Protein AF-A0A1Y2QKK4-F1 (afdb_monomer)

Foldseek 3Di:
DFDAKDWPFDQEFEDEFQDQAQRDFTDIAGPVRADKFKAFDDFQQSQQWDAGRRRRIGGPGTAALVQGPGDVNPQKGWTKMWMAGPVGHIDIGIHIYHHDYDLDFLWAKAFQEFDAAQFQDKAADPLPPRWMWTDHFLAFIWIANRVNSDIDPDTQTGPNVFWDRPAPFGFHEKEQQPCCNQFQKIWTWGQGPLRKTWIWIFGDDRVDSSHTDPVRIATAAIADLNPASDQQQTYWYAQPVPSWIKDAGAQSCQQPPPPADPVSQCVQLVPLVHPHQAIFTWASVAAPPVVDSRHGTHDDPLDDPHRRQEHQAHRQHDKDAAPVQSQWIKTWGAFRAFKTKIKTAGHDSDDPPPDDPGHFYDCPPCDRQPHGNYPDCVVDDPGNMDMAMATDDDDLRHARTWNFAYQQPADRPVSHRWGWIAHQQALWIWTDHPPNDDSIDGCSSSHAYPDDDRGGFSYWYAHPRRWIWTDHSNGIIMTMGGD

Secondary structure (DSSP, 8-state):
-PPPPEE-S-SEEEEETT--S--EE--EE-TT-PPPEEEEEE-TTGGGEEE-TT-EEEESS---SSS--SSSSSSEEEEEEEEE-TTS-EEEEEEEEEEE-----SEEEEEEEE--SSEEEEEE-TTTT--EEEEETTTEEEEE-TTT-PBPSS-SEE-GGGB--STT-SEEEEEE-TTHHHH-EEEEEEEBTTS-EEEEEEE--TT--S--EEEEEEEEEEE--TT-SS----EEEE-TTT-PEEEEE--TTTTTSS--SHHHHHHHHH-TT--SSEEEEEBTT--S-TT-TTB-SB--TTSSSSSEEEE--S-EEEEEE-SSSTTEEEEEE--SSSEEEEEEEE---S--TT-----EE--TTTEETTEE-SS--TT----SSEEEEEESSSSTT--S-EEEEEE--SS-GGGTTEEEEEETTT--EEEEETTS----EE-TTTT-BSSS---SEEEEEE-TT--EEEEETTTEEEEEEE-

Nearest PDB structures (foldseek):
  2wg3-assembly2_D  TM=7.543E-01  e=4.921E-25  Homo sapiens
  3ho4-assembly1_A  TM=7.904E-01  e=3.511E-23  Homo sapiens
  2wfx-assembly1_B  TM=7.796E-01  e=1.483E-22  Homo sapiens
  3q2w-assembly1_A  TM=4.268E-01  e=1.206E-06  Mus musculus
  1q55-assembly1_A  TM=4.367E-01  e=8.143E-05  Mus musculus

Sequence (483 aa):
MNTKPYFTSAKVATVPENSTAIFYTATGIDPEGDPVSFRVTGGDDAAFFQITPSGQLSFRNPVDFEVPADKDKDNKYIVELTINDPAGLGEGLILAVTVTDVATGSYHVRRVASGFTQPVYATGMTDGSGRMLVVQKAGRIRVVDPDSGVIAETPFLDVSGQVSTDGQRGLLGLALAPDFATSGVAYVFLSNTAGDIEIRRYATPAADRSQLDPAT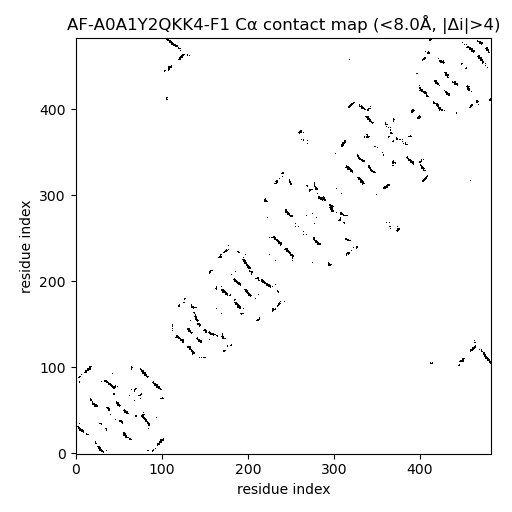VKLVLRIPHAVSNINYGGWLGFSPNDGLLYIATGDADDCGTGVTTLAVATRCNAQASALLGKVLRIDPARDDFPDDVDRNYGLPATNRDSISILRGFRNPYRASFDRAFPRNFWVGDIGQGAQEEVDLVQIKNTYVGNNYHQDEQFDWPLLEGDVVHVSDISYLRGAGYSRFTWNHGNGDYNANAIVGGYVYRGPAESLQGIYIAGDYSSGRIFGIRNDGVSAGLRLTASFRPDAGSIDHISSFGEDQRGNLYIVDYDGELFVVMPG

Solvent-accessible surface area (backbone atoms only — not comparable to full-atom values): 25139 Å² total; per-residue (Å²): 132,92,64,60,26,45,76,74,49,77,58,62,48,64,40,58,39,63,45,60,58,75,67,46,66,56,43,61,52,32,85,89,68,57,70,68,36,33,40,75,77,36,49,87,35,34,88,46,51,45,53,39,51,82,17,47,28,26,40,72,58,60,50,48,63,94,61,42,80,45,87,84,56,78,42,62,36,35,33,22,36,33,40,30,38,90,89,67,41,53,39,80,45,70,33,40,37,35,52,38,78,52,91,74,55,62,36,42,23,41,56,34,38,70,81,48,64,43,29,36,33,41,37,37,46,72,66,79,76,69,30,33,37,37,31,15,27,67,20,37,26,36,36,30,36,64,88,81,32,52,63,51,90,68,49,30,34,79,44,46,94,53,36,31,59,60,78,71,34,10,30,41,27,65,27,68,42,98,56,25,63,80,63,34,32,34,37,35,31,30,17,30,74,74,41,26,38,33,35,35,36,32,28,21,53,96,93,42,82,75,36,47,39,75,88,53,59,38,71,32,37,57,44,92,35,63,90,36,50,45,36,61,29,25,27,44,40,62,37,84,66,78,70,35,40,34,38,27,22,8,33,39,51,78,60,63,85,78,56,70,44,61,70,56,36,45,55,64,51,66,42,54,88,49,76,46,11,22,33,31,47,36,30,75,90,42,59,75,34,89,91,41,87,50,37,38,30,21,77,49,84,85,42,88,91,41,47,44,46,33,35,16,40,49,16,29,36,25,55,34,60,28,85,93,44,44,39,39,36,37,38,5,29,34,46,92,80,60,17,17,26,38,38,42,35,67,64,75,93,68,84,66,76,95,64,82,88,59,80,49,57,47,53,30,51,41,23,41,58,90,42,79,53,22,97,59,64,90,78,69,61,88,70,84,52,49,79,46,70,26,46,49,59,88,52,97,78,34,31,75,29,28,30,22,34,44,51,34,64,33,80,28,68,88,46,58,62,27,32,38,32,29,14,31,75,69,28,43,30,37,29,37,58,90,74,86,74,65,90,56,43,83,37,42,80,66,54,53,48,79,50,82,81,66,53,30,28,44,28,44,27,43,38,94,72,30,38,45,29,43,30,18,29,89,9,39,34,33,35,54,38,56,91

Radius of gyration: 29.16 Å; Cα contacts (8 Å, |Δi|>4): 1325; chains: 1; bounding box: 68×51×103 Å

Structure (mmCIF, N/CA/C/O backbone):
data_AF-A0A1Y2QKK4-F1
#
_entry.id   AF-A0A1Y2QKK4-F1
#
loop_
_atom_site.group_PDB
_atom_site.id
_atom_site.type_symbol
_atom_site.label_atom_id
_atom_site.label_alt_id
_atom_site.label_comp_id
_atom_site.label_asym_id
_atom_site.label_entity_id
_atom_site.label_seq_id
_atom_site.pdbx_PDB_ins_code
_atom_site.Cartn_x
_atom_site.Cartn_y
_atom_site.Cartn_z
_atom_site.occupancy
_atom_site.B_iso_or_equiv
_atom_site.auth_seq_id
_atom_site.auth_comp_id
_atom_site.auth_asym_id
_atom_site.auth_atom_id
_atom_site.pdbx_PDB_model_num
ATOM 1 N N . MET A 1 1 ? -32.804 5.128 70.121 1.00 81.44 1 MET A N 1
ATOM 2 C CA . MET A 1 1 ? -31.791 6.151 69.790 1.00 81.44 1 MET A CA 1
ATOM 3 C C . MET A 1 1 ? -31.640 6.099 68.289 1.00 81.44 1 MET A C 1
ATOM 5 O O . MET A 1 1 ? -31.779 5.005 67.774 1.00 81.44 1 MET A O 1
ATOM 9 N N . ASN A 1 2 ? -31.434 7.229 67.624 1.00 86.25 2 ASN A N 1
ATOM 10 C CA . ASN A 1 2 ? -31.180 7.221 66.188 1.00 86.25 2 ASN A CA 1
ATOM 11 C C . ASN A 1 2 ? -29.737 6.763 65.936 1.00 86.25 2 ASN A C 1
ATOM 13 O O . ASN A 1 2 ? -28.827 7.334 66.552 1.00 86.25 2 ASN A O 1
ATOM 17 N N . THR A 1 3 ? -29.528 5.734 65.119 1.00 93.44 3 THR A N 1
ATOM 18 C CA . THR A 1 3 ? -28.194 5.210 64.811 1.00 93.44 3 THR A CA 1
ATOM 19 C C . THR A 1 3 ? -27.762 5.740 63.452 1.00 93.44 3 THR A C 1
ATOM 21 O O . THR A 1 3 ? -28.577 5.928 62.567 1.00 93.44 3 THR A O 1
ATOM 24 N N . LYS A 1 4 ? -26.469 6.029 63.263 1.00 93.38 4 LYS A N 1
ATOM 25 C CA . LYS A 1 4 ? -26.003 6.507 61.954 1.00 93.38 4 LYS A CA 1
ATOM 26 C C . LYS A 1 4 ? -26.219 5.425 60.871 1.00 93.38 4 LYS A C 1
ATOM 28 O O . LYS A 1 4 ? -25.927 4.252 61.146 1.00 93.38 4 LYS A O 1
ATOM 33 N N . PRO A 1 5 ? -26.609 5.801 59.643 1.00 96.69 5 PRO A N 1
ATOM 34 C CA . PRO A 1 5 ? -26.615 4.877 58.518 1.00 96.69 5 PRO A CA 1
ATOM 35 C C . PRO A 1 5 ? -25.185 4.496 58.116 1.00 96.69 5 PRO A C 1
ATOM 37 O O . PRO A 1 5 ? -24.230 5.227 58.399 1.00 96.69 5 PRO A O 1
ATOM 40 N N . TYR A 1 6 ? -25.040 3.359 57.431 1.00 95.94 6 TYR A N 1
ATOM 41 C CA . TYR A 1 6 ? -23.750 2.851 56.952 1.00 95.94 6 TYR A CA 1
ATOM 42 C C . TYR A 1 6 ? -23.823 2.354 55.505 1.00 95.94 6 TYR A C 1
ATOM 44 O O . TYR A 1 6 ? -24.859 1.886 55.028 1.00 95.94 6 TYR A O 1
ATOM 52 N N . PHE A 1 7 ? -22.703 2.443 54.786 1.00 97.75 7 PHE A N 1
ATOM 53 C CA . PHE A 1 7 ? -22.601 1.958 53.408 1.00 97.75 7 PHE A CA 1
ATOM 54 C C . PHE A 1 7 ? -22.538 0.427 53.336 1.00 97.75 7 PHE A C 1
ATOM 56 O O . PHE A 1 7 ? -21.862 -0.227 54.127 1.00 97.75 7 PHE A O 1
ATOM 63 N N . THR A 1 8 ? -23.177 -0.140 52.315 1.00 97.12 8 THR A N 1
ATOM 64 C CA . THR A 1 8 ? -23.085 -1.565 51.938 1.00 97.12 8 THR A CA 1
ATOM 65 C C . THR A 1 8 ? -22.426 -1.779 50.573 1.00 97.12 8 THR A C 1
ATOM 67 O O . THR A 1 8 ? -22.195 -2.915 50.165 1.00 97.12 8 THR A O 1
ATOM 70 N N . SER A 1 9 ? -22.126 -0.690 49.866 1.00 96.44 9 SER A N 1
ATOM 71 C CA . SER A 1 9 ? -21.516 -0.682 48.534 1.00 96.44 9 SER A CA 1
ATOM 72 C C . SER A 1 9 ? -19.980 -0.747 48.588 1.00 96.44 9 SER A C 1
ATOM 74 O O . SER A 1 9 ? -19.363 -0.553 49.638 1.00 96.44 9 SER A O 1
ATOM 76 N N . ALA A 1 10 ? -19.354 -1.099 47.461 1.00 96.06 10 ALA A N 1
ATOM 77 C CA . ALA A 1 10 ? -17.914 -1.342 47.375 1.00 96.06 10 ALA A CA 1
ATOM 78 C C . ALA A 1 10 ? -17.070 -0.059 47.515 1.00 96.06 10 ALA A C 1
ATOM 80 O O . ALA A 1 10 ? -17.503 1.034 47.184 1.00 96.06 10 ALA A O 1
ATOM 81 N N . LYS A 1 11 ? -15.812 -0.197 47.949 1.00 97.44 11 LYS A N 1
ATOM 82 C CA . LYS A 1 11 ? -14.854 0.927 48.069 1.00 97.44 11 LYS A CA 1
ATOM 83 C C . LYS A 1 11 ? -14.040 1.196 46.802 1.00 97.44 11 LYS A C 1
ATOM 85 O O . LYS A 1 11 ? -13.184 2.077 46.793 1.00 97.44 11 LYS A O 1
ATOM 90 N N . VAL A 1 12 ? -14.273 0.413 45.754 1.00 96.50 12 VAL A N 1
ATOM 91 C CA . VAL A 1 12 ? -13.589 0.526 44.466 1.00 96.50 12 VAL A CA 1
ATOM 92 C C . VAL A 1 12 ? -14.601 0.416 43.336 1.00 96.50 12 VAL A C 1
ATOM 94 O O . VAL A 1 12 ? -15.570 -0.338 43.442 1.00 96.50 12 VAL A O 1
ATOM 97 N N . ALA A 1 13 ? -14.354 1.147 42.258 1.00 96.25 13 ALA A N 1
ATOM 98 C CA . ALA A 1 13 ? -15.086 1.041 41.007 1.00 96.25 13 ALA A CA 1
ATOM 99 C C . ALA A 1 13 ? -14.110 1.132 39.830 1.00 96.25 13 ALA A C 1
ATOM 101 O O . ALA A 1 13 ? -13.010 1.668 39.958 1.00 96.25 13 ALA A O 1
ATOM 102 N N . THR A 1 14 ? -14.529 0.609 38.683 1.00 93.94 14 THR A N 1
ATOM 103 C CA . THR A 1 14 ? -13.824 0.786 37.411 1.00 93.94 14 THR A CA 1
ATOM 104 C C . THR A 1 14 ? -14.791 1.387 36.414 1.00 93.94 14 THR A C 1
ATOM 106 O O . THR A 1 14 ? -15.991 1.102 36.464 1.00 93.94 14 THR A O 1
ATOM 109 N N . VAL A 1 15 ? -14.285 2.245 35.541 1.00 93.25 15 VAL A N 1
ATOM 110 C CA . VAL A 1 15 ? -15.087 2.870 34.497 1.00 93.25 15 VAL A CA 1
ATOM 111 C C . VAL A 1 15 ? -14.224 3.081 33.255 1.00 93.25 15 VAL A C 1
ATOM 113 O O . VAL A 1 15 ? -13.083 3.520 33.389 1.00 93.25 15 VAL A O 1
ATOM 116 N N . PRO A 1 16 ? -14.745 2.783 32.058 1.00 83.19 16 PRO A N 1
ATOM 117 C CA . PRO A 1 16 ? -14.075 3.145 30.818 1.00 83.19 16 PRO A CA 1
ATOM 118 C C . PRO A 1 16 ? -13.942 4.671 30.693 1.00 83.19 16 PRO A C 1
ATOM 120 O O . PRO A 1 16 ? -14.863 5.401 31.076 1.00 83.19 16 PRO A O 1
ATOM 123 N N . GLU A 1 17 ? -12.820 5.163 30.168 1.00 75.31 17 GLU A N 1
ATOM 124 C CA . GLU A 1 17 ? -12.653 6.588 29.860 1.00 75.31 17 GLU A CA 1
ATOM 125 C C . GLU A 1 17 ? -13.748 7.121 28.919 1.00 75.31 17 GLU A C 1
ATOM 127 O O . GLU A 1 17 ? -14.536 6.373 28.333 1.00 75.31 17 GLU A O 1
ATOM 132 N N . ASN A 1 18 ? -13.835 8.442 28.788 1.00 75.31 18 ASN A N 1
ATOM 133 C CA . ASN A 1 18 ? -14.836 9.145 27.984 1.00 75.31 18 ASN A CA 1
ATOM 134 C C . ASN A 1 18 ? -16.315 8.892 28.372 1.00 75.31 18 ASN A C 1
ATOM 136 O O . ASN A 1 18 ? -17.238 9.412 27.738 1.00 75.31 18 ASN A O 1
ATOM 140 N N . SER A 1 19 ? -16.573 8.149 29.452 1.00 73.56 19 SER A N 1
ATOM 141 C CA . SER A 1 19 ? -17.921 7.848 29.933 1.00 73.56 19 SER A CA 1
ATOM 142 C C . SER A 1 19 ? -18.522 8.985 30.767 1.00 73.56 19 SER A C 1
ATOM 144 O O . SER A 1 19 ? -17.914 9.492 31.709 1.00 73.56 19 SER A O 1
ATOM 146 N N . THR A 1 20 ? -19.776 9.338 30.471 1.00 75.31 20 THR A N 1
ATOM 147 C CA . THR A 1 20 ? -20.638 10.179 31.334 1.00 75.31 20 THR A CA 1
ATOM 148 C C . THR A 1 20 ? -21.789 9.389 31.962 1.00 75.31 20 THR A C 1
ATOM 150 O O . THR A 1 20 ? -22.627 9.952 32.668 1.00 75.31 20 THR A O 1
ATOM 153 N N . ALA A 1 21 ? -21.842 8.076 31.719 1.00 79.50 21 ALA A N 1
ATOM 154 C CA . ALA A 1 21 ? -22.881 7.204 32.246 1.00 79.50 21 ALA A CA 1
ATOM 155 C C . ALA A 1 21 ? -22.739 6.998 33.765 1.00 79.50 21 ALA A C 1
ATOM 157 O O . ALA A 1 21 ? -21.670 7.192 34.349 1.00 79.50 21 ALA A O 1
ATOM 158 N N . ILE A 1 22 ? -23.825 6.557 34.408 1.00 91.69 22 ILE A N 1
ATOM 159 C CA . ILE A 1 22 ? -23.760 6.059 35.785 1.00 91.69 22 ILE A CA 1
ATOM 160 C C . ILE A 1 22 ? -22.927 4.774 35.783 1.00 91.69 22 ILE A C 1
ATOM 162 O O . ILE A 1 22 ? -23.345 3.774 35.202 1.00 91.69 22 ILE A O 1
ATOM 166 N N . PHE A 1 23 ? -21.771 4.791 36.442 1.00 92.31 23 PHE A N 1
ATOM 167 C CA . PHE A 1 23 ? -20.872 3.631 36.533 1.00 92.31 23 PHE A CA 1
ATOM 168 C C . PHE A 1 23 ? -20.814 3.031 37.944 1.00 92.31 23 PHE A C 1
ATOM 170 O O . PHE A 1 23 ? -20.235 1.968 38.150 1.00 92.31 23 PHE A O 1
ATOM 177 N N . TYR A 1 24 ? -21.417 3.699 38.930 1.00 97.25 24 TYR A N 1
ATOM 178 C CA . TYR A 1 24 ? -21.447 3.244 40.314 1.00 97.25 24 TYR A CA 1
ATOM 179 C C . TYR A 1 24 ? -22.771 3.628 40.983 1.00 97.25 24 TYR A C 1
ATOM 181 O O . TYR A 1 24 ? -23.318 4.704 40.741 1.00 97.25 24 TYR A O 1
ATOM 189 N N . THR A 1 25 ? -23.293 2.742 41.833 1.00 97.88 25 THR A N 1
ATOM 190 C CA . THR A 1 25 ? -24.481 3.008 42.657 1.00 97.88 25 THR A CA 1
ATOM 191 C C . THR A 1 25 ? -24.122 2.821 44.124 1.00 97.88 25 THR A C 1
ATOM 193 O O . THR A 1 25 ? -23.861 1.705 44.572 1.00 97.88 25 THR A O 1
ATOM 196 N N . ALA A 1 26 ? -24.109 3.921 44.872 1.00 97.56 26 ALA A N 1
ATOM 197 C CA . ALA A 1 26 ? -23.953 3.903 46.313 1.00 97.56 26 ALA A CA 1
ATOM 198 C C . ALA A 1 26 ? -25.194 3.283 46.965 1.00 97.56 26 ALA A C 1
ATOM 200 O O . ALA A 1 26 ? -26.325 3.687 46.701 1.00 97.56 26 ALA A O 1
ATOM 201 N N . THR A 1 27 ? -24.966 2.310 47.839 1.00 97.62 27 THR A N 1
ATOM 202 C CA . THR A 1 27 ? -25.999 1.675 48.660 1.00 97.62 27 THR A CA 1
ATOM 203 C C . THR A 1 27 ? -25.592 1.699 50.124 1.00 97.62 27 THR A C 1
ATOM 205 O O . THR A 1 27 ? -24.399 1.664 50.452 1.00 97.62 27 THR A O 1
ATOM 208 N N . GLY A 1 28 ? -26.589 1.730 51.003 1.00 96.25 28 GLY A N 1
ATOM 209 C CA . GLY A 1 28 ? -26.411 1.678 52.445 1.00 96.25 28 GLY A CA 1
ATOM 210 C C . GLY A 1 28 ? -27.722 1.412 53.171 1.00 96.25 28 GLY A C 1
ATOM 211 O O . GLY A 1 28 ? -28.784 1.380 52.549 1.00 96.25 28 GLY A O 1
ATOM 212 N N . ILE A 1 29 ? -27.613 1.159 54.471 1.00 95.94 29 ILE A N 1
ATOM 213 C CA . ILE A 1 29 ? -28.723 0.797 55.350 1.00 95.94 29 ILE A CA 1
ATOM 214 C C . ILE A 1 29 ? -28.684 1.711 56.568 1.00 95.94 29 ILE A C 1
ATOM 216 O O . ILE A 1 29 ? -27.624 1.935 57.155 1.00 95.94 29 ILE A O 1
ATOM 220 N N . ASP A 1 30 ? -29.856 2.199 56.948 1.00 96.50 30 ASP A N 1
ATOM 221 C CA . ASP A 1 30 ? -30.095 2.772 58.261 1.00 96.50 30 ASP A CA 1
ATOM 222 C C . ASP A 1 30 ? -30.598 1.668 59.218 1.00 96.50 30 ASP A C 1
ATOM 224 O O . ASP A 1 30 ? -31.510 0.924 58.836 1.00 96.50 30 ASP A O 1
ATOM 228 N N . PRO A 1 31 ? -30.005 1.476 60.412 1.00 95.62 31 PRO A N 1
ATOM 229 C CA . PRO A 1 31 ? -30.399 0.401 61.329 1.00 95.62 31 PRO A CA 1
ATOM 230 C C . PRO A 1 31 ? -31.861 0.454 61.779 1.00 95.62 31 PRO A C 1
ATOM 232 O O . PRO A 1 31 ? -32.442 -0.590 62.087 1.00 95.62 31 PRO A O 1
ATOM 235 N N . GLU A 1 32 ? -32.457 1.643 61.809 1.00 95.31 32 GLU A N 1
ATOM 236 C CA . GLU A 1 32 ? -33.853 1.864 62.165 1.00 95.31 32 GLU A CA 1
ATOM 237 C C . GLU A 1 32 ? -34.801 1.730 60.956 1.00 95.31 32 GLU A C 1
ATOM 239 O O . GLU A 1 32 ? -36.021 1.665 61.128 1.00 95.31 32 GLU A O 1
ATOM 244 N N . GLY A 1 33 ? -34.253 1.583 59.746 1.00 92.19 33 GLY A N 1
ATOM 245 C CA . GLY A 1 33 ? -35.000 1.425 58.498 1.00 92.19 33 GLY A CA 1
ATOM 246 C C . GLY A 1 33 ? -35.411 2.747 57.851 1.00 92.19 33 GLY A C 1
ATOM 247 O O . GLY A 1 33 ? -36.249 2.740 56.944 1.00 92.19 33 GLY A O 1
ATOM 248 N N . ASP A 1 34 ? -34.834 3.864 58.298 1.00 95.25 34 ASP A N 1
ATOM 249 C CA . ASP A 1 34 ? -35.105 5.182 57.736 1.00 95.25 34 ASP A CA 1
ATOM 250 C C . ASP A 1 34 ? -34.535 5.333 56.309 1.00 95.25 34 ASP A C 1
ATOM 252 O O . ASP A 1 34 ? -33.548 4.690 55.929 1.00 95.25 34 ASP A O 1
ATOM 256 N N . PRO A 1 35 ? -35.157 6.175 55.459 1.00 94.62 35 PRO A N 1
ATOM 257 C CA . PRO A 1 35 ? -34.663 6.416 54.112 1.00 94.62 35 PRO A CA 1
ATOM 258 C C . PRO A 1 35 ? -33.329 7.168 54.143 1.00 94.62 35 PRO A C 1
ATOM 260 O O . PRO A 1 35 ? -33.197 8.204 54.791 1.00 94.62 35 PRO A O 1
ATOM 263 N N . VAL A 1 36 ? -32.363 6.687 53.361 1.00 97.25 36 VAL A N 1
ATOM 264 C CA . VAL A 1 36 ? -31.022 7.276 53.262 1.00 97.25 36 VAL A CA 1
ATOM 265 C C . VAL A 1 36 ? -30.855 8.122 52.001 1.00 97.25 36 VAL A C 1
ATOM 267 O O . VAL A 1 36 ? -31.520 7.900 50.987 1.00 97.25 36 VAL A O 1
ATOM 270 N N . SER A 1 37 ? -29.935 9.084 52.049 1.00 97.25 37 SER A N 1
ATOM 271 C CA . SER A 1 37 ? -29.543 9.904 50.899 1.00 97.25 37 SER A CA 1
ATOM 272 C C . SER A 1 37 ? -28.027 10.015 50.758 1.00 97.25 37 SER A C 1
ATOM 274 O O . SER A 1 37 ? -27.304 9.915 51.748 1.00 97.25 37 SER A O 1
ATOM 276 N N . PHE A 1 38 ? -27.549 10.238 49.530 1.00 98.19 38 PHE A N 1
ATOM 277 C CA . PHE A 1 38 ? -26.118 10.268 49.207 1.00 98.19 38 PHE A CA 1
ATOM 278 C C . PHE A 1 38 ? -25.657 11.614 48.646 1.00 98.19 38 PHE A C 1
ATOM 280 O O . PHE A 1 38 ? -26.391 12.283 47.911 1.00 98.19 38 PHE A O 1
ATOM 287 N N . ARG A 1 39 ? -24.421 12.011 48.975 1.00 97.69 39 ARG A N 1
ATOM 288 C CA . ARG A 1 39 ? -23.778 13.250 48.499 1.00 97.69 39 ARG A CA 1
ATOM 289 C C . ARG A 1 39 ? -22.280 13.049 48.272 1.00 97.69 39 ARG A C 1
ATOM 291 O O . ARG A 1 39 ? -21.654 12.287 48.997 1.00 97.69 39 ARG A O 1
ATOM 298 N N . VAL A 1 40 ? -21.708 13.772 47.306 1.00 97.69 40 VAL A N 1
ATOM 299 C CA . VAL A 1 40 ? -20.250 13.965 47.199 1.00 97.69 40 VAL A CA 1
ATOM 300 C C . VAL A 1 40 ? -19.870 15.083 48.162 1.00 97.69 40 VAL A C 1
ATOM 302 O O . VAL A 1 40 ? -20.449 16.169 48.089 1.00 97.69 40 VAL A O 1
ATOM 305 N N . THR A 1 41 ? -18.936 14.817 49.068 1.00 96.44 41 THR A N 1
ATOM 306 C CA . THR A 1 41 ? -18.556 15.749 50.145 1.00 96.44 41 THR A CA 1
ATOM 307 C C . THR A 1 41 ? -17.071 16.090 50.159 1.00 96.44 41 THR A C 1
ATOM 309 O O . THR A 1 41 ? -16.705 17.113 50.737 1.00 96.44 41 THR A O 1
ATOM 312 N N . GLY A 1 42 ? -16.231 15.313 49.472 1.00 95.69 42 GLY A N 1
ATOM 313 C CA . GLY A 1 42 ? -14.789 15.535 49.426 1.00 95.69 42 GLY A CA 1
ATOM 314 C C . GLY A 1 42 ? -14.059 14.557 48.507 1.00 95.69 42 GLY A C 1
ATOM 315 O O . GLY A 1 42 ? -14.648 14.000 47.578 1.00 95.69 42 GLY A O 1
ATOM 316 N N . GLY A 1 43 ? -12.774 14.351 48.788 1.00 96.38 43 GLY A N 1
ATOM 317 C CA . GLY A 1 43 ? -11.833 13.616 47.940 1.00 96.38 43 GLY A CA 1
ATOM 318 C C . GLY A 1 43 ? -10.985 14.544 47.070 1.00 96.38 43 GLY A C 1
ATOM 319 O O . GLY A 1 43 ? -11.392 15.665 46.758 1.00 96.38 43 GLY A O 1
ATOM 320 N N . ASP A 1 44 ? -9.794 14.078 46.698 1.00 95.19 44 ASP A N 1
ATOM 321 C CA . ASP A 1 44 ? -8.842 14.860 45.902 1.00 95.19 44 ASP A CA 1
ATOM 322 C C . ASP A 1 44 ? -9.401 15.225 44.518 1.00 95.19 44 ASP A C 1
ATOM 324 O O . ASP A 1 44 ? -9.100 16.301 44.000 1.00 95.19 44 ASP A O 1
ATOM 328 N N . ASP A 1 45 ? -10.305 14.398 43.988 1.00 97.50 45 ASP A N 1
ATOM 329 C CA . ASP A 1 45 ? -10.888 14.544 42.656 1.00 97.50 45 ASP A CA 1
ATOM 330 C C . ASP A 1 45 ? -12.401 14.838 42.702 1.00 97.50 45 ASP A C 1
ATOM 332 O O . ASP A 1 45 ? -13.121 14.665 41.717 1.00 97.50 45 ASP A O 1
ATOM 336 N N . ALA A 1 46 ? -12.914 15.327 43.840 1.00 97.31 46 ALA A N 1
ATOM 337 C CA . ALA A 1 46 ? -14.344 15.575 44.073 1.00 97.31 46 ALA A CA 1
ATOM 338 C C . ALA A 1 46 ? -15.021 16.418 42.978 1.00 97.31 46 ALA A C 1
ATOM 340 O O . ALA A 1 46 ? -16.191 16.210 42.644 1.00 97.31 46 ALA A O 1
ATOM 341 N N . ALA A 1 47 ? -14.282 17.378 42.413 1.00 95.56 47 ALA A N 1
ATOM 342 C CA . ALA A 1 47 ? -14.786 18.301 41.402 1.00 95.56 47 ALA A CA 1
ATOM 343 C C . ALA A 1 47 ? -15.208 17.592 40.104 1.00 95.56 47 ALA A C 1
ATOM 345 O O . ALA A 1 47 ? -16.033 18.127 39.365 1.00 95.56 47 ALA A O 1
ATOM 346 N N . PHE A 1 48 ? -14.693 16.387 39.845 1.00 93.50 48 PHE A N 1
ATOM 347 C CA . PHE A 1 48 ? -15.012 15.605 38.654 1.00 93.50 48 PHE A CA 1
ATOM 348 C C . PHE A 1 48 ? -16.326 14.826 38.773 1.00 93.50 48 PHE A C 1
ATOM 350 O O . PHE A 1 48 ? -16.856 14.409 37.748 1.00 93.50 48 PHE A O 1
ATOM 357 N N . PHE A 1 49 ? -16.900 14.660 39.970 1.00 97.31 49 PHE A N 1
ATOM 358 C CA . PHE A 1 49 ? -18.037 13.759 40.194 1.00 97.31 49 PHE A CA 1
ATOM 359 C C . PHE A 1 49 ? -19.352 14.471 40.518 1.00 97.31 49 PHE A C 1
ATOM 361 O O . PHE A 1 49 ? -19.396 15.552 41.117 1.00 97.31 49 PHE A O 1
ATOM 368 N N . GLN A 1 50 ? -20.453 13.809 40.169 1.00 95.94 50 GLN A N 1
ATOM 369 C CA . GLN A 1 50 ? -21.806 14.138 40.606 1.00 95.94 50 GLN A CA 1
ATOM 370 C C . GLN A 1 50 ? -22.541 12.875 41.061 1.00 95.94 50 GLN A C 1
ATOM 372 O O . GLN A 1 50 ? -22.341 11.802 40.497 1.00 95.94 50 GLN A O 1
ATOM 377 N N . ILE A 1 51 ? -23.403 13.010 42.071 1.00 98.06 51 ILE A N 1
ATOM 378 C CA . ILE A 1 51 ? -24.221 11.911 42.591 1.00 98.06 51 ILE A CA 1
ATOM 379 C C . ILE A 1 51 ? -25.661 12.370 42.815 1.00 98.06 51 ILE A C 1
ATOM 381 O O . ILE A 1 51 ? -25.898 13.501 43.251 1.00 98.06 51 ILE A O 1
ATOM 385 N N . THR A 1 52 ? -26.627 11.502 42.525 1.00 97.81 52 THR A N 1
ATOM 386 C CA . THR A 1 52 ? -28.030 11.728 42.894 1.00 97.81 52 THR A CA 1
ATOM 387 C C . THR A 1 52 ? -28.265 11.396 44.376 1.00 97.81 52 THR A C 1
ATOM 389 O O . THR A 1 52 ? -27.551 10.563 44.937 1.00 97.81 52 THR A O 1
ATOM 392 N N . PRO A 1 53 ? -29.311 11.944 45.026 1.00 96.62 53 PRO A N 1
ATOM 393 C CA . PRO A 1 53 ? -29.672 11.539 46.387 1.00 96.62 53 PRO A CA 1
ATOM 394 C C . PRO A 1 53 ? -29.974 10.040 46.530 1.00 96.62 53 PRO A C 1
ATOM 396 O O . PRO A 1 53 ?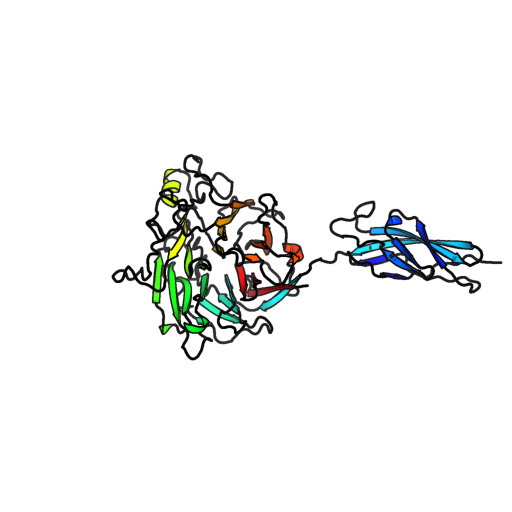 -29.852 9.517 47.629 1.00 96.62 53 PRO A O 1
ATOM 399 N N . SER A 1 54 ? -30.334 9.354 45.438 1.00 96.06 54 SER A N 1
ATOM 400 C CA . SER A 1 54 ? -30.552 7.903 45.382 1.00 96.06 54 SER A CA 1
ATOM 401 C C . SER A 1 54 ? -29.273 7.078 45.182 1.00 96.06 54 SER A C 1
ATOM 403 O O . SER A 1 54 ? -29.353 5.856 45.127 1.00 96.06 54 SER A O 1
ATOM 405 N N . GLY A 1 55 ? -28.105 7.721 45.073 1.00 97.00 55 GLY A N 1
ATOM 406 C CA . GLY A 1 55 ? -26.802 7.054 45.061 1.00 97.00 55 GLY A CA 1
ATOM 407 C C . GLY A 1 55 ? -26.196 6.806 43.680 1.00 97.00 55 GLY A C 1
ATOM 408 O O . GLY A 1 55 ? -25.146 6.178 43.597 1.00 97.00 55 GLY A O 1
ATOM 409 N N . GLN A 1 56 ? -26.797 7.289 42.591 1.00 98.06 56 GLN A N 1
ATOM 410 C CA . GLN A 1 56 ? -26.251 7.100 41.241 1.00 98.06 56 GLN A CA 1
ATOM 411 C C . GLN A 1 56 ? -25.101 8.082 40.995 1.00 98.06 56 GLN A C 1
ATOM 413 O O . GLN A 1 56 ? -25.336 9.290 40.955 1.00 98.06 56 GLN A O 1
ATOM 418 N N . LEU A 1 57 ? -23.877 7.569 40.853 1.00 97.88 57 LEU A N 1
ATOM 419 C CA . LEU A 1 57 ? -22.644 8.343 40.685 1.00 97.88 57 LEU A CA 1
ATOM 420 C C . LEU A 1 57 ? -22.176 8.322 39.220 1.00 97.88 57 LEU A C 1
ATOM 422 O O . LEU A 1 57 ? -22.136 7.261 38.591 1.00 97.88 57 LEU A O 1
ATOM 426 N N . SER A 1 58 ? -21.777 9.486 38.705 1.00 95.25 58 SER A N 1
ATOM 427 C CA . SER A 1 58 ? -21.119 9.646 37.402 1.00 95.25 58 SER A CA 1
ATOM 428 C C . SER A 1 58 ? -20.042 10.732 37.445 1.00 95.25 58 SER A C 1
ATOM 430 O O . SER A 1 58 ? -19.967 11.524 38.391 1.00 95.25 58 SER A O 1
ATOM 432 N N . PHE A 1 59 ? -19.250 10.826 36.377 1.00 93.88 59 PHE A N 1
ATOM 433 C CA . PHE A 1 59 ? -18.443 12.010 36.116 1.00 93.88 59 PHE A CA 1
ATOM 434 C C . PHE A 1 59 ? -19.332 13.167 35.637 1.00 93.88 59 PHE A C 1
ATOM 436 O O . PHE A 1 59 ? -20.408 12.954 35.070 1.00 93.88 59 PHE A O 1
ATOM 443 N N . ARG A 1 60 ? -18.892 14.403 35.890 1.00 87.50 60 ARG A N 1
ATOM 444 C CA . ARG A 1 60 ? -19.508 15.639 35.380 1.00 87.50 60 ARG A CA 1
ATOM 445 C C . ARG A 1 60 ? -19.141 15.893 33.924 1.00 87.50 60 ARG A C 1
ATOM 447 O O . ARG A 1 60 ? -19.991 16.337 33.165 1.00 87.50 60 ARG A O 1
ATOM 454 N N . ASN A 1 61 ? -17.889 15.612 33.569 1.00 80.19 61 ASN A N 1
ATOM 455 C CA . ASN A 1 61 ? -17.353 15.682 32.215 1.00 80.19 61 ASN A CA 1
ATOM 456 C C . ASN A 1 61 ? -16.596 14.379 31.918 1.00 80.19 61 ASN A C 1
ATOM 458 O O . ASN A 1 61 ? -16.049 13.800 32.857 1.00 80.19 61 ASN A O 1
ATOM 462 N N . PRO A 1 62 ? -16.537 13.942 30.650 1.00 77.06 62 PRO A N 1
ATOM 463 C CA . PRO A 1 62 ? -15.672 12.838 30.243 1.00 77.06 62 PRO A CA 1
ATOM 464 C C . PRO A 1 62 ? -14.216 13.067 30.692 1.00 77.06 62 PRO A C 1
ATOM 466 O O . PRO A 1 62 ? -13.740 14.204 30.675 1.00 77.06 62 PRO A O 1
ATOM 469 N N . VAL A 1 63 ? -13.532 11.995 31.092 1.00 79.25 63 VAL A N 1
ATOM 470 C CA . VAL A 1 63 ? -12.104 11.981 31.458 1.00 79.25 63 VAL A CA 1
ATOM 471 C C . VAL A 1 63 ? -11.334 11.114 30.462 1.00 79.25 63 VAL A C 1
ATOM 473 O O . VAL A 1 63 ? -11.897 10.135 29.978 1.00 79.25 63 VAL A O 1
ATOM 476 N N . ASP A 1 64 ? -10.100 11.501 30.153 1.00 74.38 64 ASP A N 1
ATOM 477 C CA . ASP A 1 64 ? -9.218 10.923 29.125 1.00 74.38 64 ASP A CA 1
ATOM 478 C C . ASP A 1 64 ? -8.099 10.125 29.821 1.00 74.38 64 ASP A C 1
ATOM 480 O O . ASP A 1 64 ? -7.496 10.634 30.774 1.00 74.38 64 ASP A O 1
ATOM 484 N N . PHE A 1 65 ? -7.879 8.871 29.408 1.00 82.06 65 PHE A N 1
ATOM 485 C CA . PHE A 1 65 ? -6.891 7.982 30.030 1.00 82.06 65 PHE A CA 1
ATOM 486 C C . PHE A 1 65 ? -5.452 8.339 29.636 1.00 82.06 65 PHE A C 1
ATOM 488 O O . PHE A 1 65 ? -4.537 8.218 30.460 1.00 82.06 65 PHE A O 1
ATOM 495 N N . GLU A 1 66 ? -5.225 8.773 28.393 1.00 77.31 66 GLU A N 1
ATOM 496 C CA . GLU A 1 66 ? -3.913 9.205 27.904 1.00 77.31 66 GLU A CA 1
ATOM 497 C C . GLU A 1 66 ? -3.500 10.577 28.447 1.00 77.31 66 GLU A C 1
ATOM 499 O O . GLU A 1 66 ? -2.302 10.886 28.514 1.00 77.31 66 GLU A O 1
ATOM 504 N N . VAL A 1 67 ? -4.470 11.391 28.871 1.00 73.94 67 VAL A N 1
ATOM 505 C CA . VAL A 1 67 ? -4.265 12.695 29.514 1.00 73.94 67 VAL A CA 1
ATOM 506 C C . VAL A 1 67 ? -4.982 12.745 30.874 1.00 73.94 67 VAL A C 1
ATOM 508 O O . VAL A 1 67 ? -5.962 13.486 31.034 1.00 73.94 67 VAL A O 1
ATOM 511 N N . PRO A 1 68 ? -4.474 12.024 31.896 1.00 80.38 68 PRO A N 1
ATOM 512 C CA . PRO A 1 68 ? -5.146 11.907 33.184 1.00 80.38 68 PRO A CA 1
ATOM 513 C C . PRO A 1 68 ? -5.379 13.284 33.816 1.00 80.38 68 PRO A C 1
ATOM 515 O O . PRO A 1 68 ? -4.481 14.134 33.883 1.00 80.38 68 PRO A O 1
ATOM 518 N N . ALA A 1 69 ? -6.605 13.555 34.257 1.00 82.81 69 ALA A N 1
ATOM 519 C CA . ALA A 1 69 ? -6.988 14.842 34.849 1.00 82.81 69 ALA A CA 1
ATOM 520 C C . ALA A 1 69 ? -6.966 14.829 36.385 1.00 82.81 69 ALA A C 1
ATOM 522 O O . ALA A 1 69 ? -6.948 15.903 36.990 1.00 82.81 69 ALA A O 1
ATOM 523 N N . ASP A 1 70 ? -6.911 13.639 36.978 1.00 92.75 70 ASP A N 1
ATOM 524 C CA . ASP A 1 70 ? -6.707 13.385 38.402 1.00 92.75 70 ASP A CA 1
ATOM 525 C C . ASP A 1 70 ? -5.458 14.087 38.947 1.00 92.75 70 ASP A C 1
ATOM 527 O O . ASP A 1 70 ? -4.576 14.567 38.213 1.00 92.75 70 ASP A O 1
ATOM 531 N N . LYS A 1 71 ? -5.428 14.222 40.271 1.00 90.56 71 LYS A N 1
ATOM 532 C CA . LYS A 1 71 ? -4.438 15.037 40.973 1.00 90.56 71 LYS A CA 1
ATOM 533 C C . LYS A 1 71 ? -3.000 14.545 40.803 1.00 90.56 71 LYS A C 1
ATOM 535 O O . LYS A 1 71 ? -2.105 15.379 40.652 1.00 90.56 71 LYS A O 1
ATOM 540 N N . ASP A 1 72 ? -2.771 13.238 40.847 1.00 90.38 72 ASP A N 1
ATOM 541 C CA . ASP A 1 72 ? -1.449 12.602 40.791 1.00 90.38 72 ASP A CA 1
ATOM 542 C C . ASP A 1 72 ? -1.138 11.903 39.459 1.00 90.38 72 ASP A C 1
ATOM 544 O O . ASP A 1 72 ? 0.000 11.470 39.269 1.00 90.38 72 ASP A O 1
ATOM 548 N N . LYS A 1 73 ? -2.070 11.946 38.497 1.00 89.75 73 LYS A N 1
ATOM 549 C CA . LYS A 1 73 ? -1.881 11.514 37.103 1.00 89.75 73 LYS A CA 1
ATOM 550 C C . LYS A 1 73 ? -1.683 10.006 36.943 1.00 89.75 73 LYS A C 1
ATOM 552 O O . LYS A 1 73 ? -0.932 9.584 36.063 1.00 89.75 73 LYS A O 1
ATOM 557 N N . ASP A 1 74 ? -2.328 9.202 37.785 1.00 89.56 74 ASP A N 1
ATOM 558 C CA . ASP A 1 74 ? -2.197 7.741 37.803 1.00 89.56 74 ASP A CA 1
ATOM 559 C C . ASP A 1 74 ? -3.451 6.997 37.293 1.00 89.56 74 ASP A C 1
ATOM 561 O O . ASP A 1 74 ? -3.484 5.762 37.309 1.00 89.56 74 ASP A O 1
ATOM 565 N N . ASN A 1 75 ? -4.454 7.735 36.793 1.00 92.12 75 ASN A N 1
ATOM 566 C CA . ASN A 1 75 ? -5.755 7.233 36.328 1.00 92.12 75 ASN A CA 1
ATOM 567 C C . ASN A 1 75 ? -6.638 6.641 37.443 1.00 92.12 75 ASN A C 1
ATOM 569 O O . ASN A 1 75 ? -7.581 5.880 37.175 1.00 92.12 75 ASN A O 1
ATOM 573 N N . LYS A 1 76 ? -6.391 7.008 38.706 1.00 96.81 76 LYS A N 1
ATOM 574 C CA . LYS A 1 76 ? -7.174 6.568 39.861 1.00 96.81 76 LYS A CA 1
ATOM 575 C C . LYS A 1 76 ? -7.735 7.757 40.638 1.00 96.81 76 LYS A C 1
ATOM 577 O O . LYS A 1 76 ? -7.151 8.285 41.574 1.00 96.81 76 LYS A O 1
ATOM 582 N N . TYR A 1 77 ? -8.985 8.069 40.338 1.00 97.69 77 TYR A N 1
ATOM 583 C CA . TYR A 1 77 ? -9.694 9.202 40.914 1.00 97.69 77 TYR A CA 1
ATOM 584 C C . TYR A 1 77 ? -10.239 8.867 42.308 1.00 97.69 77 TYR A C 1
ATOM 586 O O . TYR A 1 77 ? -10.907 7.844 42.502 1.00 97.69 77 TYR A O 1
ATOM 594 N N . ILE A 1 78 ? -10.006 9.748 43.280 1.00 98.00 78 ILE A N 1
ATOM 595 C CA . ILE A 1 78 ? -10.422 9.583 44.675 1.00 98.00 78 ILE A CA 1
ATOM 596 C C . ILE A 1 78 ? -11.565 10.542 45.018 1.00 98.00 78 ILE A C 1
ATOM 598 O O . ILE A 1 78 ? -11.408 11.766 45.011 1.00 98.00 78 ILE A O 1
ATOM 602 N N . VAL A 1 79 ? -12.715 9.979 45.403 1.00 98.12 79 VAL A N 1
ATOM 603 C CA . VAL A 1 79 ? -13.912 10.731 45.814 1.00 98.12 79 VAL A CA 1
ATOM 604 C C . VAL A 1 79 ? -14.430 10.266 47.175 1.00 98.12 79 VAL A C 1
ATOM 606 O O . VAL A 1 79 ? -14.482 9.072 47.465 1.00 98.12 79 VAL A O 1
ATOM 609 N N . GLU A 1 80 ? -14.831 11.214 48.020 1.00 98.31 80 GLU A N 1
ATOM 610 C CA . GLU A 1 80 ? -15.491 10.954 49.300 1.00 98.31 80 GLU A CA 1
ATOM 611 C C . GLU A 1 80 ? -17.007 11.147 49.166 1.00 98.31 80 GLU A C 1
ATOM 613 O O . GLU A 1 80 ? -17.496 12.213 48.770 1.00 98.31 80 GLU A O 1
ATOM 618 N N . LEU A 1 81 ? -17.751 10.092 49.501 1.00 98.25 81 LEU A N 1
ATOM 619 C CA . LEU A 1 81 ? -19.209 10.068 49.526 1.00 98.25 81 LEU A CA 1
ATOM 620 C C . LEU A 1 81 ? -19.708 10.079 50.971 1.00 98.25 81 LEU A C 1
ATOM 622 O O . LEU A 1 81 ? -19.146 9.399 51.823 1.00 98.25 81 LEU A O 1
ATOM 626 N N . THR A 1 82 ? -20.812 10.769 51.242 1.00 97.88 82 THR A N 1
ATOM 627 C CA . THR A 1 82 ? -21.518 10.704 52.530 1.00 97.88 82 THR A CA 1
ATOM 628 C C . THR A 1 82 ? -22.909 10.110 52.354 1.00 97.88 82 THR A C 1
ATOM 630 O O . THR A 1 82 ? -23.626 10.481 51.423 1.00 97.88 82 THR A O 1
ATOM 633 N N . ILE A 1 83 ? -23.275 9.195 53.256 1.00 97.62 83 ILE A N 1
ATOM 634 C CA . ILE A 1 83 ? -24.639 8.690 53.444 1.00 97.62 83 ILE A CA 1
ATOM 635 C C . ILE A 1 83 ? -25.274 9.411 54.633 1.00 97.62 83 ILE A C 1
ATOM 637 O O . ILE A 1 83 ? -24.630 9.540 55.672 1.00 97.62 83 ILE A O 1
ATOM 641 N N . ASN A 1 84 ? -26.511 9.885 54.490 1.00 96.00 84 ASN A N 1
ATOM 642 C CA . ASN A 1 84 ? -27.245 10.589 55.542 1.00 96.00 84 ASN A CA 1
ATOM 643 C C . ASN A 1 84 ? -28.658 10.038 55.737 1.00 96.00 84 ASN A C 1
ATOM 645 O O . ASN A 1 84 ? -29.325 9.715 54.752 1.00 96.00 84 ASN A O 1
ATOM 649 N N . ASP A 1 85 ? -29.120 10.028 56.984 1.00 94.19 85 ASP A N 1
ATOM 650 C CA . ASP A 1 85 ? -30.521 9.814 57.361 1.00 94.19 85 ASP A CA 1
ATOM 651 C C . ASP A 1 85 ? -31.300 11.157 57.398 1.00 94.19 85 ASP A C 1
ATOM 653 O O . ASP A 1 85 ? -30.707 12.235 57.226 1.00 94.19 85 ASP A O 1
ATOM 657 N N . PRO A 1 86 ? -32.627 11.151 57.632 1.00 91.75 86 PRO A N 1
ATOM 658 C CA . PRO A 1 86 ? -33.422 12.378 57.723 1.00 91.75 86 PRO A CA 1
ATOM 659 C C . PRO A 1 86 ? -33.112 13.251 58.951 1.00 91.75 86 PRO A C 1
ATOM 661 O O . PRO A 1 86 ? -33.459 14.433 58.958 1.00 91.75 86 PRO A O 1
ATOM 664 N N . ALA A 1 87 ? -32.478 12.694 59.987 1.00 90.25 87 ALA A N 1
ATOM 665 C CA . ALA A 1 87 ? -32.066 13.415 61.190 1.00 90.25 87 ALA A CA 1
ATOM 666 C C . ALA A 1 87 ? -30.690 14.094 61.039 1.00 90.25 87 ALA A C 1
ATOM 668 O O . ALA A 1 87 ? -30.272 14.848 61.923 1.00 90.25 87 ALA A O 1
ATOM 669 N N . GLY A 1 88 ? -29.998 13.856 59.922 1.00 85.44 88 GLY A N 1
ATOM 670 C CA . GLY A 1 88 ? -28.694 14.418 59.600 1.00 85.44 88 GLY A CA 1
ATOM 671 C C . GLY A 1 88 ? -27.504 13.624 60.145 1.00 85.44 88 GLY A C 1
ATOM 672 O O . GLY A 1 88 ? -26.376 14.106 60.023 1.00 85.44 88 GLY A O 1
ATOM 673 N N . LEU A 1 89 ? -27.703 12.429 60.720 1.00 90.31 89 LEU A N 1
ATOM 674 C CA . LEU A 1 89 ? -26.581 11.537 61.025 1.00 90.31 89 LEU A CA 1
ATOM 675 C C . LEU A 1 89 ? -26.058 10.922 59.729 1.00 90.31 89 LEU A C 1
ATOM 677 O O . LEU A 1 89 ? -26.802 10.717 58.771 1.00 90.31 89 LEU A O 1
ATOM 681 N N . GLY A 1 90 ? -24.758 10.641 59.677 1.00 92.00 90 GLY A N 1
ATOM 682 C CA . GLY A 1 90 ? -24.155 10.086 58.477 1.00 92.00 90 GLY A CA 1
ATOM 683 C C . GLY A 1 90 ? -22.765 9.507 58.664 1.00 92.00 90 GLY A C 1
ATOM 684 O O . GLY A 1 90 ? -22.128 9.662 59.708 1.00 92.00 90 GLY A O 1
ATOM 685 N N . GLU A 1 91 ? -22.306 8.834 57.618 1.00 94.62 91 GLU A N 1
ATOM 686 C CA . GLU A 1 91 ? -20.993 8.202 57.522 1.00 94.62 91 GLU A CA 1
ATOM 687 C C . GLU A 1 91 ? -20.346 8.521 56.167 1.00 94.62 91 GLU A C 1
ATOM 689 O O . GLU A 1 91 ? -21.046 8.758 55.183 1.00 94.62 91 GLU A O 1
ATOM 694 N N . GLY A 1 92 ? -19.010 8.561 56.127 1.00 96.25 92 GLY A N 1
ATOM 695 C CA . GLY A 1 92 ? -18.218 8.792 54.919 1.00 96.25 92 GLY A CA 1
ATOM 696 C C . GLY A 1 92 ? -17.647 7.501 54.323 1.00 96.25 92 GLY A C 1
ATOM 697 O O . GLY A 1 92 ? -17.314 6.560 55.046 1.00 96.25 92 GLY A O 1
ATOM 698 N N . LEU A 1 93 ? -17.492 7.475 53.001 1.00 97.62 93 LEU A N 1
ATOM 699 C CA . LEU A 1 93 ? -16.852 6.414 52.229 1.00 97.62 93 LEU A CA 1
ATOM 700 C C . LEU A 1 93 ? -15.862 7.036 51.246 1.00 97.62 93 LEU A C 1
ATOM 702 O O . LEU A 1 93 ? -16.264 7.799 50.372 1.00 97.62 93 LEU A O 1
ATOM 706 N N . ILE A 1 94 ? -14.586 6.661 51.344 1.00 98.19 94 ILE A N 1
ATOM 707 C CA . ILE A 1 94 ? -13.602 6.956 50.297 1.00 98.19 94 ILE A CA 1
ATOM 708 C C . ILE A 1 94 ? -13.732 5.878 49.220 1.00 98.19 94 ILE A C 1
ATOM 710 O O . ILE A 1 94 ? -13.518 4.693 49.496 1.00 98.19 94 ILE A O 1
ATOM 714 N N . LEU A 1 95 ? -14.089 6.300 48.011 1.00 98.25 95 LEU A N 1
ATOM 715 C CA . LEU A 1 95 ? -14.196 5.473 46.818 1.00 98.25 95 LEU A CA 1
ATOM 716 C C . LEU A 1 95 ? -13.018 5.781 45.890 1.00 98.25 95 LEU A C 1
ATOM 718 O O . LEU A 1 95 ? -12.789 6.937 45.537 1.00 98.25 95 LEU A O 1
ATOM 722 N N . ALA A 1 96 ? -12.299 4.738 45.477 1.00 97.88 96 ALA A N 1
ATOM 723 C CA . ALA A 1 96 ? -11.313 4.832 44.406 1.00 97.88 96 ALA A CA 1
ATOM 724 C C . ALA A 1 96 ? -11.929 4.367 43.081 1.00 97.88 96 ALA A C 1
ATOM 726 O O . ALA A 1 96 ? -12.406 3.233 42.982 1.00 97.88 96 ALA A O 1
ATOM 727 N N . VAL A 1 97 ? -11.905 5.229 42.071 1.00 97.50 97 VAL A N 1
ATOM 728 C CA . VAL A 1 97 ? -12.414 4.950 40.727 1.00 97.50 97 VAL A CA 1
ATOM 729 C C . VAL A 1 97 ? -11.229 4.845 39.775 1.00 97.50 97 VAL A C 1
ATOM 731 O O . VAL A 1 97 ? -10.580 5.844 39.481 1.00 97.50 97 VAL A O 1
ATOM 734 N N . THR A 1 98 ? -10.939 3.639 39.297 1.00 97.19 98 THR A N 1
ATOM 735 C CA . THR A 1 98 ? -9.918 3.436 38.264 1.00 97.19 98 THR A CA 1
ATOM 736 C C . THR A 1 98 ? -10.541 3.665 36.895 1.00 97.19 98 THR A C 1
ATOM 738 O O . THR A 1 98 ? -11.473 2.951 36.509 1.00 97.19 98 THR A O 1
ATOM 741 N N . VAL A 1 99 ? -10.023 4.654 36.171 1.00 92.56 99 VAL A N 1
ATOM 742 C CA . VAL A 1 99 ? -10.350 4.854 34.761 1.00 92.56 99 VAL A CA 1
ATOM 743 C C . VAL A 1 99 ? -9.547 3.841 33.964 1.00 92.56 99 VAL A C 1
ATOM 745 O O . VAL A 1 99 ? -8.327 3.757 34.091 1.00 92.56 99 VAL A O 1
ATOM 748 N N . THR A 1 100 ? -10.240 3.018 33.193 1.00 88.75 100 THR A N 1
ATOM 749 C CA . THR A 1 100 ? -9.599 2.073 32.285 1.00 88.75 100 THR A CA 1
ATOM 750 C C . THR A 1 100 ? -9.507 2.699 30.909 1.00 88.75 100 THR A C 1
ATOM 752 O O . THR A 1 100 ? -10.515 3.212 30.418 1.00 88.75 100 THR A O 1
ATOM 755 N N . ASP A 1 101 ? -8.327 2.581 30.308 1.00 80.19 101 ASP A N 1
ATOM 756 C CA . ASP A 1 101 ? -8.083 2.835 28.892 1.00 80.19 101 ASP A CA 1
ATOM 757 C C . ASP A 1 101 ? -9.196 2.186 28.067 1.00 80.19 101 ASP A C 1
ATOM 759 O O . ASP A 1 101 ? -9.447 0.974 28.147 1.00 80.19 101 ASP A O 1
ATOM 763 N N . VAL A 1 102 ? -9.905 3.021 27.326 1.00 64.75 102 VAL A N 1
ATOM 764 C CA . VAL A 1 102 ? -10.666 2.577 26.177 1.00 64.75 102 VAL A CA 1
ATOM 765 C C . VAL A 1 102 ? -9.802 2.992 25.027 1.00 64.75 102 VAL A C 1
ATOM 767 O O . VAL A 1 102 ? -9.777 4.177 24.737 1.00 64.75 102 VAL A O 1
ATOM 770 N N . ALA A 1 103 ? -9.191 2.033 24.333 1.00 55.59 103 ALA A N 1
ATOM 771 C CA . ALA A 1 103 ? -8.505 2.318 23.084 1.00 55.59 103 ALA A CA 1
ATOM 772 C C . ALA A 1 103 ? -9.465 3.112 22.180 1.00 55.59 103 ALA A C 1
ATOM 774 O O . ALA A 1 103 ? -10.387 2.550 21.583 1.00 55.59 103 ALA A O 1
ATOM 775 N N . THR A 1 104 ? -9.345 4.438 22.179 1.00 48.16 104 THR A N 1
ATOM 776 C CA . THR A 1 104 ? -10.391 5.295 21.644 1.00 48.16 104 THR A CA 1
ATOM 777 C C . THR A 1 104 ? -10.168 5.452 20.155 1.00 48.16 104 THR A C 1
ATOM 779 O O . THR A 1 104 ? -9.077 5.762 19.680 1.00 48.16 104 THR A O 1
ATOM 782 N N . GLY A 1 105 ? -11.238 5.282 19.385 1.00 50.94 105 GLY A N 1
ATOM 783 C CA . GLY A 1 105 ? -11.252 5.723 18.006 1.00 50.94 105 GLY A CA 1
ATOM 784 C C . GLY A 1 105 ? -12.591 5.480 17.340 1.00 50.94 105 GLY A C 1
ATOM 785 O O . GLY A 1 105 ? -13.109 4.378 17.345 1.00 50.94 105 GLY A O 1
ATOM 786 N N . SER A 1 106 ? -13.114 6.505 16.674 1.00 65.25 106 SER A N 1
ATOM 787 C CA . SER A 1 106 ? -14.096 6.470 15.565 1.00 65.25 106 SER A CA 1
ATOM 788 C C . SER A 1 106 ? -13.795 5.479 14.407 1.00 65.25 106 SER A C 1
ATOM 790 O O . SER A 1 106 ? -14.286 5.664 13.292 1.00 65.25 106 SER A O 1
ATOM 792 N N . TYR A 1 107 ? -12.936 4.485 14.631 1.00 87.06 107 TYR A N 1
ATOM 793 C CA . TYR A 1 107 ? -12.583 3.397 13.734 1.00 87.06 107 TYR A CA 1
ATOM 794 C C . TYR A 1 107 ? -12.048 2.196 14.519 1.00 87.06 107 TYR A C 1
ATOM 796 O O . TYR A 1 107 ? -11.554 2.340 15.633 1.00 87.06 107 TYR A O 1
ATOM 804 N N . HIS A 1 108 ? -12.104 1.018 13.909 1.00 88.38 108 HIS A N 1
ATOM 805 C CA . HIS A 1 108 ? -11.457 -0.200 14.388 1.00 88.38 108 HIS A CA 1
ATOM 806 C C . HIS A 1 108 ? -10.759 -0.906 13.224 1.00 88.38 108 HIS A C 1
ATOM 808 O O . HIS A 1 108 ? -11.127 -0.722 12.062 1.00 88.38 108 HIS A O 1
ATOM 814 N N . VAL A 1 109 ? -9.748 -1.724 13.517 1.00 95.75 109 VAL A N 1
ATOM 815 C CA . VAL A 1 109 ? -9.086 -2.552 12.503 1.00 95.75 109 VAL A CA 1
ATOM 816 C C . VAL A 1 109 ? -9.648 -3.961 12.584 1.00 95.75 109 VAL A C 1
ATOM 818 O O . VAL A 1 109 ? -9.571 -4.615 13.620 1.00 95.75 109 VAL A O 1
ATOM 821 N N . ARG A 1 110 ? -10.224 -4.427 11.478 1.00 95.62 110 ARG A N 1
ATOM 822 C CA . ARG A 1 110 ? -10.781 -5.773 11.359 1.00 95.62 110 ARG A CA 1
ATOM 823 C C . ARG A 1 110 ? -9.889 -6.639 10.493 1.00 95.62 110 ARG A C 1
ATOM 825 O O . ARG A 1 110 ? -9.501 -6.227 9.397 1.00 95.62 110 ARG A O 1
ATOM 832 N N . ARG A 1 111 ? -9.622 -7.870 10.921 1.00 98.00 111 ARG A N 1
ATOM 833 C CA . ARG A 1 111 ? -9.014 -8.865 10.038 1.00 98.00 111 ARG A CA 1
ATOM 834 C C . ARG A 1 111 ? -10.006 -9.304 8.965 1.00 98.00 111 ARG A C 1
ATOM 836 O O . ARG A 1 111 ? -11.109 -9.755 9.261 1.00 98.00 111 ARG A O 1
ATOM 843 N N . VAL A 1 112 ? -9.591 -9.192 7.709 1.00 98.25 112 VAL A N 1
ATOM 844 C CA . VAL A 1 112 ? -10.371 -9.608 6.538 1.00 98.25 112 VAL A CA 1
ATOM 845 C C . VAL A 1 112 ? -10.197 -11.098 6.291 1.00 98.25 112 VAL A C 1
ATOM 847 O O . VAL A 1 112 ? -11.175 -11.832 6.208 1.00 98.25 112 VAL A O 1
ATOM 850 N N . ALA A 1 113 ? -8.950 -11.545 6.160 1.00 97.81 113 ALA A N 1
ATOM 851 C CA . ALA A 1 113 ? -8.619 -12.929 5.850 1.00 97.81 113 ALA A CA 1
ATOM 852 C C . ALA A 1 113 ? -7.188 -13.257 6.287 1.00 97.81 113 ALA A C 1
ATOM 854 O O . ALA A 1 113 ? -6.360 -12.363 6.466 1.00 97.81 113 ALA A O 1
ATOM 855 N N . SER A 1 114 ? -6.900 -14.550 6.416 1.00 98.25 114 SER A N 1
ATOM 856 C CA . SER A 1 114 ? -5.562 -15.087 6.657 1.00 98.25 114 SER A CA 1
ATOM 857 C C . SER A 1 114 ? -5.276 -16.275 5.733 1.00 98.25 114 SER A C 1
ATOM 859 O O . SER A 1 114 ? -6.180 -16.814 5.089 1.00 98.25 114 SER A O 1
ATOM 861 N N . GLY A 1 115 ? -4.009 -16.686 5.649 1.00 97.62 115 GLY A N 1
ATOM 862 C CA . GLY A 1 115 ? -3.570 -17.810 4.814 1.00 97.62 115 GLY A CA 1
ATOM 863 C C . GLY A 1 115 ? -3.030 -17.406 3.439 1.00 97.62 115 GLY A C 1
ATOM 864 O O . GLY A 1 115 ? -2.853 -18.267 2.571 1.00 97.62 115 GLY A O 1
ATOM 865 N N . PHE A 1 116 ? -2.744 -16.119 3.225 1.00 98.69 116 PHE A N 1
ATOM 866 C CA . PHE A 1 116 ? -1.918 -15.694 2.097 1.00 98.69 116 PHE A CA 1
ATOM 867 C C . PHE A 1 116 ? -0.464 -16.131 2.313 1.00 98.69 116 PHE A C 1
ATOM 869 O O . PHE A 1 116 ? -0.004 -16.315 3.433 1.00 98.69 116 PHE A O 1
ATOM 876 N N . THR A 1 117 ? 0.283 -16.313 1.230 1.00 98.38 117 THR A N 1
ATOM 877 C CA . THR A 1 117 ? 1.710 -16.653 1.287 1.00 98.38 117 THR A CA 1
ATOM 878 C C . THR A 1 117 ? 2.526 -15.452 0.844 1.00 98.38 117 THR A C 1
ATOM 880 O O . THR A 1 117 ? 2.531 -15.151 -0.350 1.00 98.38 117 THR A O 1
ATOM 883 N N . GLN A 1 118 ? 3.216 -14.794 1.782 1.00 98.56 118 GLN A N 1
ATOM 884 C CA . GLN A 1 118 ? 4.059 -13.621 1.511 1.00 98.56 118 GLN A CA 1
ATOM 885 C C . GLN A 1 118 ? 3.332 -12.585 0.634 1.00 98.56 118 GLN A C 1
ATOM 887 O O . GLN A 1 118 ? 3.781 -12.302 -0.490 1.00 98.56 118 GLN A O 1
ATOM 892 N N . PRO A 1 119 ? 2.148 -12.101 1.061 1.00 98.81 119 PRO A N 1
ATOM 893 C CA . PRO A 1 119 ? 1.472 -11.044 0.338 1.00 98.81 119 PRO A CA 1
ATOM 894 C C . PRO A 1 119 ? 2.351 -9.791 0.373 1.00 98.81 119 PRO A C 1
ATOM 896 O O . PRO A 1 119 ? 3.030 -9.521 1.356 1.00 98.81 119 PRO A O 1
ATOM 899 N N . VAL A 1 120 ? 2.382 -9.063 -0.738 1.00 98.62 120 VAL A N 1
ATOM 900 C CA . VAL A 1 120 ? 3.219 -7.867 -0.902 1.00 98.62 120 VAL A CA 1
ATOM 901 C C . VAL A 1 120 ? 2.421 -6.662 -1.361 1.00 98.62 120 VAL A C 1
ATOM 903 O O . VAL A 1 120 ? 2.921 -5.552 -1.279 1.00 98.62 120 VAL A O 1
ATOM 906 N N . TYR A 1 121 ? 1.202 -6.834 -1.870 1.00 98.81 121 TYR A N 1
ATOM 907 C CA . TYR A 1 121 ? 0.351 -5.724 -2.296 1.00 98.81 121 TYR A CA 1
ATOM 908 C C . TYR A 1 121 ? -1.119 -6.141 -2.281 1.00 98.81 121 TYR A C 1
ATOM 910 O O . TYR A 1 121 ? -1.426 -7.313 -2.504 1.00 98.81 121 TYR A O 1
ATOM 918 N N . ALA A 1 122 ? -2.026 -5.190 -2.060 1.00 98.62 122 ALA A N 1
ATOM 919 C CA . ALA A 1 122 ? -3.456 -5.411 -2.211 1.00 98.62 122 ALA A CA 1
ATOM 920 C C . ALA A 1 122 ? -4.145 -4.192 -2.834 1.00 98.62 122 ALA A C 1
ATOM 922 O O . ALA A 1 122 ? -3.728 -3.056 -2.617 1.00 98.62 122 ALA A O 1
ATOM 923 N N . THR A 1 123 ? -5.206 -4.420 -3.605 1.00 98.38 123 THR A N 1
ATOM 924 C CA . THR A 1 123 ? -6.009 -3.344 -4.203 1.00 98.38 123 THR A CA 1
ATOM 925 C C . THR A 1 123 ? -7.434 -3.805 -4.490 1.00 98.38 123 THR A C 1
ATOM 927 O O . THR A 1 123 ? -7.665 -4.986 -4.759 1.00 98.38 123 THR A O 1
ATOM 930 N N . GLY A 1 124 ? -8.394 -2.883 -4.435 1.00 97.81 124 GLY A N 1
ATOM 931 C CA . GLY A 1 124 ? -9.775 -3.153 -4.822 1.00 97.81 124 GLY A CA 1
ATOM 932 C C . GLY A 1 124 ? -9.917 -3.412 -6.314 1.00 97.81 124 GLY A C 1
ATOM 933 O O . GLY A 1 124 ? -9.383 -2.689 -7.155 1.00 97.81 124 GLY A O 1
ATOM 934 N N . MET A 1 125 ? -10.694 -4.431 -6.653 1.00 95.88 125 MET A N 1
ATOM 935 C CA . MET A 1 125 ? -11.036 -4.745 -8.026 1.00 95.88 125 MET A CA 1
ATOM 936 C C . MET A 1 125 ? -11.977 -3.679 -8.589 1.00 95.88 125 MET A C 1
ATOM 938 O O . MET A 1 125 ? -13.022 -3.376 -8.013 1.00 95.88 125 MET A O 1
ATOM 942 N N . THR A 1 126 ? -11.615 -3.101 -9.735 1.00 94.50 126 THR A N 1
ATOM 943 C CA . THR A 1 126 ? -12.347 -1.974 -10.327 1.00 94.50 126 THR A CA 1
ATOM 944 C C . THR A 1 126 ? -13.448 -2.393 -11.305 1.00 94.50 126 THR A C 1
ATOM 946 O O . THR A 1 126 ? -13.825 -1.633 -12.192 1.00 94.50 126 THR A O 1
ATOM 949 N N . ASP A 1 127 ? -13.993 -3.600 -11.131 1.00 92.12 127 ASP A N 1
ATOM 950 C CA . ASP A 1 127 ? -15.119 -4.155 -11.898 1.00 92.12 127 ASP A CA 1
ATOM 951 C C . ASP A 1 127 ? -16.487 -3.939 -11.217 1.00 92.12 127 ASP A C 1
ATOM 953 O O . ASP A 1 127 ? -17.507 -4.402 -11.722 1.00 92.12 127 ASP A O 1
ATOM 957 N N . GLY A 1 128 ? -16.514 -3.250 -10.069 1.00 89.75 128 GLY A N 1
ATOM 958 C CA . GLY A 1 128 ? -17.720 -3.013 -9.271 1.00 89.75 128 GLY A CA 1
ATOM 959 C C . GLY A 1 128 ? -18.127 -4.186 -8.374 1.00 89.75 128 GLY A C 1
ATOM 960 O O . GLY A 1 128 ? -19.144 -4.093 -7.693 1.00 89.75 128 GLY A O 1
ATOM 961 N N . SER A 1 129 ? -17.348 -5.274 -8.335 1.00 91.62 129 SER A N 1
ATOM 962 C CA . SER A 1 129 ? -17.649 -6.444 -7.497 1.00 91.62 129 SER A CA 1
ATOM 963 C C . SER A 1 129 ? -17.378 -6.233 -6.007 1.00 91.62 129 SER A C 1
ATOM 965 O O . SER A 1 129 ? -17.837 -7.029 -5.195 1.00 91.62 129 SER A O 1
ATOM 967 N N . GLY A 1 130 ? -16.599 -5.210 -5.640 1.00 92.31 130 GLY A N 1
ATOM 968 C CA . GLY A 1 130 ? -16.155 -4.983 -4.259 1.00 92.31 130 GLY A CA 1
ATOM 969 C C . GLY A 1 130 ? -15.076 -5.958 -3.771 1.00 92.31 130 GLY A C 1
ATOM 970 O O . GLY A 1 130 ? -14.635 -5.848 -2.633 1.00 92.31 130 GLY A O 1
ATOM 971 N N . ARG A 1 131 ? -14.618 -6.890 -4.616 1.00 96.00 131 ARG A N 1
ATOM 972 C CA . ARG A 1 131 ? -13.554 -7.845 -4.275 1.00 96.00 131 ARG A CA 1
ATOM 973 C C . ARG A 1 131 ? -12.197 -7.153 -4.183 1.00 96.00 131 ARG A C 1
ATOM 975 O O . ARG A 1 131 ? -11.949 -6.159 -4.861 1.00 96.00 131 ARG A O 1
ATOM 982 N N . MET A 1 132 ? -11.292 -7.734 -3.408 1.00 98.44 132 MET A N 1
ATOM 983 C CA . MET A 1 132 ? -9.894 -7.322 -3.316 1.00 98.44 132 MET A CA 1
ATOM 984 C C . MET A 1 132 ? -8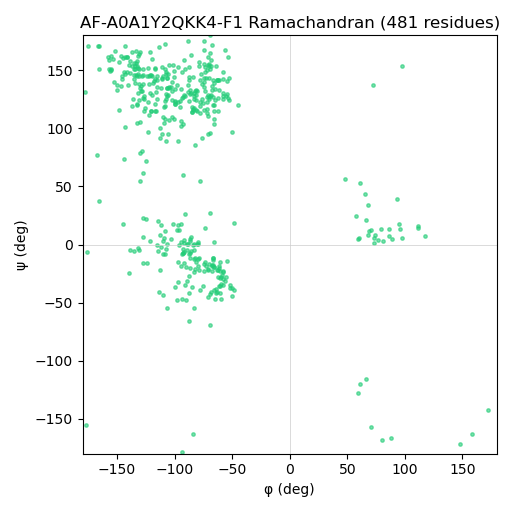.992 -8.314 -4.055 1.00 98.44 132 MET A C 1
ATOM 986 O O . MET A 1 132 ? -9.239 -9.522 -4.074 1.00 98.44 132 MET A O 1
ATOM 990 N N . LEU A 1 133 ? -7.918 -7.796 -4.642 1.00 98.88 133 LEU A N 1
ATOM 991 C CA . LEU A 1 133 ? -6.831 -8.564 -5.238 1.00 98.88 133 LEU A CA 1
ATOM 992 C C . LEU A 1 133 ? -5.615 -8.481 -4.319 1.00 98.88 133 LEU A C 1
ATOM 994 O O . LEU A 1 133 ? -5.208 -7.381 -3.960 1.00 98.88 133 LEU A O 1
ATOM 998 N N . VAL A 1 134 ? -5.031 -9.625 -3.962 1.00 98.94 134 VAL A N 1
ATOM 999 C CA . VAL A 1 134 ? -3.849 -9.729 -3.093 1.00 98.94 134 VAL A CA 1
ATOM 1000 C C . VAL A 1 134 ? -2.703 -10.355 -3.877 1.00 98.94 134 VAL A C 1
ATOM 1002 O O . VAL A 1 134 ? -2.774 -11.511 -4.296 1.00 98.94 134 VAL A O 1
ATOM 1005 N N . VAL A 1 135 ? -1.643 -9.587 -4.094 1.00 98.94 135 VAL A N 1
ATOM 1006 C CA . VAL A 1 135 ? -0.434 -10.007 -4.802 1.00 98.94 135 VAL A CA 1
ATOM 1007 C C . VAL A 1 135 ? 0.476 -10.748 -3.835 1.00 98.94 135 VAL A C 1
ATOM 1009 O O . VAL A 1 135 ? 0.845 -10.210 -2.797 1.00 98.94 135 VAL A O 1
ATOM 1012 N N . GLN A 1 136 ? 0.862 -11.968 -4.189 1.00 98.88 136 GLN A N 1
ATOM 1013 C CA . GLN A 1 136 ? 1.807 -12.789 -3.443 1.00 98.88 136 GLN A CA 1
ATOM 1014 C C . GLN A 1 136 ? 3.146 -12.838 -4.172 1.00 98.88 136 GLN A C 1
ATOM 1016 O O . GLN A 1 136 ? 3.189 -13.110 -5.379 1.00 98.88 136 GLN A O 1
ATOM 1021 N N . LYS A 1 137 ? 4.236 -12.667 -3.417 1.00 98.69 137 LYS A N 1
ATOM 1022 C CA . LYS A 1 137 ? 5.613 -12.597 -3.928 1.00 98.69 137 LYS A CA 1
ATOM 1023 C C . LYS A 1 137 ? 5.959 -13.729 -4.898 1.00 98.69 137 LYS A C 1
ATOM 1025 O O . LYS A 1 137 ? 6.595 -13.498 -5.922 1.00 98.69 137 LYS A O 1
ATOM 1030 N N . ALA A 1 138 ? 5.480 -14.942 -4.622 1.00 98.44 138 ALA A N 1
ATOM 1031 C CA . ALA A 1 138 ? 5.737 -16.140 -5.423 1.00 98.44 138 ALA A CA 1
ATOM 1032 C C . ALA A 1 138 ? 4.980 -16.213 -6.768 1.00 98.44 138 ALA A C 1
ATOM 1034 O O . ALA A 1 138 ? 4.908 -17.282 -7.368 1.00 98.44 138 ALA A O 1
ATOM 1035 N N . GLY A 1 139 ? 4.399 -15.113 -7.255 1.00 98.50 139 GLY A N 1
ATOM 1036 C CA . GLY A 1 139 ? 3.840 -15.045 -8.608 1.00 98.50 139 GLY A CA 1
ATOM 1037 C C . GLY A 1 139 ? 2.347 -15.328 -8.714 1.00 98.50 139 GLY A C 1
ATOM 1038 O O . GLY A 1 139 ? 1.872 -15.606 -9.809 1.00 98.50 139 GLY A O 1
ATOM 1039 N N . ARG A 1 140 ? 1.591 -15.253 -7.615 1.00 98.69 140 ARG A N 1
ATOM 1040 C CA . ARG A 1 140 ? 0.131 -15.441 -7.638 1.00 98.69 140 ARG A CA 1
ATOM 1041 C C . ARG A 1 140 ? -0.600 -14.191 -7.191 1.00 98.69 140 ARG A C 1
ATOM 1043 O O . ARG A 1 140 ? -0.203 -13.572 -6.213 1.00 98.69 140 ARG A O 1
ATOM 1050 N N . ILE A 1 141 ? -1.714 -13.884 -7.843 1.00 98.88 141 ILE A N 1
ATOM 1051 C CA . ILE A 1 141 ? -2.666 -12.869 -7.384 1.00 98.88 141 ILE A CA 1
ATOM 1052 C C . ILE A 1 141 ? -3.924 -13.593 -6.910 1.00 98.88 141 ILE A C 1
ATOM 1054 O O . ILE A 1 141 ? -4.556 -14.308 -7.684 1.00 98.88 141 ILE A O 1
ATOM 1058 N N . ARG A 1 142 ? -4.274 -13.462 -5.632 1.00 98.75 142 ARG A N 1
ATOM 1059 C CA . ARG A 1 142 ? -5.468 -14.069 -5.028 1.00 98.75 142 ARG A CA 1
ATOM 1060 C C . ARG A 1 142 ? -6.629 -13.083 -5.054 1.00 98.75 142 ARG A C 1
ATOM 1062 O O . ARG A 1 142 ? -6.411 -11.882 -4.948 1.00 98.75 142 ARG A O 1
ATOM 1069 N N . VAL A 1 143 ? -7.848 -13.600 -5.169 1.00 98.56 143 VAL A N 1
ATOM 1070 C CA . VAL A 1 143 ? -9.080 -12.815 -5.024 1.00 98.56 143 VAL A CA 1
ATOM 1071 C C . VAL A 1 143 ? -9.658 -13.103 -3.648 1.00 98.56 143 VAL A C 1
ATOM 1073 O O . VAL A 1 143 ? -9.767 -14.272 -3.276 1.00 98.56 143 VAL A O 1
ATOM 1076 N N . VAL A 1 144 ? -10.027 -12.065 -2.907 1.00 98.50 144 VAL A N 1
ATOM 1077 C CA . VAL A 1 144 ? -10.702 -12.190 -1.614 1.00 98.50 144 VAL A CA 1
ATOM 1078 C C . VAL A 1 144 ? -11.927 -11.287 -1.576 1.00 98.50 144 VAL A C 1
ATOM 1080 O O . VAL A 1 144 ? -11.900 -10.155 -2.057 1.00 98.50 144 VAL A O 1
ATOM 1083 N N . ASP A 1 145 ? -13.017 -11.809 -1.033 1.00 97.00 145 ASP A N 1
ATOM 1084 C CA . ASP A 1 145 ? -14.198 -11.026 -0.695 1.00 97.00 145 ASP A CA 1
ATOM 1085 C C . ASP A 1 145 ? -13.975 -10.385 0.691 1.00 97.00 145 ASP A C 1
ATOM 1087 O O . ASP A 1 145 ? -13.790 -11.118 1.668 1.00 97.00 145 ASP A O 1
ATOM 1091 N N . PRO A 1 146 ? -13.929 -9.043 0.803 1.00 94.12 146 PRO A N 1
ATOM 1092 C CA . PRO A 1 146 ? -13.555 -8.382 2.053 1.00 94.12 146 PRO A CA 1
ATOM 1093 C C . PRO A 1 146 ? -14.632 -8.425 3.152 1.00 94.12 146 PRO A C 1
ATOM 1095 O O . PRO A 1 146 ? -14.327 -8.165 4.324 1.00 94.12 146 PRO A O 1
ATOM 1098 N N . ASP A 1 147 ? -15.875 -8.754 2.794 1.00 89.62 147 ASP A N 1
ATOM 1099 C CA . ASP A 1 147 ? -16.997 -8.836 3.730 1.00 89.62 147 ASP A CA 1
ATOM 1100 C C . ASP A 1 147 ? -17.079 -10.229 4.364 1.00 89.62 147 ASP A C 1
ATOM 1102 O O . ASP A 1 147 ? -17.291 -10.357 5.570 1.00 89.62 147 ASP A O 1
ATOM 1106 N N . SER A 1 148 ? -16.875 -11.280 3.567 1.00 93.31 148 SER A N 1
ATOM 1107 C CA . SER A 1 148 ? -16.922 -12.675 4.031 1.00 93.31 148 SER A CA 1
ATOM 1108 C C . SER A 1 148 ? -15.562 -13.259 4.424 1.00 93.31 148 SER A C 1
ATOM 1110 O O . SER A 1 148 ? -15.516 -14.286 5.102 1.00 93.31 148 SER A O 1
ATOM 1112 N N . GLY A 1 149 ? -14.458 -12.655 3.975 1.00 95.31 149 GLY A N 1
ATOM 1113 C CA . GLY A 1 149 ? -13.100 -13.177 4.153 1.00 95.31 149 GLY A CA 1
ATOM 1114 C C . GLY A 1 149 ? -12.770 -14.389 3.274 1.00 95.31 149 GLY A C 1
ATOM 1115 O O . GLY A 1 149 ? -11.694 -14.977 3.404 1.00 95.31 149 GLY A O 1
ATOM 1116 N N . VAL A 1 150 ? -13.673 -14.791 2.371 1.00 97.69 150 VAL A N 1
ATOM 1117 C CA . VAL A 1 150 ? -13.474 -15.956 1.501 1.00 97.69 150 VAL A CA 1
ATOM 1118 C C . VAL A 1 150 ? -12.426 -15.645 0.437 1.00 97.69 150 VAL A C 1
ATOM 1120 O O . VAL A 1 150 ? -12.587 -14.730 -0.373 1.00 97.69 150 VAL A O 1
ATOM 1123 N N . ILE A 1 151 ? -11.365 -16.454 0.406 1.00 98.50 151 ILE A N 1
ATOM 1124 C CA . ILE A 1 151 ? -10.332 -16.412 -0.631 1.00 98.50 151 ILE A CA 1
ATOM 1125 C C . ILE A 1 151 ? -10.699 -17.409 -1.733 1.00 98.50 151 ILE A C 1
ATOM 1127 O O . ILE A 1 151 ? -10.897 -18.594 -1.465 1.00 98.50 151 ILE A O 1
ATOM 1131 N N . ALA A 1 152 ? -10.737 -16.953 -2.984 1.00 97.19 152 ALA A N 1
ATOM 1132 C CA . ALA A 1 152 ? -11.006 -17.816 -4.128 1.00 97.19 152 ALA A CA 1
ATOM 1133 C C . ALA A 1 152 ? -9.935 -18.916 -4.281 1.00 97.19 152 ALA A C 1
ATOM 1135 O O . ALA A 1 152 ? -8.730 -18.679 -4.096 1.00 97.19 152 ALA A O 1
ATOM 1136 N N . GLU A 1 153 ? -10.375 -20.122 -4.654 1.00 95.88 153 GLU A N 1
ATOM 1137 C CA . GLU A 1 153 ? -9.480 -21.254 -4.934 1.00 95.88 153 GLU A CA 1
ATOM 1138 C C . GLU A 1 153 ? -8.599 -20.976 -6.156 1.00 95.88 153 GLU A C 1
ATOM 1140 O O . GLU A 1 153 ? -7.382 -21.159 -6.110 1.00 95.88 153 GLU A O 1
ATOM 1145 N N . THR A 1 154 ? -9.204 -20.489 -7.244 1.00 96.94 154 THR A N 1
ATOM 1146 C CA . THR A 1 154 ? -8.482 -20.099 -8.459 1.00 96.94 154 THR A CA 1
ATOM 1147 C C . THR A 1 154 ? -7.885 -18.696 -8.295 1.00 96.94 154 THR A C 1
ATOM 1149 O O . THR A 1 154 ? -8.605 -17.768 -7.917 1.00 96.94 154 THR A O 1
ATOM 1152 N N . PRO A 1 155 ? -6.579 -18.504 -8.562 1.00 98.12 155 PRO A N 1
ATOM 1153 C CA . PRO A 1 155 ? -5.971 -17.181 -8.528 1.00 98.12 155 PRO A CA 1
ATOM 1154 C C . PRO A 1 155 ? -6.428 -16.332 -9.722 1.00 98.12 155 PRO A C 1
ATOM 1156 O O . PRO A 1 155 ? -6.640 -16.846 -10.820 1.00 98.12 155 PRO A O 1
ATOM 1159 N N . PHE A 1 156 ? -6.480 -15.015 -9.522 1.00 98.69 156 PHE A N 1
ATOM 1160 C CA . PHE A 1 156 ? -6.693 -14.031 -10.584 1.00 98.69 156 PHE A CA 1
ATOM 1161 C C . PHE A 1 156 ? -5.598 -14.097 -11.655 1.00 98.69 156 PHE A C 1
ATOM 1163 O O . PHE A 1 156 ? -5.869 -13.881 -12.829 1.00 98.69 156 PHE A O 1
ATOM 1170 N N . LEU A 1 157 ? -4.362 -14.408 -11.257 1.00 98.75 157 LEU A N 1
ATOM 1171 C CA . LEU A 1 157 ? -3.228 -14.648 -12.148 1.00 98.75 157 LEU A CA 1
ATOM 1172 C C . LEU A 1 157 ? -2.242 -15.601 -11.469 1.00 98.75 157 LEU A C 1
ATOM 1174 O O . LEU A 1 157 ? -1.976 -15.453 -10.274 1.00 98.75 157 LEU A O 1
ATOM 1178 N N . ASP A 1 158 ? -1.671 -16.530 -12.234 1.00 98.38 158 ASP A N 1
ATOM 1179 C CA . ASP A 1 158 ? -0.535 -17.351 -11.809 1.00 98.38 158 ASP A CA 1
ATOM 1180 C C . ASP A 1 158 ? 0.608 -17.248 -12.832 1.00 98.38 158 ASP A C 1
ATOM 1182 O O . ASP A 1 158 ? 0.484 -17.650 -13.989 1.00 98.38 158 ASP A O 1
ATOM 1186 N N . VAL A 1 159 ? 1.724 -16.673 -12.389 1.00 98.19 159 VAL A N 1
ATOM 1187 C CA . VAL A 1 159 ? 2.995 -16.544 -13.110 1.00 98.19 159 VAL A CA 1
ATOM 1188 C C . VAL A 1 159 ? 4.150 -17.128 -12.292 1.00 98.19 159 VAL A C 1
ATOM 1190 O O . VAL A 1 159 ? 5.304 -16.775 -12.524 1.00 98.19 159 VAL A O 1
ATOM 1193 N N . SER A 1 160 ? 3.878 -18.026 -11.337 1.00 97.00 160 SER A N 1
ATOM 1194 C CA . SER A 1 160 ? 4.883 -18.524 -10.386 1.00 97.00 160 SER A CA 1
ATOM 1195 C C . SER A 1 160 ? 6.090 -19.188 -11.055 1.00 97.00 160 SER A C 1
ATOM 1197 O O . SER A 1 160 ? 7.195 -19.139 -10.529 1.00 97.00 160 SER A O 1
ATOM 1199 N N . GLY A 1 161 ? 5.904 -19.787 -12.235 1.00 96.38 161 GLY A N 1
ATOM 1200 C CA . GLY A 1 161 ? 6.986 -20.379 -13.033 1.00 96.38 161 GLY A CA 1
ATOM 1201 C C . GLY A 1 161 ? 7.814 -19.379 -13.850 1.00 96.38 161 GLY A C 1
ATOM 1202 O O . GLY A 1 161 ? 8.692 -19.797 -14.597 1.00 96.38 161 GLY A O 1
ATOM 1203 N N . GLN A 1 162 ? 7.512 -18.081 -13.769 1.00 97.50 162 GLN A N 1
ATOM 1204 C CA . GLN A 1 162 ? 8.106 -17.031 -14.605 1.00 97.50 162 GLN A CA 1
ATOM 1205 C C . GLN A 1 162 ? 8.816 -15.940 -13.792 1.00 97.50 162 GLN A C 1
ATOM 1207 O O . GLN A 1 162 ? 9.294 -14.963 -14.374 1.00 97.50 162 GLN A O 1
ATOM 1212 N N . VAL A 1 163 ? 8.874 -16.097 -12.468 1.00 97.25 163 VAL A N 1
ATOM 1213 C CA . VAL A 1 163 ? 9.472 -15.136 -11.537 1.00 97.25 163 VAL A CA 1
ATOM 1214 C C . VAL A 1 163 ? 10.590 -15.790 -10.734 1.00 97.25 163 VAL A C 1
ATOM 1216 O O . VAL A 1 163 ? 10.503 -16.971 -10.399 1.00 97.25 163 VAL A O 1
ATOM 1219 N N . SER A 1 164 ? 11.629 -15.024 -10.402 1.00 94.75 164 SER A N 1
ATOM 1220 C CA . SER A 1 164 ? 12.525 -15.391 -9.298 1.00 94.75 164 SER A CA 1
ATOM 1221 C C . SER A 1 164 ? 11.981 -14.844 -7.978 1.00 94.75 164 SER A C 1
ATOM 1223 O O . SER A 1 164 ? 11.289 -13.829 -7.977 1.00 94.75 164 SER A O 1
ATOM 1225 N N . THR A 1 165 ? 12.292 -15.493 -6.856 1.00 96.62 165 THR A N 1
ATOM 1226 C CA . THR A 1 165 ? 11.792 -15.112 -5.518 1.00 96.62 165 THR A CA 1
ATOM 1227 C C . THR A 1 165 ? 12.899 -14.931 -4.477 1.00 96.62 165 THR A C 1
ATOM 1229 O O . THR A 1 165 ? 12.610 -14.787 -3.286 1.00 96.62 165 THR A O 1
ATOM 1232 N N . ASP A 1 166 ? 14.166 -14.989 -4.893 1.00 95.38 166 ASP A N 1
ATOM 1233 C CA . ASP A 1 166 ? 15.315 -14.769 -4.015 1.00 95.38 166 ASP A CA 1
ATOM 1234 C C . ASP A 1 166 ? 15.463 -13.284 -3.639 1.00 95.38 166 ASP A C 1
ATOM 1236 O O . ASP A 1 166 ? 15.184 -12.395 -4.439 1.00 95.38 166 ASP A O 1
ATOM 1240 N N . GLY A 1 167 ? 15.878 -12.994 -2.403 1.00 95.06 167 GLY A N 1
ATOM 1241 C CA . GLY A 1 167 ? 15.971 -11.612 -1.920 1.00 95.06 167 GLY A CA 1
ATOM 1242 C C . GLY A 1 167 ? 14.619 -10.890 -1.982 1.00 95.06 167 GLY A C 1
ATOM 1243 O O . GLY A 1 167 ? 13.618 -11.404 -1.479 1.00 95.06 167 GLY A O 1
ATOM 1244 N N . GLN A 1 168 ? 14.581 -9.716 -2.609 1.00 95.69 168 GLN A N 1
ATOM 1245 C CA . GLN A 1 168 ? 13.375 -8.904 -2.824 1.00 95.69 168 GLN A CA 1
ATOM 1246 C C . GLN A 1 168 ? 12.666 -9.193 -4.160 1.00 95.69 168 GLN A C 1
ATOM 1248 O O . GLN A 1 168 ? 11.678 -8.539 -4.480 1.00 95.69 168 GLN A O 1
ATOM 1253 N N . ARG A 1 169 ? 13.134 -10.173 -4.942 1.00 97.19 169 ARG A N 1
ATOM 1254 C CA . ARG A 1 169 ? 12.519 -10.557 -6.222 1.00 97.19 169 ARG A CA 1
ATOM 1255 C C . ARG A 1 169 ? 11.148 -11.204 -6.020 1.00 97.19 169 ARG A C 1
ATOM 1257 O O . ARG A 1 169 ? 10.875 -11.811 -4.985 1.00 97.19 169 ARG A O 1
ATOM 1264 N N . GLY A 1 170 ? 10.292 -11.103 -7.025 1.00 98.31 170 GLY A N 1
ATOM 1265 C CA . GLY A 1 170 ? 8.991 -11.756 -7.067 1.00 98.31 170 GLY A CA 1
ATOM 1266 C C . GLY A 1 170 ? 8.037 -11.081 -8.040 1.00 98.31 170 GLY A C 1
ATOM 1267 O O . GLY A 1 170 ? 8.429 -10.282 -8.890 1.00 98.31 170 GLY A O 1
ATOM 1268 N N . LEU A 1 171 ? 6.755 -11.386 -7.882 1.00 98.88 171 LEU A N 1
ATOM 1269 C CA . LEU A 1 171 ? 5.663 -10.544 -8.355 1.00 98.88 171 LEU A CA 1
ATOM 1270 C C . LEU A 1 171 ? 5.392 -9.485 -7.283 1.00 98.88 171 LEU A C 1
ATOM 1272 O O . LEU A 1 171 ? 4.990 -9.833 -6.175 1.00 98.88 171 LEU A O 1
ATOM 1276 N N . LEU A 1 172 ? 5.650 -8.217 -7.600 1.00 98.62 172 LEU A N 1
ATOM 1277 C CA . LEU A 1 172 ? 5.769 -7.150 -6.600 1.00 98.62 172 LEU A CA 1
ATOM 1278 C C . LEU A 1 172 ? 4.652 -6.110 -6.664 1.00 98.62 172 LEU A C 1
ATOM 1280 O O . LEU A 1 172 ? 4.394 -5.453 -5.658 1.00 98.62 172 LEU A O 1
ATOM 1284 N N . GLY A 1 173 ? 3.972 -5.970 -7.802 1.00 98.44 173 GLY A N 1
ATOM 1285 C CA . GLY A 1 173 ? 2.937 -4.954 -7.967 1.00 98.44 173 GLY A CA 1
ATOM 1286 C C . GLY A 1 173 ? 1.878 -5.321 -8.997 1.00 98.44 173 GLY A C 1
ATOM 1287 O O . GLY A 1 173 ? 2.105 -6.143 -9.889 1.00 98.44 173 GLY A O 1
ATOM 1288 N N . LEU A 1 174 ? 0.725 -4.666 -8.878 1.00 98.81 174 LEU A N 1
ATOM 1289 C CA . LEU A 1 174 ? -0.416 -4.772 -9.782 1.00 98.81 174 LEU A CA 1
ATOM 1290 C C . LEU A 1 174 ? -1.042 -3.387 -9.985 1.00 98.81 174 LEU A C 1
ATOM 1292 O O . LEU A 1 174 ? -1.289 -2.683 -9.013 1.00 98.81 174 LEU A O 1
ATOM 1296 N N . ALA A 1 175 ? -1.394 -3.051 -11.223 1.00 98.69 175 ALA A N 1
ATOM 1297 C CA . ALA A 1 175 ? -2.278 -1.937 -11.543 1.00 98.69 175 ALA A CA 1
ATOM 1298 C C . ALA A 1 175 ? -3.369 -2.393 -12.516 1.00 98.69 175 ALA A C 1
ATOM 1300 O O . ALA A 1 175 ? -3.082 -2.894 -13.604 1.00 98.69 175 ALA A O 1
ATOM 1301 N N . LEU A 1 176 ? -4.632 -2.201 -12.140 1.00 98.38 176 LEU A N 1
ATOM 1302 C CA . LEU A 1 176 ? -5.754 -2.346 -13.065 1.00 98.38 176 LEU A CA 1
ATOM 1303 C C . LEU A 1 176 ? -5.811 -1.109 -13.967 1.00 98.38 176 LEU A C 1
ATOM 1305 O O . LEU A 1 176 ? -5.628 0.008 -13.483 1.00 98.38 176 LEU A O 1
ATOM 1309 N N . ALA A 1 177 ? -6.055 -1.296 -15.267 1.00 97.94 177 ALA A N 1
ATOM 1310 C CA . ALA A 1 177 ? -6.257 -0.170 -16.173 1.00 97.94 177 ALA A CA 1
ATOM 1311 C C . ALA A 1 177 ? -7.430 0.706 -15.686 1.00 97.94 177 ALA A C 1
ATOM 1313 O O . ALA A 1 177 ? -8.389 0.170 -15.118 1.00 97.94 177 ALA A O 1
ATOM 1314 N N . PRO A 1 178 ? -7.417 2.032 -15.926 1.00 96.50 178 PRO A N 1
ATOM 1315 C CA . PRO A 1 178 ? -8.510 2.911 -15.501 1.00 96.50 178 PRO A CA 1
ATOM 1316 C C . PRO A 1 178 ? -9.887 2.473 -16.026 1.00 96.50 178 PRO A C 1
ATOM 1318 O O . PRO A 1 178 ? -10.906 2.710 -15.384 1.00 96.50 178 PRO A O 1
ATOM 1321 N N . ASP A 1 179 ? -9.912 1.793 -17.173 1.00 95.88 179 ASP A N 1
ATOM 1322 C CA . ASP A 1 179 ? -11.100 1.265 -17.837 1.00 95.88 179 ASP A CA 1
ATOM 1323 C C . ASP A 1 179 ? -11.311 -0.250 -17.620 1.00 95.88 179 ASP A C 1
ATOM 1325 O O . ASP A 1 179 ? -12.082 -0.863 -18.363 1.00 95.88 179 ASP A O 1
ATOM 1329 N N . PHE A 1 180 ? -10.661 -0.867 -16.618 1.00 97.06 180 PHE A N 1
ATOM 1330 C CA . PHE A 1 180 ? -10.619 -2.324 -16.395 1.00 97.06 180 PHE A CA 1
ATOM 1331 C C . PHE A 1 180 ? -11.990 -3.012 -16.418 1.00 97.06 180 PHE A C 1
ATOM 1333 O O . PHE A 1 180 ? -12.104 -4.100 -16.981 1.00 97.06 180 PHE A O 1
ATOM 1340 N N . ALA A 1 181 ? -13.048 -2.386 -15.892 1.00 94.19 181 ALA A N 1
ATOM 1341 C CA . ALA A 1 181 ? -14.409 -2.928 -15.984 1.00 94.19 181 ALA A CA 1
ATOM 1342 C C . ALA A 1 181 ? -14.800 -3.286 -17.437 1.00 94.19 181 ALA A C 1
ATOM 1344 O O . ALA A 1 181 ? -15.427 -4.316 -17.705 1.00 94.19 181 ALA A O 1
ATOM 1345 N N . THR A 1 182 ? -14.364 -2.466 -18.397 1.00 94.88 182 THR A N 1
ATOM 1346 C CA . THR A 1 182 ? -14.651 -2.607 -19.832 1.00 94.88 182 THR A CA 1
ATOM 1347 C C . THR A 1 182 ? -13.518 -3.249 -20.632 1.00 94.88 182 THR A C 1
ATOM 1349 O O . THR A 1 182 ? -13.791 -4.061 -21.516 1.00 94.88 182 THR A O 1
ATOM 1352 N N . SER A 1 183 ? -12.254 -2.973 -20.308 1.00 96.56 183 SER A N 1
ATOM 1353 C CA . SER A 1 183 ? -11.103 -3.498 -21.052 1.00 96.56 183 SER A CA 1
ATOM 1354 C C . SER A 1 183 ? -10.617 -4.848 -20.527 1.00 96.56 183 SER A C 1
ATOM 1356 O O . SER A 1 183 ? -10.127 -5.674 -21.294 1.00 96.56 183 SER A O 1
ATOM 1358 N N . GLY A 1 184 ? -10.769 -5.099 -19.224 1.00 97.44 184 GLY A N 1
ATOM 1359 C CA . GLY A 1 184 ? -10.193 -6.252 -18.535 1.00 97.44 184 GLY A CA 1
ATOM 1360 C C . GLY A 1 184 ? -8.682 -6.220 -18.406 1.00 97.44 184 GLY A C 1
ATOM 1361 O O . GLY A 1 184 ? -8.098 -7.258 -18.107 1.00 97.44 184 GLY A O 1
ATOM 1362 N N . VAL A 1 185 ? -8.049 -5.082 -18.689 1.00 98.50 185 VAL A N 1
ATOM 1363 C CA . VAL A 1 185 ? -6.597 -4.967 -18.810 1.00 98.50 185 VAL A CA 1
ATOM 1364 C C . VAL A 1 185 ? -5.954 -4.672 -17.464 1.00 98.50 185 VAL A C 1
ATOM 1366 O O . VAL A 1 185 ? -6.340 -3.735 -16.770 1.00 98.50 185 VAL A O 1
ATOM 1369 N N . ALA A 1 186 ? -4.918 -5.427 -17.124 1.00 98.75 186 ALA A N 1
ATOM 1370 C CA . ALA A 1 186 ? -4.112 -5.196 -15.936 1.00 98.75 186 ALA A CA 1
ATOM 1371 C C . ALA A 1 186 ? -2.619 -5.269 -16.262 1.00 98.75 186 ALA A C 1
ATOM 1373 O O . ALA A 1 186 ? -2.202 -5.917 -17.225 1.00 98.75 186 ALA A O 1
ATOM 1374 N N . TYR A 1 187 ? -1.824 -4.614 -15.427 1.00 98.94 187 TYR A N 1
ATOM 1375 C CA . TYR A 1 187 ? -0.377 -4.532 -15.528 1.00 98.94 187 TYR A CA 1
ATOM 1376 C C . TYR A 1 187 ? 0.244 -5.067 -14.249 1.00 98.94 187 TYR A C 1
ATOM 1378 O O . TYR A 1 187 ? -0.234 -4.767 -13.158 1.00 98.94 187 TYR A O 1
ATOM 1386 N N . VAL A 1 188 ? 1.317 -5.836 -14.375 1.00 98.88 188 VAL A N 1
ATOM 1387 C CA . VAL A 1 188 ? 2.066 -6.351 -13.229 1.00 98.88 188 VAL A CA 1
ATOM 1388 C C . VAL A 1 188 ? 3.514 -5.909 -13.291 1.00 98.88 188 VAL A C 1
ATOM 1390 O O . VAL A 1 188 ? 4.092 -5.843 -14.376 1.00 98.88 188 VAL A O 1
ATOM 1393 N N . PHE A 1 189 ? 4.086 -5.654 -12.119 1.00 98.88 189 PHE A N 1
ATOM 1394 C CA . PHE A 1 189 ? 5.522 -5.507 -11.919 1.00 98.88 189 PHE A CA 1
ATOM 1395 C C . PHE A 1 189 ? 6.050 -6.821 -11.363 1.00 98.88 189 PHE A C 1
ATOM 1397 O O . PHE A 1 189 ? 5.609 -7.270 -10.300 1.00 98.88 189 PHE A O 1
ATOM 1404 N N . LEU A 1 190 ? 7.011 -7.427 -12.051 1.00 98.62 190 LEU A N 1
ATOM 1405 C CA . LEU A 1 190 ? 7.698 -8.615 -11.563 1.00 98.62 190 LEU A CA 1
ATOM 1406 C C . LEU A 1 190 ? 9.184 -8.579 -11.892 1.00 98.62 190 LEU A C 1
ATOM 1408 O O . LEU A 1 190 ? 9.612 -7.874 -12.800 1.00 98.62 190 LEU A O 1
ATOM 1412 N N . SER A 1 191 ? 9.957 -9.390 -11.184 1.00 97.81 191 SER A N 1
ATOM 1413 C CA . SER A 1 191 ? 11.299 -9.784 -11.601 1.00 97.81 191 SER A CA 1
ATOM 1414 C C . SER A 1 191 ? 11.233 -11.123 -12.336 1.00 97.81 191 SER A C 1
ATOM 1416 O O . SER A 1 191 ? 10.751 -12.110 -11.769 1.00 97.81 191 SER A O 1
ATOM 1418 N N . ASN A 1 192 ? 11.718 -11.177 -13.575 1.00 97.44 192 ASN A N 1
ATOM 1419 C CA . ASN A 1 192 ? 11.750 -12.412 -14.357 1.00 97.44 192 ASN A CA 1
ATOM 1420 C C . ASN A 1 192 ? 12.775 -13.420 -13.785 1.00 97.44 192 ASN A C 1
ATOM 1422 O O . ASN A 1 192 ? 13.464 -13.155 -12.798 1.00 97.44 192 ASN A O 1
ATOM 1426 N N . THR A 1 193 ? 12.908 -14.594 -14.403 1.00 96.75 193 THR A N 1
ATOM 1427 C CA . THR A 1 193 ? 13.844 -15.641 -13.944 1.00 96.75 193 THR A CA 1
ATOM 1428 C C . THR A 1 193 ? 15.325 -15.264 -14.071 1.00 96.75 193 THR A C 1
ATOM 1430 O O . THR A 1 193 ? 16.160 -15.912 -13.449 1.00 96.75 193 THR A O 1
ATOM 1433 N N . ALA A 1 194 ? 15.665 -14.246 -14.867 1.00 95.12 194 ALA A N 1
ATOM 1434 C CA . ALA A 1 194 ? 17.015 -13.683 -14.950 1.00 95.12 194 ALA A CA 1
ATOM 1435 C C . ALA A 1 194 ? 17.263 -12.578 -13.901 1.00 95.12 194 ALA A C 1
ATOM 1437 O O . ALA A 1 194 ? 18.397 -12.139 -13.728 1.00 95.12 194 ALA A O 1
ATOM 1438 N N . GLY A 1 195 ? 16.221 -12.156 -13.177 1.00 94.75 195 GLY A N 1
ATOM 1439 C CA . GLY A 1 195 ? 16.283 -11.086 -12.188 1.00 94.75 195 GLY A CA 1
ATOM 1440 C C . GLY A 1 195 ? 16.022 -9.689 -12.749 1.00 94.75 195 GLY A C 1
ATOM 1441 O O . GLY A 1 195 ? 16.109 -8.738 -11.976 1.00 94.75 195 GLY A O 1
ATOM 1442 N N . ASP A 1 196 ? 15.679 -9.548 -14.033 1.00 96.06 196 ASP A N 1
ATOM 1443 C CA . ASP A 1 196 ? 15.322 -8.259 -14.637 1.00 96.06 196 ASP A CA 1
ATOM 1444 C C . ASP A 1 196 ? 13.904 -7.848 -14.252 1.00 96.06 196 ASP A C 1
ATOM 1446 O O . ASP A 1 196 ? 13.013 -8.693 -14.133 1.00 96.06 196 ASP A O 1
ATOM 1450 N N . ILE A 1 197 ? 13.682 -6.543 -14.111 1.00 97.81 197 ILE A N 1
ATOM 1451 C CA . ILE A 1 197 ? 12.346 -5.987 -13.906 1.00 97.81 197 ILE A CA 1
ATOM 1452 C C . ILE A 1 197 ? 11.582 -6.057 -15.224 1.00 97.81 197 ILE A C 1
ATOM 1454 O O . ILE A 1 197 ? 12.070 -5.618 -16.266 1.00 97.81 197 ILE A O 1
ATOM 1458 N N . GLU A 1 198 ? 10.351 -6.549 -15.170 1.00 98.56 198 GLU A N 1
ATOM 1459 C CA . GLU A 1 198 ? 9.417 -6.510 -16.283 1.00 98.56 198 GLU A CA 1
ATOM 1460 C C . GLU A 1 198 ? 8.071 -5.942 -15.852 1.00 98.56 198 GLU A C 1
ATOM 1462 O O . GLU A 1 198 ? 7.459 -6.381 -14.873 1.00 98.56 198 GLU A O 1
ATOM 1467 N N . ILE A 1 199 ? 7.581 -5.006 -16.659 1.00 98.81 199 ILE A N 1
ATOM 1468 C CA . ILE A 1 1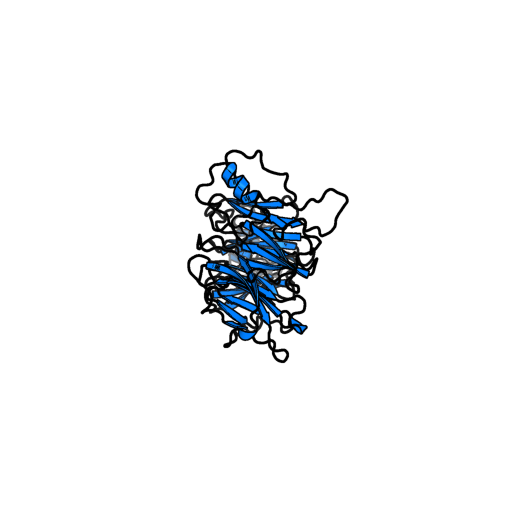99 ? 6.188 -4.587 -16.650 1.00 98.81 199 ILE A CA 1
ATOM 1469 C C . ILE A 1 199 ? 5.475 -5.386 -17.727 1.00 98.81 199 ILE A C 1
ATOM 1471 O O . ILE A 1 199 ? 5.812 -5.291 -18.910 1.00 98.81 199 ILE A O 1
ATOM 1475 N N . ARG A 1 200 ? 4.491 -6.191 -17.331 1.00 98.75 200 ARG A N 1
ATOM 1476 C CA . ARG A 1 200 ? 3.714 -7.022 -18.259 1.00 98.75 200 ARG A CA 1
ATOM 1477 C C . ARG A 1 200 ? 2.247 -6.650 -18.215 1.00 98.75 200 ARG A C 1
ATOM 1479 O O . ARG A 1 200 ? 1.692 -6.452 -17.140 1.00 98.75 200 ARG A O 1
ATOM 1486 N N . ARG A 1 201 ? 1.619 -6.612 -19.383 1.00 98.69 201 ARG A N 1
ATOM 1487 C CA . ARG A 1 201 ? 0.182 -6.425 -19.569 1.00 98.69 201 ARG A CA 1
ATOM 1488 C C . ARG A 1 201 ? -0.489 -7.779 -19.775 1.00 98.69 201 ARG A C 1
ATOM 1490 O O . ARG A 1 201 ? -0.003 -8.573 -20.573 1.00 98.69 201 ARG A O 1
ATOM 1497 N N . TYR A 1 202 ? -1.632 -7.984 -19.136 1.00 98.69 202 TYR A N 1
ATOM 1498 C CA . TYR A 1 202 ? -2.539 -9.112 -19.356 1.00 98.69 202 TYR A CA 1
ATOM 1499 C C . TYR A 1 202 ? -3.968 -8.592 -19.538 1.00 98.69 202 TYR A C 1
ATOM 1501 O O . TYR A 1 202 ? -4.271 -7.446 -19.195 1.00 98.69 202 TYR A O 1
ATOM 1509 N N . ALA A 1 203 ? -4.852 -9.431 -20.064 1.00 98.31 203 ALA A N 1
ATOM 1510 C CA . ALA A 1 203 ? -6.274 -9.156 -20.171 1.00 98.31 203 ALA A CA 1
ATOM 1511 C C . ALA A 1 203 ? -7.104 -10.337 -19.659 1.00 98.31 203 ALA A C 1
ATOM 1513 O O . ALA A 1 203 ? -6.722 -11.499 -19.794 1.00 98.31 203 ALA A O 1
ATOM 1514 N N . THR A 1 204 ? -8.257 -10.029 -19.076 1.00 97.56 204 THR A N 1
ATOM 1515 C CA . THR A 1 204 ? -9.296 -11.022 -18.793 1.00 97.56 204 THR A CA 1
ATOM 1516 C C . THR A 1 204 ? -10.088 -11.341 -20.069 1.00 97.56 204 THR A C 1
ATOM 1518 O O . THR A 1 204 ? -10.194 -10.482 -20.957 1.00 97.56 204 THR A O 1
ATOM 1521 N N . PRO A 1 205 ? -10.690 -12.537 -20.189 1.00 92.62 205 PRO A N 1
ATOM 1522 C CA . PRO A 1 205 ? -11.701 -12.796 -21.208 1.00 92.62 205 PRO A CA 1
ATOM 1523 C C . PRO A 1 205 ? -12.849 -11.775 -21.131 1.00 92.62 205 PRO A C 1
ATOM 1525 O O . PRO A 1 205 ? -13.313 -11.414 -20.054 1.00 92.62 205 PRO A O 1
ATOM 1528 N N . ALA A 1 206 ? -13.374 -11.323 -22.274 1.00 86.31 206 ALA A N 1
ATOM 1529 C CA . ALA A 1 206 ? -14.435 -10.304 -22.286 1.00 86.31 206 ALA A CA 1
ATOM 1530 C C . ALA A 1 206 ? -15.722 -10.738 -21.551 1.00 86.31 206 ALA A C 1
ATOM 1532 O O . ALA A 1 206 ? -16.446 -9.893 -21.031 1.00 86.31 206 ALA A O 1
ATOM 1533 N N . ALA A 1 207 ? -16.000 -12.045 -21.509 1.00 87.56 207 ALA A N 1
ATOM 1534 C CA . ALA A 1 207 ? -17.170 -12.615 -20.842 1.00 87.56 207 ALA A CA 1
ATOM 1535 C C . ALA A 1 207 ? -16.954 -12.908 -19.345 1.00 87.56 207 ALA A C 1
ATOM 1537 O O . ALA A 1 207 ? -17.927 -13.198 -18.654 1.00 87.56 207 ALA A O 1
ATOM 1538 N N . ASP A 1 208 ? -15.713 -12.856 -18.849 1.00 88.94 208 ASP A N 1
ATOM 1539 C CA . ASP A 1 208 ? -15.379 -13.228 -17.475 1.00 88.94 208 ASP A CA 1
ATOM 1540 C C . ASP A 1 208 ? -14.204 -12.402 -16.935 1.00 88.94 208 ASP A C 1
ATOM 1542 O O . ASP A 1 208 ? -13.073 -12.515 -17.402 1.00 88.94 208 ASP A O 1
ATOM 1546 N N . ARG A 1 209 ? -14.469 -11.588 -15.908 1.00 91.25 209 ARG A N 1
ATOM 1547 C CA . ARG A 1 209 ? -13.457 -10.763 -15.232 1.00 91.25 209 ARG A CA 1
ATOM 1548 C C . ARG A 1 209 ? -12.753 -11.477 -14.084 1.00 91.25 209 ARG A C 1
ATOM 1550 O O . ARG A 1 209 ? -11.919 -10.860 -13.437 1.00 91.25 209 ARG A O 1
ATOM 1557 N N . SER A 1 210 ? -13.081 -12.732 -13.793 1.00 90.69 210 SER A N 1
ATOM 1558 C CA . SER A 1 210 ? -12.579 -13.446 -12.616 1.00 90.69 210 SER A CA 1
ATOM 1559 C C . SER A 1 210 ? -11.094 -13.820 -12.686 1.00 90.69 210 SER A C 1
ATOM 1561 O O . SER A 1 210 ? -10.486 -14.016 -11.633 1.00 90.69 210 SER A O 1
ATOM 1563 N N . GLN A 1 211 ? -10.506 -13.883 -13.887 1.00 96.38 211 GLN A N 1
ATOM 1564 C CA . GLN A 1 211 ? -9.128 -14.321 -14.102 1.00 96.38 211 GLN A CA 1
ATOM 1565 C C . GLN A 1 211 ? -8.487 -13.637 -15.322 1.00 96.38 211 GLN A C 1
ATOM 1567 O O . GLN A 1 211 ? -9.108 -13.508 -16.378 1.00 96.38 211 GLN A O 1
ATOM 1572 N N . LEU A 1 212 ? -7.228 -13.213 -15.189 1.00 98.25 212 LEU A N 1
ATOM 1573 C CA . LEU A 1 212 ? -6.377 -12.805 -16.309 1.00 98.25 212 LEU A CA 1
ATOM 1574 C C . LEU A 1 212 ? -5.907 -14.037 -17.081 1.00 98.25 212 LEU A C 1
ATOM 1576 O O . LEU A 1 212 ? -5.443 -15.000 -16.477 1.00 98.25 212 LEU A O 1
ATOM 1580 N N . ASP A 1 213 ? -5.951 -13.977 -18.410 1.00 95.69 213 ASP A N 1
ATOM 1581 C CA . ASP A 1 213 ? -5.445 -15.045 -19.270 1.00 95.69 213 ASP A CA 1
ATOM 1582 C C . ASP A 1 213 ? -3.930 -14.872 -19.502 1.00 95.69 213 ASP A C 1
ATOM 1584 O O . ASP A 1 213 ? -3.525 -13.909 -20.171 1.00 95.69 213 ASP A O 1
ATOM 1588 N N . PRO A 1 214 ? -3.066 -15.785 -19.010 1.00 94.25 214 PRO A N 1
ATOM 1589 C CA . PRO A 1 214 ? -1.623 -15.706 -19.229 1.00 94.25 214 PRO A CA 1
ATOM 1590 C C . PRO A 1 214 ? -1.215 -15.697 -20.709 1.00 94.25 214 PRO A C 1
ATOM 1592 O O . PRO A 1 214 ? -0.151 -15.173 -21.034 1.00 94.25 214 PRO A O 1
ATOM 1595 N N . ALA A 1 215 ? -2.044 -16.230 -21.615 1.00 94.56 215 ALA A N 1
ATOM 1596 C CA . ALA A 1 215 ? -1.775 -16.224 -23.053 1.00 94.56 215 ALA A CA 1
ATOM 1597 C C . ALA A 1 215 ? -1.871 -14.821 -23.681 1.00 94.56 215 ALA A C 1
ATOM 1599 O O . ALA A 1 215 ? -1.352 -14.597 -24.771 1.00 94.56 215 ALA A O 1
ATOM 1600 N N . THR A 1 216 ? -2.495 -13.860 -22.992 1.00 97.50 216 THR A N 1
ATOM 1601 C CA . THR A 1 216 ? -2.633 -12.467 -23.457 1.00 97.50 216 THR A CA 1
ATOM 1602 C C . THR A 1 216 ? -1.440 -11.578 -23.101 1.00 97.50 216 THR A C 1
ATOM 1604 O O . THR A 1 216 ? -1.495 -10.361 -23.308 1.00 97.50 216 THR A O 1
ATOM 1607 N N . VAL A 1 217 ? -0.377 -12.167 -22.542 1.00 98.00 217 VAL A N 1
ATOM 1608 C CA . VAL A 1 217 ? 0.801 -11.439 -22.077 1.00 98.00 217 VAL A CA 1
ATOM 1609 C C . VAL A 1 217 ? 1.399 -10.562 -23.179 1.00 98.00 217 VAL A C 1
ATOM 1611 O O . VAL A 1 217 ? 1.693 -11.016 -24.283 1.00 98.00 217 VAL A O 1
ATOM 1614 N N . LYS A 1 218 ? 1.634 -9.293 -22.849 1.00 97.50 218 LYS A N 1
ATOM 1615 C CA . LYS A 1 218 ? 2.481 -8.383 -23.625 1.00 97.50 218 LYS A CA 1
ATOM 1616 C C . LYS A 1 218 ? 3.527 -7.778 -22.694 1.00 97.50 218 LYS A C 1
ATOM 1618 O O . LYS A 1 218 ? 3.173 -7.190 -21.671 1.00 97.50 218 LYS A O 1
ATOM 1623 N N . LEU A 1 219 ? 4.805 -7.914 -23.045 1.00 98.44 219 LEU A N 1
ATOM 1624 C CA . LEU A 1 219 ? 5.875 -7.170 -22.383 1.00 98.44 219 LEU A CA 1
ATOM 1625 C C . LEU A 1 219 ? 5.692 -5.684 -22.703 1.00 98.44 219 LEU A C 1
ATOM 1627 O O . LEU A 1 219 ? 5.549 -5.326 -23.865 1.00 98.44 219 LEU A O 1
ATOM 1631 N N . VAL A 1 220 ? 5.649 -4.835 -21.679 1.00 98.62 220 VAL A N 1
ATOM 1632 C CA . VAL A 1 220 ? 5.531 -3.377 -21.827 1.00 98.62 220 VAL A CA 1
ATOM 1633 C C . VAL A 1 220 ? 6.904 -2.737 -21.706 1.00 98.62 220 VAL A C 1
ATOM 1635 O O . VAL A 1 220 ? 7.276 -1.924 -22.541 1.00 98.62 220 VAL A O 1
ATOM 1638 N N . LEU A 1 221 ? 7.666 -3.118 -20.685 1.00 98.44 221 LEU A N 1
ATOM 1639 C CA . LEU A 1 221 ? 8.998 -2.588 -20.427 1.00 98.44 221 LEU A CA 1
ATOM 1640 C C . LEU A 1 221 ? 9.837 -3.661 -19.736 1.00 98.44 221 LEU A C 1
ATOM 1642 O O . LEU A 1 221 ? 9.366 -4.250 -18.762 1.00 98.44 221 LEU A O 1
ATOM 1646 N N . ARG A 1 222 ? 11.066 -3.883 -20.205 1.00 97.88 222 ARG A N 1
ATOM 1647 C CA . ARG A 1 222 ? 12.098 -4.637 -19.483 1.00 97.88 222 ARG A CA 1
ATOM 1648 C C . ARG A 1 222 ? 13.225 -3.702 -19.052 1.00 97.88 222 ARG A C 1
ATOM 1650 O O . ARG A 1 222 ? 13.696 -2.887 -19.840 1.00 97.88 222 ARG A O 1
ATOM 1657 N N . ILE A 1 223 ? 13.663 -3.835 -17.803 1.00 95.62 223 ILE A N 1
ATOM 1658 C CA . ILE A 1 223 ? 14.784 -3.083 -17.233 1.00 95.62 223 ILE A CA 1
ATOM 1659 C C . ILE A 1 223 ? 15.786 -4.088 -16.661 1.00 95.62 223 ILE A C 1
ATOM 1661 O O . ILE A 1 223 ? 15.435 -4.818 -15.727 1.00 95.62 223 ILE A O 1
ATOM 1665 N N . PRO A 1 224 ? 17.024 -4.132 -17.183 1.00 93.31 224 PRO A N 1
ATOM 1666 C CA . PRO A 1 224 ? 18.066 -4.977 -16.622 1.00 93.31 224 PRO A CA 1
ATOM 1667 C C . PRO A 1 224 ? 18.286 -4.703 -15.130 1.00 93.31 224 PRO A C 1
ATOM 1669 O O . PRO A 1 224 ? 18.490 -3.556 -14.736 1.00 93.31 224 PRO A O 1
ATOM 1672 N N . HIS A 1 225 ? 18.250 -5.754 -14.309 1.00 90.69 225 HIS A N 1
ATOM 1673 C CA . HIS A 1 225 ? 18.432 -5.662 -12.848 1.00 90.69 225 HIS A CA 1
ATOM 1674 C C . HIS A 1 225 ? 19.185 -6.885 -12.279 1.00 90.69 225 HIS A C 1
ATOM 1676 O O . HIS A 1 225 ? 19.199 -7.165 -11.083 1.00 90.69 225 HIS A O 1
ATOM 1682 N N . ALA A 1 226 ? 19.873 -7.643 -13.131 1.00 74.94 226 ALA A N 1
ATOM 1683 C CA . ALA A 1 226 ? 20.530 -8.884 -12.724 1.00 74.94 226 ALA A CA 1
ATOM 1684 C C . ALA A 1 226 ? 21.718 -8.713 -11.746 1.00 74.94 226 ALA A C 1
ATOM 1686 O O . ALA A 1 226 ? 22.189 -9.705 -11.193 1.00 74.94 226 ALA A O 1
ATOM 1687 N N . VAL A 1 227 ? 22.210 -7.486 -11.520 1.00 79.50 227 VAL A N 1
ATOM 1688 C CA . VAL A 1 227 ? 23.405 -7.213 -10.692 1.00 79.50 227 VAL A CA 1
ATOM 1689 C C . VAL A 1 227 ? 23.186 -7.424 -9.191 1.00 79.50 227 VAL A C 1
ATOM 1691 O O . VAL A 1 227 ? 24.149 -7.659 -8.467 1.00 79.50 227 VAL A O 1
ATOM 1694 N N . SER A 1 228 ? 21.934 -7.382 -8.732 1.00 87.88 228 SER A N 1
ATOM 1695 C CA . SER A 1 228 ? 21.557 -7.519 -7.325 1.00 87.88 228 SER A CA 1
ATOM 1696 C C . SER A 1 228 ? 20.210 -8.233 -7.190 1.00 87.88 228 SER A C 1
ATOM 1698 O O . SER A 1 228 ? 19.449 -8.351 -8.154 1.00 87.88 228 SER A O 1
ATOM 1700 N N . ASN A 1 229 ? 19.914 -8.749 -5.997 1.00 92.06 229 ASN A N 1
ATOM 1701 C CA . ASN A 1 229 ? 18.603 -9.294 -5.642 1.00 92.06 229 ASN A CA 1
ATOM 1702 C C . ASN A 1 229 ? 17.861 -8.440 -4.592 1.00 92.06 229 ASN A C 1
ATOM 1704 O O . ASN A 1 229 ? 16.877 -8.900 -4.013 1.00 92.06 229 ASN A O 1
ATOM 1708 N N . ILE A 1 230 ? 18.290 -7.191 -4.396 1.00 92.88 230 ILE A N 1
ATOM 1709 C CA . ILE A 1 230 ? 17.663 -6.187 -3.525 1.00 92.88 230 ILE A CA 1
ATOM 1710 C C . ILE A 1 230 ? 17.467 -4.853 -4.267 1.00 92.88 230 ILE A C 1
ATOM 1712 O O . ILE A 1 230 ? 18.041 -4.648 -5.332 1.00 92.88 230 ILE A O 1
ATOM 1716 N N . ASN A 1 231 ? 16.656 -3.966 -3.694 1.00 93.19 231 ASN A N 1
ATOM 1717 C CA . ASN A 1 231 ? 16.306 -2.625 -4.171 1.00 93.19 231 ASN A CA 1
ATOM 1718 C C . ASN A 1 231 ? 15.600 -2.615 -5.534 1.00 93.19 231 ASN A C 1
ATOM 1720 O O . ASN A 1 231 ? 16.003 -1.911 -6.455 1.00 93.19 231 ASN A O 1
ATOM 1724 N N . TYR A 1 232 ? 14.520 -3.390 -5.650 1.00 95.38 232 TYR A N 1
ATOM 1725 C CA . TYR A 1 232 ? 13.706 -3.458 -6.869 1.00 95.38 232 TYR A CA 1
ATOM 1726 C C . TYR A 1 232 ? 12.682 -2.320 -6.987 1.00 95.38 232 TYR A C 1
ATOM 1728 O O . TYR A 1 232 ? 12.205 -2.034 -8.087 1.00 95.38 232 TYR A O 1
ATOM 1736 N N . GLY A 1 233 ? 12.315 -1.662 -5.884 1.00 95.50 233 GLY A N 1
ATOM 1737 C CA . GLY A 1 233 ? 11.073 -0.896 -5.799 1.00 95.50 233 GLY A CA 1
ATOM 1738 C C . GLY A 1 233 ? 9.878 -1.845 -5.897 1.00 95.50 233 GLY A C 1
ATOM 1739 O O . GLY A 1 233 ? 9.716 -2.736 -5.063 1.00 95.50 233 GLY A O 1
ATOM 1740 N N . GLY A 1 234 ? 9.0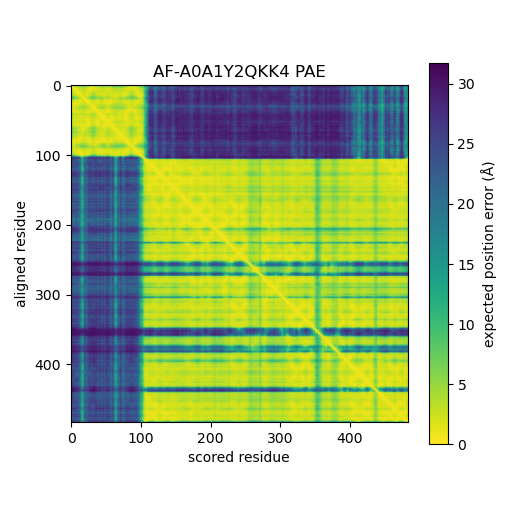70 -1.709 -6.950 1.00 96.12 234 GLY A N 1
ATOM 1741 C CA . GLY A 1 234 ? 8.014 -2.681 -7.261 1.00 96.12 234 GLY A CA 1
ATOM 1742 C C . GLY A 1 234 ? 6.597 -2.131 -7.228 1.00 96.12 234 GLY A C 1
ATOM 1743 O O . GLY A 1 234 ? 5.640 -2.902 -7.330 1.00 96.12 234 GLY A O 1
ATOM 1744 N N . TRP A 1 235 ? 6.438 -0.816 -7.083 1.00 98.50 235 TRP A N 1
ATOM 1745 C CA . TRP A 1 235 ? 5.143 -0.164 -7.224 1.00 98.50 235 TRP A CA 1
ATOM 1746 C C . TRP A 1 235 ? 4.860 0.212 -8.680 1.00 98.50 235 TRP A C 1
ATOM 1748 O O . TRP A 1 235 ? 5.738 0.680 -9.405 1.00 98.50 235 TRP A O 1
ATOM 1758 N N . LEU A 1 236 ? 3.606 0.050 -9.096 1.00 98.50 236 LEU A N 1
ATOM 1759 C CA . LEU A 1 236 ? 3.070 0.660 -10.306 1.00 98.50 236 LEU A CA 1
ATOM 1760 C C . LEU A 1 236 ? 1.619 1.083 -10.077 1.00 98.50 236 LEU A C 1
ATOM 1762 O O . LEU A 1 236 ? 0.882 0.409 -9.360 1.00 98.50 236 LEU A O 1
ATOM 1766 N N . GLY A 1 237 ? 1.202 2.172 -10.711 1.00 98.19 237 GLY A N 1
ATOM 1767 C CA . GLY A 1 237 ? -0.152 2.696 -10.573 1.00 98.19 237 GLY A CA 1
ATOM 1768 C C . GLY A 1 237 ? -0.484 3.726 -11.641 1.00 98.19 237 GLY A C 1
ATOM 1769 O O . GLY A 1 237 ? 0.392 4.423 -12.150 1.00 98.19 237 GLY A O 1
ATOM 1770 N N . PHE A 1 238 ? -1.763 3.817 -11.996 1.00 97.88 238 PHE A N 1
ATOM 1771 C CA . PHE A 1 238 ? -2.237 4.846 -12.914 1.00 97.88 238 PHE A CA 1
ATOM 1772 C C . PHE A 1 238 ? -2.471 6.152 -12.169 1.00 97.88 238 PHE A C 1
ATOM 1774 O O . PHE A 1 238 ? -3.136 6.163 -11.131 1.00 97.88 238 PHE A O 1
ATOM 1781 N N . SER A 1 239 ? -1.960 7.258 -12.707 1.00 95.12 239 SER A N 1
ATOM 1782 C CA . SER A 1 239 ? -2.260 8.561 -12.126 1.00 95.12 239 SER A CA 1
ATOM 1783 C C . SER A 1 239 ? -3.710 8.948 -12.423 1.00 95.12 239 SER A C 1
ATOM 1785 O O . SER A 1 239 ? -4.099 9.000 -13.592 1.00 95.12 239 SER A O 1
ATOM 1787 N N . PRO A 1 240 ? -4.510 9.309 -11.406 1.00 92.06 240 PRO A N 1
ATOM 1788 C CA . PRO A 1 240 ? -5.841 9.864 -11.627 1.00 92.06 240 PRO A CA 1
ATOM 1789 C C . PRO A 1 240 ? -5.809 11.248 -12.300 1.00 92.06 240 PRO A C 1
ATOM 1791 O O . PRO A 1 240 ? -6.849 11.737 -12.732 1.00 92.06 240 PRO A O 1
ATOM 1794 N N . ASN A 1 241 ? -4.639 11.893 -12.394 1.00 88.50 241 ASN A N 1
ATOM 1795 C CA . ASN A 1 241 ? -4.491 13.218 -12.992 1.00 88.50 241 ASN A CA 1
ATOM 1796 C C . ASN A 1 241 ? -4.325 13.191 -14.521 1.00 88.50 241 ASN A C 1
ATOM 1798 O O . ASN A 1 241 ? -4.804 14.096 -15.198 1.00 88.50 241 ASN A O 1
ATOM 1802 N N . ASP A 1 242 ? -3.628 12.195 -15.076 1.00 90.88 242 ASP A N 1
ATOM 1803 C CA . ASP A 1 242 ? -3.392 12.087 -16.528 1.00 90.88 242 ASP A CA 1
ATOM 1804 C C . ASP A 1 242 ? -3.691 10.718 -17.142 1.00 90.88 242 ASP A C 1
ATOM 1806 O O . ASP A 1 242 ? -3.619 10.583 -18.362 1.00 90.88 242 ASP A O 1
ATOM 1810 N N . GLY A 1 243 ? -4.041 9.718 -16.335 1.00 93.25 243 GLY A N 1
ATOM 1811 C CA . GLY A 1 243 ? -4.343 8.371 -16.811 1.00 93.25 243 GLY A CA 1
ATOM 1812 C C . GLY A 1 243 ? -3.127 7.591 -17.315 1.00 93.25 243 GLY A C 1
ATOM 1813 O O . GLY A 1 243 ? -3.313 6.553 -17.946 1.00 93.25 243 GLY A O 1
ATOM 1814 N N . LEU A 1 244 ? -1.900 8.054 -17.059 1.00 96.19 244 LEU A N 1
ATOM 1815 C CA . LEU A 1 244 ? -0.672 7.368 -17.462 1.00 96.19 244 LEU A CA 1
ATOM 1816 C C . LEU A 1 244 ? -0.169 6.428 -16.370 1.00 96.19 244 LEU A C 1
ATOM 1818 O O . LEU A 1 244 ? -0.519 6.569 -15.196 1.00 96.19 244 LEU A O 1
ATOM 1822 N N . LEU A 1 245 ? 0.652 5.453 -16.766 1.00 98.50 245 LEU A N 1
ATOM 1823 C CA . LEU A 1 245 ? 1.212 4.465 -15.850 1.00 98.50 245 LEU A CA 1
ATOM 1824 C C . LEU A 1 245 ? 2.507 4.995 -15.239 1.00 98.50 245 LEU A C 1
ATOM 1826 O O . LEU A 1 245 ? 3.449 5.329 -15.962 1.00 98.50 245 LEU A O 1
ATOM 1830 N N . TYR A 1 246 ? 2.544 5.033 -13.910 1.00 98.25 246 TYR A N 1
ATOM 1831 C CA . TYR A 1 246 ? 3.713 5.379 -13.117 1.00 98.25 246 TYR A CA 1
ATOM 1832 C C . TYR A 1 246 ? 4.332 4.104 -12.552 1.00 98.25 246 TYR A C 1
ATOM 1834 O O . TYR A 1 246 ? 3.606 3.192 -12.157 1.00 98.25 246 TYR A O 1
ATOM 1842 N N . ILE A 1 247 ? 5.662 4.025 -12.539 1.00 98.62 247 ILE A N 1
ATOM 1843 C CA . ILE A 1 247 ? 6.413 2.828 -12.135 1.00 98.62 247 ILE A CA 1
ATOM 1844 C C . ILE A 1 247 ? 7.564 3.263 -11.230 1.00 98.62 247 ILE A C 1
ATOM 1846 O O . ILE A 1 247 ? 8.363 4.102 -11.636 1.00 98.62 247 ILE A O 1
ATOM 1850 N N . ALA A 1 248 ? 7.666 2.698 -10.030 1.00 97.62 248 ALA A N 1
ATOM 1851 C CA . ALA A 1 248 ? 8.749 2.979 -9.093 1.00 97.62 248 ALA A CA 1
ATOM 1852 C C . ALA A 1 248 ? 9.779 1.841 -9.102 1.00 97.62 248 ALA A C 1
ATOM 1854 O O . ALA A 1 248 ? 9.445 0.672 -8.888 1.00 97.62 248 ALA A O 1
ATOM 1855 N N . THR A 1 249 ? 11.031 2.200 -9.364 1.00 95.81 249 THR A N 1
ATOM 1856 C CA . THR A 1 249 ? 12.160 1.276 -9.543 1.00 95.81 249 THR A CA 1
ATOM 1857 C C . THR A 1 249 ? 13.288 1.676 -8.608 1.00 95.81 249 THR A C 1
ATOM 1859 O O . THR A 1 249 ? 13.716 2.836 -8.639 1.00 95.81 249 THR A O 1
ATOM 1862 N N . GLY A 1 250 ? 13.786 0.731 -7.818 1.00 93.81 250 GLY A N 1
ATOM 1863 C CA . GLY A 1 250 ? 14.953 0.951 -6.967 1.00 93.81 250 GLY A CA 1
ATOM 1864 C C . GLY A 1 250 ? 16.264 0.977 -7.746 1.00 93.81 250 GLY A C 1
ATOM 1865 O O . GLY A 1 250 ? 16.290 0.833 -8.969 1.00 93.81 250 GLY A O 1
ATOM 1866 N N . ASP A 1 251 ? 17.342 1.272 -7.036 1.00 90.31 251 ASP A N 1
ATOM 1867 C CA . ASP A 1 251 ? 18.679 1.541 -7.560 1.00 90.31 251 ASP A CA 1
ATOM 1868 C C . ASP A 1 251 ? 19.535 0.281 -7.769 1.00 90.31 251 ASP A C 1
ATOM 1870 O O . ASP A 1 251 ? 20.706 0.395 -8.130 1.00 90.31 251 ASP A O 1
ATOM 1874 N N . ALA A 1 252 ? 18.966 -0.910 -7.548 1.00 88.88 252 ALA A N 1
ATOM 1875 C CA . ALA A 1 252 ? 19.653 -2.200 -7.597 1.00 88.88 252 ALA A CA 1
ATOM 1876 C C . ALA A 1 252 ? 20.855 -2.337 -6.644 1.00 88.88 252 ALA A C 1
ATOM 1878 O O . ALA A 1 252 ? 21.756 -3.130 -6.914 1.00 88.88 252 ALA A O 1
ATOM 1879 N N . ASP A 1 253 ? 20.892 -1.564 -5.553 1.00 83.25 253 ASP A N 1
ATOM 1880 C CA . ASP A 1 253 ? 22.035 -1.440 -4.635 1.00 83.25 253 ASP A CA 1
ATOM 1881 C C . ASP A 1 253 ? 23.322 -0.908 -5.303 1.00 83.25 253 ASP A C 1
ATOM 1883 O O . ASP A 1 253 ? 24.356 -0.768 -4.650 1.00 83.25 253 ASP A O 1
ATOM 1887 N N . ASP A 1 254 ? 23.263 -0.513 -6.586 1.00 72.69 254 ASP A N 1
ATOM 1888 C CA . ASP A 1 254 ? 24.397 0.046 -7.346 1.00 72.69 254 ASP A CA 1
ATOM 1889 C C . ASP A 1 254 ? 24.852 1.406 -6.788 1.00 72.69 254 ASP A C 1
ATOM 1891 O O . ASP A 1 254 ? 25.979 1.857 -7.026 1.00 72.69 254 ASP A O 1
ATOM 1895 N N . CYS A 1 255 ? 23.975 2.057 -6.020 1.00 72.12 255 CYS A N 1
ATOM 1896 C CA . CYS A 1 255 ? 24.212 3.340 -5.374 1.00 72.12 255 CYS A CA 1
ATOM 1897 C C . CYS A 1 255 ? 24.262 3.239 -3.836 1.00 72.12 255 CYS A C 1
ATOM 1899 O O . CYS A 1 255 ? 24.329 4.279 -3.186 1.00 72.12 255 CYS A O 1
ATOM 1901 N N . GLY A 1 256 ? 24.263 2.027 -3.254 1.00 57.69 256 GLY A N 1
ATOM 1902 C CA . GLY A 1 256 ? 24.174 1.806 -1.801 1.00 57.69 256 GLY A CA 1
ATOM 1903 C C . GLY A 1 256 ? 25.441 1.279 -1.125 1.00 57.69 256 GLY A C 1
ATOM 1904 O O . GLY A 1 256 ? 25.880 1.811 -0.103 1.00 57.69 256 GLY A O 1
ATOM 1905 N N . THR A 1 257 ? 26.145 0.311 -1.706 1.00 54.81 257 THR A N 1
ATOM 1906 C CA . THR A 1 257 ? 27.334 -0.260 -1.052 1.00 54.81 257 THR A CA 1
ATOM 1907 C C . THR A 1 257 ? 28.636 0.382 -1.552 1.00 54.81 257 THR A C 1
ATOM 1909 O O . THR A 1 257 ? 29.286 -0.073 -2.488 1.00 54.81 257 THR A O 1
ATOM 1912 N N . GLY A 1 258 ? 29.059 1.471 -0.893 1.00 54.72 258 GLY A N 1
ATOM 1913 C CA . GLY A 1 258 ? 30.383 2.088 -1.099 1.00 54.72 258 GLY A CA 1
ATOM 1914 C C . GLY A 1 258 ? 30.395 3.463 -1.777 1.00 54.72 258 GLY A C 1
ATOM 1915 O O . GLY A 1 258 ? 31.463 3.935 -2.191 1.00 54.72 258 GLY A O 1
ATOM 1916 N N . VAL A 1 259 ? 29.246 4.141 -1.870 1.00 62.00 259 VAL A N 1
ATOM 1917 C CA . VAL A 1 259 ? 29.172 5.518 -2.376 1.00 62.00 259 VAL A CA 1
ATOM 1918 C C . VAL A 1 259 ? 29.822 6.477 -1.383 1.00 62.00 259 VAL A C 1
ATOM 1920 O O . VAL A 1 259 ? 29.227 6.931 -0.420 1.00 62.00 259 VAL A O 1
ATOM 1923 N N . THR A 1 260 ? 31.090 6.789 -1.632 1.00 63.56 260 THR A N 1
ATOM 1924 C CA . THR A 1 260 ? 31.888 7.722 -0.815 1.00 63.56 260 THR A CA 1
ATOM 1925 C C . THR A 1 260 ? 32.295 8.975 -1.584 1.00 63.56 260 THR A C 1
ATOM 1927 O O . THR A 1 260 ? 32.976 9.843 -1.042 1.00 63.56 260 THR A O 1
ATOM 1930 N N . THR A 1 261 ? 31.912 9.084 -2.863 1.00 74.88 261 THR A N 1
ATOM 1931 C CA . THR A 1 261 ? 32.371 10.167 -3.739 1.00 74.88 261 THR A CA 1
ATOM 1932 C C . THR A 1 261 ? 31.228 10.812 -4.511 1.00 74.88 261 THR A C 1
ATOM 1934 O O . THR A 1 261 ? 30.314 10.139 -4.994 1.00 74.88 261 THR A O 1
ATOM 1937 N N . LEU A 1 262 ? 31.345 12.126 -4.716 1.00 77.06 262 LEU A N 1
ATOM 1938 C CA . LEU A 1 262 ? 30.425 12.916 -5.532 1.00 77.06 262 LEU A CA 1
ATOM 1939 C C . LEU A 1 262 ? 30.293 12.377 -6.966 1.00 77.06 262 LEU A C 1
ATOM 1941 O O . LEU A 1 262 ? 29.227 12.477 -7.565 1.00 77.06 262 LEU A O 1
ATOM 1945 N N . ALA A 1 263 ? 31.351 11.776 -7.520 1.00 77.62 263 ALA A N 1
ATOM 1946 C CA . ALA A 1 263 ? 31.331 11.215 -8.869 1.00 77.62 263 ALA A CA 1
ATOM 1947 C C . ALA A 1 263 ? 30.339 10.048 -9.003 1.00 77.62 263 ALA A C 1
ATOM 1949 O O . ALA A 1 263 ? 29.607 9.974 -9.990 1.00 77.62 263 ALA A O 1
ATOM 1950 N N . VAL A 1 264 ? 30.282 9.160 -8.003 1.00 75.19 264 VAL A N 1
ATOM 1951 C CA . VAL A 1 264 ? 29.339 8.031 -7.995 1.00 75.19 264 VAL A CA 1
ATOM 1952 C C . VAL A 1 264 ? 27.912 8.528 -7.765 1.00 75.19 264 VAL A C 1
ATOM 1954 O O . VAL A 1 264 ? 27.021 8.172 -8.532 1.00 75.19 264 VAL A O 1
ATOM 1957 N N . ALA A 1 265 ? 27.708 9.435 -6.807 1.00 76.25 265 ALA A N 1
ATOM 1958 C CA . ALA A 1 265 ? 26.393 10.031 -6.564 1.00 76.25 265 ALA A CA 1
ATOM 1959 C C . ALA A 1 265 ? 25.858 10.795 -7.789 1.00 76.25 265 ALA A C 1
ATOM 1961 O O . ALA A 1 265 ? 24.701 10.643 -8.180 1.00 76.25 265 ALA A O 1
ATOM 1962 N N . THR A 1 266 ? 26.726 11.549 -8.469 1.00 76.19 266 THR A N 1
ATOM 1963 C CA . THR A 1 266 ? 26.377 12.235 -9.719 1.00 76.19 266 THR A CA 1
ATOM 1964 C C . THR A 1 266 ? 26.037 11.230 -10.814 1.00 76.19 266 THR A C 1
ATOM 1966 O O . THR A 1 266 ? 25.094 11.465 -11.554 1.00 76.19 266 THR A O 1
ATOM 1969 N N . ARG A 1 267 ? 26.736 10.090 -10.924 1.00 76.75 267 ARG A N 1
ATOM 1970 C CA . ARG A 1 267 ? 26.386 9.032 -11.892 1.00 76.75 267 ARG A CA 1
ATOM 1971 C C . ARG A 1 267 ? 24.973 8.491 -11.645 1.00 76.75 267 ARG A C 1
ATOM 1973 O O . ARG A 1 267 ? 24.201 8.398 -12.594 1.00 76.75 267 ARG A O 1
ATOM 1980 N N . CYS A 1 268 ? 24.637 8.187 -10.393 1.00 75.44 268 CYS A N 1
ATOM 1981 C CA . CYS A 1 268 ? 23.322 7.671 -9.994 1.00 75.44 268 CYS A CA 1
ATOM 1982 C C . CYS A 1 268 ? 22.172 8.649 -10.313 1.00 75.44 268 CYS A C 1
ATOM 1984 O O . CYS A 1 268 ? 21.087 8.244 -10.749 1.00 75.44 268 CYS A O 1
ATOM 1986 N N . ASN A 1 269 ? 22.442 9.952 -10.173 1.00 71.75 269 ASN A N 1
ATOM 1987 C CA . ASN A 1 269 ? 21.460 11.020 -10.364 1.00 71.75 269 ASN A CA 1
ATOM 1988 C C . ASN A 1 269 ? 21.393 11.582 -11.792 1.00 71.75 269 ASN A C 1
ATOM 1990 O O . ASN A 1 269 ? 20.312 11.909 -12.281 1.00 71.75 269 ASN A O 1
ATOM 1994 N N . ALA A 1 270 ? 22.519 11.668 -12.500 1.00 61.94 270 ALA A N 1
ATOM 1995 C CA . ALA A 1 270 ? 22.621 12.358 -13.786 1.00 61.94 270 ALA A CA 1
ATOM 1996 C C . ALA A 1 270 ? 22.175 11.518 -14.993 1.00 61.94 270 ALA A C 1
ATOM 1998 O O . ALA A 1 270 ? 21.994 12.071 -16.080 1.00 61.94 270 ALA A O 1
ATOM 1999 N N . GLN A 1 271 ? 21.985 10.203 -14.852 1.00 59.84 271 GLN A N 1
ATOM 2000 C CA . GLN A 1 271 ? 21.543 9.374 -15.973 1.00 59.84 271 GLN A CA 1
ATOM 2001 C C . GLN A 1 271 ? 20.026 9.451 -16.156 1.00 59.84 271 GLN A C 1
ATOM 2003 O O . GLN A 1 271 ? 19.276 8.601 -15.687 1.00 59.84 271 GLN A O 1
ATOM 2008 N N . ALA A 1 272 ? 19.563 10.463 -16.893 1.00 53.00 272 ALA A N 1
ATOM 2009 C CA . ALA A 1 272 ? 18.159 10.577 -17.291 1.00 53.00 272 ALA A CA 1
ATOM 2010 C C . ALA A 1 272 ? 17.676 9.368 -18.120 1.00 53.00 272 ALA A C 1
ATOM 2012 O O . ALA A 1 272 ? 16.491 9.054 -18.087 1.00 53.00 272 ALA A O 1
ATOM 2013 N N . SER A 1 273 ? 18.574 8.669 -18.828 1.00 58.00 273 SER A N 1
ATOM 2014 C CA . SER A 1 273 ? 18.283 7.414 -19.538 1.00 58.00 273 SER A CA 1
ATOM 2015 C C . SER A 1 273 ? 18.326 6.169 -18.647 1.00 58.00 273 SER A C 1
ATOM 2017 O O . SER A 1 273 ? 17.925 5.100 -19.100 1.00 58.00 273 SER A O 1
ATOM 2019 N N . ALA A 1 274 ? 18.829 6.273 -17.411 1.00 79.06 274 ALA A N 1
ATOM 2020 C CA . ALA A 1 274 ? 18.751 5.176 -16.458 1.00 79.06 274 ALA A CA 1
ATOM 2021 C C . ALA A 1 274 ? 17.320 5.060 -15.930 1.00 79.06 274 ALA A C 1
ATOM 2023 O O . ALA A 1 274 ? 16.648 6.061 -15.658 1.00 79.06 274 ALA A O 1
ATOM 2024 N N . LEU A 1 275 ? 16.881 3.815 -15.783 1.00 90.50 275 LEU A N 1
ATOM 2025 C CA . LEU A 1 275 ? 15.535 3.454 -15.351 1.00 90.50 275 LEU A CA 1
ATOM 2026 C C . LEU A 1 275 ? 15.516 2.882 -13.927 1.00 90.50 275 LEU A C 1
ATOM 2028 O O . LEU A 1 275 ? 14.511 2.318 -13.535 1.00 90.50 275 LEU A O 1
ATOM 2032 N N . LEU A 1 276 ? 16.623 2.994 -13.182 1.00 91.38 276 LEU A N 1
ATOM 2033 C CA . LEU A 1 276 ? 16.788 2.508 -11.807 1.00 91.38 276 LEU A CA 1
ATOM 2034 C C . LEU A 1 276 ? 16.998 3.681 -10.842 1.00 91.38 276 LEU A C 1
ATOM 2036 O O . LEU A 1 276 ? 17.662 4.664 -11.196 1.00 91.38 276 LEU A O 1
ATOM 2040 N N . GLY A 1 277 ? 16.425 3.600 -9.641 1.00 90.75 277 GLY A N 1
ATOM 2041 C CA . GLY A 1 277 ? 16.390 4.681 -8.647 1.00 90.75 277 GLY A CA 1
ATOM 2042 C C . GLY A 1 277 ? 15.559 5.875 -9.127 1.00 90.75 277 GLY A C 1
ATOM 2043 O O . GLY A 1 277 ? 16.025 7.024 -9.097 1.00 90.75 277 GLY A O 1
ATOM 2044 N N . LYS A 1 278 ? 14.389 5.585 -9.713 1.00 91.31 278 LYS A N 1
ATOM 2045 C CA . LYS A 1 278 ? 13.520 6.521 -10.450 1.00 91.31 278 LYS A CA 1
ATOM 2046 C C . LYS A 1 278 ? 12.039 6.231 -10.203 1.00 91.31 278 LYS A C 1
ATOM 2048 O O . LYS A 1 278 ? 11.658 5.109 -9.870 1.00 91.31 278 LYS A O 1
ATOM 2053 N N . VAL A 1 279 ? 11.210 7.232 -10.501 1.00 94.69 279 VAL A N 1
ATOM 2054 C CA . VAL A 1 279 ? 9.806 7.022 -10.876 1.00 94.69 279 VAL A CA 1
ATOM 2055 C C . VAL A 1 279 ? 9.662 7.310 -12.365 1.00 94.69 279 VAL A C 1
ATOM 2057 O O . VAL A 1 279 ? 10.017 8.392 -12.845 1.00 94.69 279 VAL A O 1
ATOM 2060 N N . LEU A 1 280 ? 9.161 6.321 -13.098 1.00 95.44 280 LEU A N 1
ATOM 2061 C CA . LEU A 1 280 ? 8.939 6.364 -14.537 1.00 95.44 280 LEU A CA 1
ATOM 2062 C C . LEU A 1 280 ? 7.481 6.720 -14.839 1.00 95.44 280 LEU A C 1
ATOM 2064 O O . LEU A 1 280 ? 6.601 6.383 -14.053 1.00 95.44 280 LEU A O 1
ATOM 2068 N N . ARG A 1 281 ? 7.215 7.337 -15.994 1.00 95.50 281 ARG A N 1
ATOM 2069 C CA . ARG A 1 281 ? 5.866 7.646 -16.495 1.00 95.50 281 ARG A CA 1
ATOM 2070 C C . ARG A 1 281 ? 5.754 7.333 -17.982 1.00 95.50 281 ARG A C 1
ATOM 2072 O O . ARG A 1 281 ? 6.458 7.942 -18.791 1.00 95.50 281 ARG A O 1
ATOM 2079 N N . ILE A 1 282 ? 4.853 6.420 -18.338 1.00 97.00 282 ILE A N 1
ATOM 2080 C CA . ILE A 1 282 ? 4.673 5.913 -19.709 1.00 97.00 282 ILE A CA 1
ATOM 2081 C C . ILE A 1 282 ? 3.199 5.890 -20.125 1.00 97.00 282 ILE A C 1
ATOM 2083 O O . ILE A 1 282 ? 2.310 5.816 -19.277 1.00 97.00 282 ILE A O 1
ATOM 2087 N N . ASP A 1 283 ? 2.939 5.901 -21.434 1.00 97.19 283 ASP A N 1
ATOM 2088 C CA . ASP A 1 283 ? 1.635 5.537 -21.998 1.00 97.19 283 ASP A CA 1
ATOM 2089 C C . ASP A 1 283 ? 1.652 4.051 -22.398 1.00 97.19 283 ASP A C 1
ATOM 2091 O O . ASP A 1 283 ? 2.217 3.699 -23.434 1.00 97.19 283 ASP A O 1
ATOM 2095 N N . PRO A 1 284 ? 1.054 3.143 -21.610 1.00 96.94 284 PRO A N 1
ATOM 2096 C CA . PRO A 1 284 ? 1.137 1.713 -21.887 1.00 96.94 284 PRO A CA 1
ATOM 2097 C C . PRO A 1 284 ? 0.153 1.233 -22.972 1.00 96.94 284 PRO A C 1
ATOM 2099 O O . PRO A 1 284 ? 0.089 0.028 -23.236 1.00 96.94 284 PRO A O 1
ATOM 2102 N N . ALA A 1 285 ? -0.663 2.121 -23.555 1.00 92.69 285 ALA A N 1
ATOM 2103 C CA . ALA A 1 285 ? -1.614 1.788 -24.620 1.00 92.69 285 ALA A CA 1
ATOM 2104 C C . ALA A 1 285 ? -1.022 1.967 -26.029 1.00 92.69 285 ALA A C 1
ATOM 2106 O O . ALA A 1 285 ? -1.577 1.455 -27.005 1.00 92.69 285 ALA A O 1
ATOM 2107 N N . ARG A 1 286 ? 0.102 2.677 -26.139 1.00 94.44 286 ARG A N 1
ATOM 2108 C CA . ARG A 1 286 ? 0.822 2.945 -27.389 1.00 94.44 286 ARG A CA 1
ATOM 2109 C C . ARG A 1 286 ? 2.128 2.166 -27.467 1.00 94.44 286 ARG A C 1
ATOM 2111 O O . ARG A 1 286 ? 2.533 1.525 -26.506 1.00 94.44 286 ARG A O 1
ATOM 2118 N N . ASP A 1 287 ? 2.771 2.225 -28.624 1.00 95.88 287 ASP A N 1
ATOM 2119 C CA . ASP A 1 287 ? 4.108 1.691 -28.839 1.00 95.88 287 ASP A CA 1
ATOM 2120 C C . ASP A 1 287 ? 4.872 2.616 -29.789 1.00 95.88 287 ASP A C 1
ATOM 2122 O O . ASP A 1 287 ? 4.632 2.624 -30.997 1.00 95.88 287 ASP A O 1
ATOM 2126 N N . ASP A 1 288 ? 5.737 3.449 -29.214 1.00 95.81 288 ASP A N 1
ATOM 2127 C CA . ASP A 1 288 ? 6.580 4.376 -29.969 1.00 95.81 288 ASP A CA 1
ATOM 2128 C C . ASP A 1 288 ? 7.953 3.754 -30.310 1.00 95.81 288 ASP A C 1
ATOM 2130 O O . ASP A 1 288 ? 8.783 4.415 -30.938 1.00 95.81 288 ASP A O 1
ATOM 2134 N N . PHE A 1 289 ? 8.198 2.490 -29.928 1.00 95.19 289 PHE A N 1
ATOM 2135 C CA . PHE A 1 289 ? 9.456 1.769 -30.153 1.00 95.19 289 PHE A CA 1
ATOM 2136 C C . PHE A 1 289 ? 9.228 0.373 -30.773 1.00 95.19 289 PHE A C 1
ATOM 2138 O O . PHE A 1 289 ? 9.757 -0.612 -30.266 1.00 95.19 289 PHE A O 1
ATOM 2145 N N . PRO A 1 290 ? 8.521 0.257 -31.913 1.00 95.06 290 PRO A N 1
ATOM 2146 C CA . PRO A 1 290 ? 8.087 -1.035 -32.464 1.00 95.06 290 PRO A CA 1
ATOM 2147 C C . PRO A 1 290 ? 9.223 -2.004 -32.847 1.00 95.06 290 PRO A C 1
ATOM 2149 O O . PRO A 1 290 ? 8.982 -3.200 -32.999 1.00 95.06 290 PRO A O 1
ATOM 2152 N N . ASP A 1 291 ? 10.448 -1.501 -33.020 1.00 97.19 291 ASP A N 1
ATOM 2153 C CA . ASP A 1 291 ? 11.635 -2.307 -33.334 1.00 97.19 291 ASP A CA 1
ATOM 2154 C C . ASP A 1 291 ? 12.417 -2.747 -32.077 1.00 97.19 291 ASP A C 1
ATOM 2156 O O . ASP A 1 291 ? 13.407 -3.475 -32.183 1.00 97.19 291 ASP A O 1
ATOM 2160 N N . ASP A 1 292 ? 12.003 -2.308 -30.885 1.00 96.12 292 ASP A N 1
ATOM 2161 C CA . ASP A 1 292 ? 12.651 -2.615 -29.613 1.00 96.12 292 ASP A CA 1
ATOM 2162 C C . ASP A 1 292 ? 11.786 -3.560 -28.774 1.00 96.12 292 ASP A C 1
ATOM 2164 O O . ASP A 1 292 ? 10.802 -3.177 -28.147 1.00 96.12 292 ASP A O 1
ATOM 2168 N N . VAL A 1 293 ? 12.194 -4.826 -28.724 1.00 95.69 293 VAL A N 1
ATOM 2169 C CA . VAL A 1 293 ? 11.450 -5.874 -28.016 1.00 95.69 293 VAL A CA 1
ATOM 2170 C C . VAL A 1 293 ? 11.293 -5.614 -26.515 1.00 95.69 293 VAL A C 1
ATOM 2172 O O . VAL A 1 293 ? 10.355 -6.139 -25.913 1.00 95.69 293 VAL A O 1
ATOM 2175 N N . ASP A 1 294 ? 12.170 -4.807 -25.914 1.00 96.56 294 ASP A N 1
ATOM 2176 C CA . ASP A 1 294 ? 12.166 -4.500 -24.485 1.00 96.56 294 ASP A CA 1
ATOM 2177 C C . ASP A 1 294 ? 11.357 -3.235 -24.154 1.00 96.56 294 ASP A C 1
ATOM 2179 O O . ASP A 1 294 ? 11.125 -2.946 -22.975 1.00 96.56 294 ASP A O 1
ATOM 2183 N N . ARG A 1 295 ? 10.884 -2.490 -25.165 1.00 96.56 295 ARG A N 1
ATOM 2184 C CA . ARG A 1 295 ? 10.125 -1.243 -24.998 1.00 96.56 295 ARG A CA 1
ATOM 2185 C C . ARG A 1 295 ? 8.884 -1.243 -25.884 1.00 96.56 295 ARG A C 1
ATOM 2187 O O . ARG A 1 295 ? 8.966 -0.982 -27.067 1.00 96.56 295 ARG A O 1
ATOM 2194 N N . ASN A 1 296 ? 7.717 -1.454 -25.282 1.00 97.25 296 ASN A N 1
ATOM 2195 C CA . ASN A 1 296 ? 6.431 -1.463 -25.980 1.00 97.25 296 ASN A CA 1
ATOM 2196 C C . ASN A 1 296 ? 5.437 -0.500 -25.305 1.00 97.25 296 ASN A C 1
ATOM 2198 O O . ASN A 1 296 ? 4.409 -0.923 -24.762 1.00 97.25 296 ASN A O 1
ATOM 2202 N N . TYR A 1 297 ? 5.782 0.788 -25.288 1.00 97.06 297 TYR A N 1
ATOM 2203 C CA . TYR A 1 297 ? 5.003 1.871 -24.679 1.00 97.06 297 TYR A CA 1
ATOM 2204 C C . TYR A 1 297 ? 5.134 3.165 -25.496 1.00 97.06 297 TYR A C 1
ATOM 2206 O O . TYR A 1 297 ? 6.077 3.341 -26.269 1.00 97.06 297 TYR A O 1
ATOM 2214 N N . GLY A 1 298 ? 4.201 4.096 -25.315 1.00 95.81 298 GLY A N 1
ATOM 2215 C CA . GLY A 1 298 ? 4.285 5.453 -25.845 1.00 95.81 298 GLY A CA 1
ATOM 2216 C C . GLY A 1 298 ? 5.024 6.400 -24.904 1.00 95.81 298 GLY A C 1
ATOM 2217 O O . GLY A 1 298 ? 4.882 6.312 -23.680 1.00 95.81 298 GLY A O 1
ATOM 2218 N N . LEU A 1 299 ? 5.780 7.339 -25.473 1.00 92.19 299 LEU A N 1
ATOM 2219 C CA . LEU A 1 299 ? 6.365 8.459 -24.745 1.00 92.19 299 LEU A CA 1
ATOM 2220 C C . LEU A 1 299 ? 5.309 9.560 -24.575 1.00 92.19 299 LEU A C 1
ATOM 2222 O O . LEU A 1 299 ? 4.877 10.161 -25.566 1.00 92.19 299 LEU A O 1
ATOM 2226 N N . PRO A 1 300 ? 4.892 9.882 -23.337 1.00 89.69 300 PRO A N 1
ATOM 2227 C CA . PRO A 1 300 ? 4.036 11.034 -23.111 1.00 89.69 300 PRO A CA 1
ATOM 2228 C C . PRO A 1 300 ? 4.706 12.309 -23.633 1.00 89.69 300 PRO A C 1
ATOM 2230 O O . PRO A 1 300 ? 5.814 12.630 -23.219 1.00 89.69 300 PRO A O 1
ATOM 2233 N N . ALA A 1 301 ? 4.019 13.093 -24.469 1.00 85.06 301 ALA A N 1
ATOM 2234 C CA . ALA A 1 301 ? 4.564 14.352 -25.007 1.00 85.06 301 ALA A CA 1
ATOM 2235 C C . ALA A 1 301 ? 4.891 15.395 -23.917 1.00 85.06 301 ALA A C 1
ATOM 2237 O O . ALA A 1 301 ? 5.650 16.329 -24.138 1.00 85.06 301 ALA A O 1
ATOM 2238 N N . THR A 1 302 ? 4.279 15.238 -22.741 1.00 84.75 302 THR A N 1
ATOM 2239 C CA . THR A 1 302 ? 4.547 16.049 -21.540 1.00 84.75 302 THR A CA 1
ATOM 2240 C C . THR A 1 302 ? 5.752 15.572 -20.724 1.00 84.75 302 THR A C 1
ATOM 2242 O O . THR A 1 302 ? 6.103 16.223 -19.746 1.00 84.75 302 THR A O 1
ATOM 2245 N N . ASN A 1 303 ? 6.384 14.45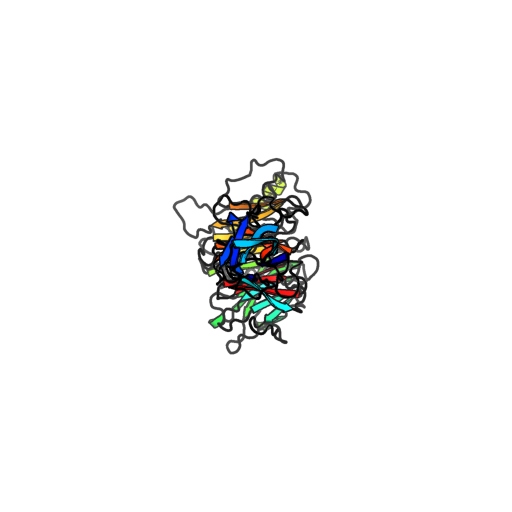5 -21.091 1.00 83.50 303 ASN A N 1
ATOM 2246 C CA . ASN A 1 303 ? 7.705 14.118 -20.575 1.00 83.50 303 ASN A CA 1
ATOM 2247 C C . ASN A 1 303 ? 8.745 14.952 -21.334 1.00 83.50 303 ASN A C 1
ATOM 2249 O O . ASN A 1 303 ? 8.613 15.154 -22.537 1.00 83.50 303 ASN A O 1
ATOM 2253 N N . ARG A 1 304 ? 9.782 15.431 -20.641 1.00 71.56 304 ARG A N 1
ATOM 2254 C CA . ARG A 1 304 ? 10.801 16.305 -21.240 1.00 71.56 304 ARG A CA 1
ATOM 2255 C C . ARG A 1 304 ? 11.677 15.555 -22.253 1.00 71.56 304 ARG A C 1
ATOM 2257 O O . ARG A 1 304 ? 11.564 15.796 -23.444 1.00 71.56 304 ARG A O 1
ATOM 2264 N N . ASP A 1 305 ? 12.518 14.643 -21.756 1.00 70.88 305 ASP A N 1
ATOM 2265 C CA . ASP A 1 305 ? 13.541 13.939 -22.554 1.00 70.88 305 ASP A CA 1
ATOM 2266 C C . ASP A 1 305 ? 13.649 12.433 -22.213 1.00 70.88 305 ASP A C 1
ATOM 2268 O O . ASP A 1 305 ? 14.419 11.699 -22.827 1.00 70.88 305 ASP A O 1
ATOM 2272 N N . SER A 1 306 ? 12.910 11.955 -21.205 1.00 84.06 306 SER A N 1
ATOM 2273 C CA . SER A 1 306 ? 12.958 10.570 -20.718 1.00 84.06 306 SER A CA 1
ATOM 2274 C C . SER A 1 306 ? 11.646 10.184 -20.035 1.00 84.06 306 SER A C 1
ATOM 2276 O O . SER A 1 306 ? 10.865 11.049 -19.637 1.00 84.06 306 SER A O 1
ATOM 2278 N N . ILE A 1 307 ? 11.412 8.881 -19.869 1.00 90.31 307 ILE A N 1
ATOM 2279 C CA . ILE A 1 307 ? 10.331 8.367 -19.021 1.00 90.31 307 ILE A CA 1
ATOM 2280 C C . ILE A 1 307 ? 10.621 8.533 -17.529 1.00 90.31 307 ILE A C 1
ATOM 2282 O O . ILE A 1 307 ? 9.681 8.507 -16.747 1.00 90.31 307 ILE A O 1
ATOM 2286 N N . SER A 1 308 ? 11.879 8.748 -17.136 1.00 89.69 308 SER A N 1
ATOM 2287 C CA . SER A 1 308 ? 12.297 8.989 -15.750 1.00 89.69 308 SER A CA 1
ATOM 2288 C C . SER A 1 308 ? 11.948 10.415 -15.311 1.00 89.69 308 SER A C 1
ATOM 2290 O O . SER A 1 308 ? 12.735 11.346 -15.509 1.00 89.69 308 SER A O 1
ATOM 2292 N N . ILE A 1 309 ? 10.759 10.589 -14.729 1.00 87.75 309 ILE A N 1
ATOM 2293 C CA . ILE A 1 309 ? 10.218 11.902 -14.346 1.00 87.75 309 ILE A CA 1
ATOM 2294 C C . ILE A 1 309 ? 10.653 12.356 -12.949 1.00 87.75 309 ILE A C 1
ATOM 2296 O O . ILE A 1 309 ? 10.758 13.553 -12.713 1.00 87.75 309 ILE A O 1
ATOM 2300 N N . LEU A 1 310 ? 10.943 11.422 -12.043 1.00 89.06 310 LEU A N 1
ATOM 2301 C CA . LEU A 1 310 ? 11.498 11.700 -10.717 1.00 89.06 310 LEU A CA 1
ATOM 2302 C C . LEU A 1 310 ? 12.739 10.832 -10.515 1.00 89.06 310 LEU A C 1
ATOM 2304 O O . LEU A 1 310 ? 12.805 9.705 -11.020 1.00 89.06 310 LEU A O 1
ATOM 2308 N N . ARG A 1 311 ? 13.739 11.356 -9.808 1.00 86.69 311 ARG A N 1
ATOM 2309 C CA . ARG A 1 311 ? 15.048 10.708 -9.673 1.00 86.69 311 ARG A CA 1
ATOM 2310 C C . ARG A 1 311 ? 15.704 10.986 -8.336 1.00 86.69 311 ARG A C 1
ATOM 2312 O O . ARG A 1 311 ? 15.423 12.016 -7.750 1.00 86.69 311 ARG A O 1
ATOM 2319 N N . GLY A 1 312 ? 16.613 10.102 -7.931 1.00 86.81 312 GLY A N 1
ATOM 2320 C CA . GLY A 1 312 ? 17.315 10.194 -6.649 1.00 86.81 312 GLY A CA 1
ATOM 2321 C C . GLY A 1 312 ? 16.627 9.400 -5.550 1.00 86.81 312 GLY A C 1
ATOM 2322 O O . GLY A 1 312 ? 16.546 9.887 -4.433 1.00 86.81 312 GLY A O 1
ATOM 2323 N N . PHE A 1 313 ? 16.116 8.214 -5.897 1.00 90.75 313 PHE A N 1
ATOM 2324 C CA . PHE A 1 313 ? 15.549 7.259 -4.948 1.00 90.75 313 PHE A CA 1
ATOM 2325 C C . PHE A 1 313 ? 16.474 6.058 -4.776 1.00 90.75 313 PHE A C 1
ATOM 2327 O O . PHE A 1 313 ? 17.148 5.662 -5.736 1.00 90.75 313 PHE A O 1
ATOM 2334 N N . ARG A 1 314 ? 16.439 5.445 -3.595 1.00 92.38 314 ARG A N 1
ATOM 2335 C CA . ARG A 1 314 ? 17.138 4.200 -3.279 1.00 92.38 314 ARG A CA 1
ATOM 2336 C C . ARG A 1 314 ? 16.292 2.984 -3.631 1.00 92.38 314 ARG A C 1
ATOM 2338 O O . ARG A 1 314 ? 16.615 2.215 -4.529 1.00 92.38 314 ARG A O 1
ATOM 2345 N N . ASN A 1 315 ? 15.185 2.812 -2.935 1.00 94.69 315 ASN A N 1
ATOM 2346 C CA . ASN A 1 315 ? 14.241 1.719 -3.055 1.00 94.69 315 ASN A CA 1
ATOM 2347 C C . ASN A 1 315 ? 12.797 2.230 -2.843 1.00 94.69 315 ASN A C 1
ATOM 2349 O O . ASN A 1 315 ? 12.183 1.934 -1.811 1.00 94.69 315 ASN A O 1
ATOM 2353 N N . PRO A 1 316 ? 12.232 2.962 -3.828 1.00 95.81 316 PRO A N 1
ATOM 2354 C CA . PRO A 1 316 ? 10.885 3.507 -3.750 1.00 95.81 316 PRO A CA 1
ATOM 2355 C C . PRO A 1 316 ? 9.865 2.362 -3.856 1.00 95.81 316 PRO A C 1
ATOM 2357 O O . PRO A 1 316 ? 9.547 1.876 -4.948 1.00 95.81 316 PRO A O 1
ATOM 2360 N N . TYR A 1 317 ? 9.408 1.865 -2.707 1.00 97.38 317 TYR A N 1
ATOM 2361 C CA . TYR A 1 317 ? 8.793 0.540 -2.593 1.00 97.38 317 TYR A CA 1
ATOM 2362 C C . TYR A 1 317 ? 7.260 0.562 -2.724 1.00 97.38 317 TYR A C 1
ATOM 2364 O O . TYR A 1 317 ? 6.695 -0.210 -3.513 1.00 97.38 317 TYR A O 1
ATOM 2372 N N . ARG A 1 318 ? 6.567 1.480 -2.030 1.00 98.44 318 ARG A N 1
ATOM 2373 C CA . ARG A 1 318 ? 5.158 1.826 -2.303 1.00 98.44 318 ARG A CA 1
ATOM 2374 C C . ARG A 1 318 ? 4.989 3.321 -2.477 1.00 98.44 318 ARG A C 1
ATOM 2376 O O . ARG A 1 318 ? 5.635 4.128 -1.818 1.00 98.44 318 ARG A O 1
ATOM 2383 N N . ALA A 1 319 ? 4.059 3.667 -3.354 1.00 98.25 319 ALA A N 1
ATOM 2384 C CA . ALA A 1 319 ? 3.649 5.031 -3.606 1.00 98.25 319 ALA A CA 1
ATOM 2385 C C . ALA A 1 319 ? 2.122 5.111 -3.715 1.00 98.25 319 ALA A C 1
ATOM 2387 O O . ALA A 1 319 ? 1.434 4.097 -3.851 1.00 98.25 319 ALA A O 1
ATOM 2388 N N . SER A 1 320 ? 1.570 6.314 -3.660 1.00 98.06 320 SER A N 1
ATOM 2389 C CA . SER A 1 320 ? 0.149 6.532 -3.906 1.00 98.06 320 SER A CA 1
ATOM 2390 C C . SER A 1 320 ? -0.124 7.961 -4.354 1.00 98.06 320 SER A C 1
ATOM 2392 O O . SER A 1 320 ? 0.569 8.909 -3.988 1.00 98.06 320 SER A O 1
ATOM 2394 N N . PHE A 1 321 ? -1.162 8.119 -5.171 1.00 97.12 321 PHE A N 1
ATOM 2395 C CA . PHE A 1 321 ? -1.760 9.426 -5.409 1.00 97.12 321 PHE A CA 1
ATOM 2396 C C . PHE A 1 321 ? -2.843 9.668 -4.365 1.00 97.12 321 PHE A C 1
ATOM 2398 O O . PHE A 1 321 ? -3.655 8.782 -4.098 1.00 97.12 321 PHE A O 1
ATOM 2405 N N . ASP A 1 322 ? -2.904 10.878 -3.816 1.00 95.19 322 ASP A N 1
ATOM 2406 C CA . ASP A 1 322 ? -4.033 11.268 -2.976 1.00 95.19 322 ASP A CA 1
ATOM 2407 C C . ASP A 1 322 ? -5.310 11.318 -3.825 1.00 95.19 322 ASP A C 1
ATOM 2409 O O . ASP A 1 322 ? -5.415 12.097 -4.776 1.00 95.19 322 ASP A O 1
ATOM 2413 N N . ARG A 1 323 ? -6.311 10.512 -3.462 1.00 90.94 323 ARG A N 1
ATOM 2414 C CA . ARG A 1 323 ? -7.589 10.443 -4.185 1.00 90.94 323 ARG A CA 1
ATOM 2415 C C . ARG A 1 323 ? -8.309 11.791 -4.253 1.00 90.94 323 ARG A C 1
ATOM 2417 O O . ARG A 1 323 ? -8.972 12.071 -5.248 1.00 90.94 323 ARG A O 1
ATOM 2424 N N . ALA A 1 324 ? -8.206 12.614 -3.205 1.00 91.38 324 ALA A N 1
ATOM 2425 C CA . ALA A 1 324 ? -8.851 13.929 -3.156 1.00 91.38 324 ALA A CA 1
ATOM 2426 C C . ALA A 1 324 ? -8.024 15.013 -3.861 1.00 91.38 324 ALA A C 1
ATOM 2428 O O . ALA A 1 324 ? -8.574 16.009 -4.329 1.00 91.38 324 ALA A O 1
ATOM 2429 N N . PHE A 1 325 ? -6.710 14.806 -3.971 1.00 92.25 325 PHE A N 1
ATOM 2430 C CA . PHE A 1 325 ? -5.784 15.718 -4.633 1.00 92.25 325 PHE A CA 1
ATOM 2431 C C . PHE A 1 325 ? -4.914 14.939 -5.631 1.00 92.25 325 PHE A C 1
ATOM 2433 O O . PHE A 1 325 ? -3.743 14.702 -5.348 1.00 92.25 325 PHE A O 1
ATOM 2440 N N . PRO A 1 326 ? -5.437 14.596 -6.828 1.00 88.88 326 PRO A N 1
ATOM 2441 C CA . PRO A 1 326 ? -4.810 13.690 -7.809 1.00 88.88 326 PRO A CA 1
ATOM 2442 C C . PRO A 1 326 ? -3.381 14.024 -8.255 1.00 88.88 326 PRO A C 1
ATOM 2444 O O . PRO A 1 326 ? -2.720 13.212 -8.897 1.00 88.88 326 PRO A O 1
ATOM 2447 N N . ARG A 1 327 ? -2.918 15.243 -7.970 1.00 89.88 327 ARG A N 1
ATOM 2448 C CA . ARG A 1 327 ? -1.566 15.721 -8.272 1.00 89.88 327 ARG A CA 1
ATOM 2449 C C . ARG A 1 327 ? -0.573 15.468 -7.141 1.00 89.88 327 ARG A C 1
ATOM 2451 O O . ARG A 1 327 ? 0.622 15.516 -7.396 1.00 89.88 327 ARG A O 1
ATOM 2458 N N . ASN A 1 328 ? -1.044 15.241 -5.921 1.00 92.44 328 ASN A N 1
ATOM 2459 C CA . ASN A 1 328 ? -0.205 14.942 -4.771 1.00 92.44 328 ASN A CA 1
ATOM 2460 C C . ASN A 1 328 ? 0.178 13.468 -4.832 1.00 92.44 328 ASN A C 1
ATOM 2462 O O . ASN A 1 328 ? -0.685 12.592 -4.749 1.00 92.44 328 ASN A O 1
ATOM 2466 N N . PHE A 1 329 ? 1.466 13.221 -5.007 1.00 95.38 329 PHE A N 1
ATOM 2467 C CA . PHE A 1 329 ? 2.045 11.902 -5.144 1.00 95.38 329 PHE A CA 1
ATOM 2468 C C . PHE A 1 329 ? 3.000 11.664 -3.980 1.00 95.38 329 PHE A C 1
ATOM 2470 O O . PHE A 1 329 ? 3.929 12.442 -3.761 1.00 95.38 329 PHE A O 1
ATOM 2477 N N . TRP A 1 330 ? 2.713 10.615 -3.223 1.00 96.31 330 TRP A N 1
ATOM 2478 C CA . TRP A 1 330 ? 3.471 10.198 -2.057 1.00 96.31 330 TRP A CA 1
ATOM 2479 C C . TRP A 1 330 ? 4.307 8.978 -2.408 1.00 96.31 330 TRP A C 1
ATOM 2481 O O . TRP A 1 330 ? 3.788 8.052 -3.031 1.00 96.31 330 TRP A O 1
ATOM 2491 N N . VAL A 1 331 ? 5.572 8.956 -2.004 1.00 97.06 331 VAL A N 1
ATOM 2492 C CA . VAL A 1 331 ? 6.513 7.869 -2.295 1.00 97.06 331 VAL A CA 1
ATOM 2493 C C . VAL A 1 331 ? 7.234 7.501 -1.007 1.00 97.06 331 VAL A C 1
ATOM 2495 O O . VAL A 1 331 ? 7.870 8.355 -0.407 1.00 97.06 331 VAL A O 1
ATOM 2498 N N . GLY A 1 332 ? 7.109 6.255 -0.552 1.00 96.69 332 GLY A N 1
ATOM 2499 C CA . GLY A 1 332 ? 7.984 5.720 0.491 1.00 96.69 332 GLY A CA 1
ATOM 2500 C C . GLY A 1 332 ? 9.279 5.218 -0.132 1.00 96.69 332 GLY A C 1
ATOM 2501 O O . GLY A 1 332 ? 9.216 4.457 -1.103 1.00 96.69 332 GLY A O 1
ATOM 2502 N N . ASP A 1 333 ? 10.417 5.626 0.422 1.00 95.50 333 ASP A N 1
ATOM 2503 C CA . ASP A 1 333 ? 11.744 5.199 -0.015 1.00 95.50 333 ASP A CA 1
ATOM 2504 C C . ASP A 1 333 ? 12.486 4.519 1.143 1.00 95.50 333 ASP A C 1
ATOM 2506 O O . ASP A 1 333 ? 12.752 5.129 2.181 1.00 95.50 333 ASP A O 1
ATOM 2510 N N . ILE A 1 334 ? 12.766 3.220 0.987 1.00 95.75 334 ILE A N 1
ATOM 2511 C CA . ILE A 1 334 ? 13.388 2.423 2.050 1.00 95.75 334 ILE A CA 1
ATOM 2512 C C . ILE A 1 334 ? 14.871 2.780 2.147 1.00 95.75 334 ILE A C 1
ATOM 2514 O O . ILE A 1 334 ? 15.637 2.574 1.194 1.00 95.75 334 ILE A O 1
ATOM 2518 N N . GLY A 1 335 ? 15.277 3.225 3.334 1.00 92.69 335 GLY A N 1
ATOM 2519 C CA . GLY A 1 335 ? 16.634 3.648 3.668 1.00 92.69 335 GLY A CA 1
ATOM 2520 C C . GLY A 1 335 ? 17.664 2.520 3.675 1.00 92.69 335 GLY A C 1
ATOM 2521 O O . GLY A 1 335 ? 17.350 1.333 3.542 1.00 92.69 335 GLY A O 1
ATOM 2522 N N . GLN A 1 336 ? 18.940 2.885 3.806 1.00 89.81 336 GLN A N 1
ATOM 2523 C CA . GLN A 1 336 ? 20.049 1.933 3.877 1.00 89.81 336 GLN A CA 1
ATOM 2524 C C . GLN A 1 336 ? 20.383 1.505 5.307 1.00 89.81 336 GLN A C 1
ATOM 2526 O O . GLN A 1 336 ? 20.591 0.318 5.557 1.00 89.81 336 GLN A O 1
ATOM 2531 N N . GLY A 1 337 ? 20.506 2.460 6.223 1.00 89.00 337 GLY A N 1
ATOM 2532 C CA . GLY A 1 337 ? 20.988 2.232 7.584 1.00 89.00 337 GLY A CA 1
ATOM 2533 C C . GLY A 1 337 ? 20.964 3.448 8.517 1.00 89.00 337 GLY A C 1
ATOM 2534 O O . GLY A 1 337 ? 21.281 3.295 9.697 1.00 89.00 337 GLY A O 1
ATOM 2535 N N . ALA A 1 338 ? 20.650 4.647 8.023 1.00 91.19 338 ALA A N 1
ATOM 2536 C CA . ALA A 1 338 ? 20.564 5.867 8.821 1.00 91.19 338 ALA A CA 1
ATOM 2537 C C . ALA A 1 338 ? 19.112 6.304 9.043 1.00 91.19 338 ALA A C 1
ATOM 2539 O O . ALA A 1 338 ? 18.700 6.494 10.194 1.00 91.19 338 ALA A O 1
ATOM 2540 N N . GLN A 1 339 ? 18.346 6.474 7.964 1.00 93.50 339 GLN A N 1
ATOM 2541 C CA . GLN A 1 339 ? 16.980 6.986 8.028 1.00 93.50 339 GLN A CA 1
ATOM 2542 C C . GLN A 1 339 ? 16.072 6.353 6.980 1.00 93.50 339 GLN A C 1
ATOM 2544 O O . GLN A 1 339 ? 16.482 6.109 5.852 1.00 93.50 339 GLN A O 1
ATOM 2549 N N . GLU A 1 340 ? 14.817 6.156 7.368 1.00 95.12 340 GLU A N 1
ATOM 2550 C CA . GLU A 1 340 ? 13.705 5.872 6.465 1.00 95.12 340 GLU A CA 1
ATOM 2551 C C . GLU A 1 340 ? 13.023 7.173 6.041 1.00 95.12 340 GLU A C 1
ATOM 2553 O O . GLU A 1 340 ? 12.985 8.118 6.839 1.00 95.12 340 GLU A O 1
ATOM 2558 N N . GLU A 1 341 ? 12.432 7.218 4.841 1.00 93.50 341 GLU A N 1
ATOM 2559 C CA . GLU A 1 341 ? 11.738 8.417 4.369 1.00 93.50 341 GLU A CA 1
ATOM 2560 C C . GLU A 1 341 ? 10.426 8.164 3.610 1.00 93.50 341 GLU A C 1
ATOM 2562 O O . GLU A 1 341 ? 10.169 7.115 3.015 1.00 93.50 341 GLU A O 1
ATOM 2567 N N . VAL A 1 342 ? 9.569 9.181 3.654 1.00 94.75 342 VAL A N 1
ATOM 2568 C CA . VAL A 1 342 ? 8.415 9.350 2.776 1.00 94.75 342 VAL A CA 1
ATOM 2569 C C . VAL A 1 342 ? 8.480 10.745 2.184 1.00 94.75 342 VAL A C 1
ATOM 2571 O O . VAL A 1 342 ? 8.583 11.734 2.910 1.00 94.75 342 VAL A O 1
ATOM 2574 N N . ASP A 1 343 ? 8.301 10.824 0.877 1.00 92.75 343 ASP A N 1
ATOM 2575 C CA . ASP A 1 343 ? 8.273 12.067 0.133 1.00 92.75 343 ASP A CA 1
ATOM 2576 C C . ASP A 1 343 ? 6.883 12.389 -0.409 1.00 92.75 343 ASP A C 1
ATOM 2578 O O . ASP A 1 343 ? 6.162 11.515 -0.888 1.00 92.75 343 ASP A O 1
ATOM 2582 N N . LEU A 1 344 ? 6.528 13.673 -0.398 1.00 92.62 344 LEU A N 1
ATOM 2583 C CA . LEU A 1 344 ? 5.356 14.244 -1.051 1.00 92.62 344 LEU A CA 1
ATOM 2584 C C . LEU A 1 344 ? 5.796 15.217 -2.146 1.00 92.62 344 LEU A C 1
ATOM 2586 O O . LEU A 1 344 ? 6.310 16.301 -1.863 1.00 92.62 344 LEU A O 1
ATOM 2590 N N . VAL A 1 345 ? 5.482 14.878 -3.393 1.00 90.06 345 VAL A N 1
ATOM 2591 C CA . VAL A 1 345 ? 5.676 15.724 -4.576 1.00 90.06 345 VAL A CA 1
ATOM 2592 C C . VAL A 1 345 ? 4.337 16.053 -5.226 1.00 90.06 345 VAL A C 1
ATOM 2594 O O . VAL A 1 345 ? 3.435 15.221 -5.318 1.00 90.06 345 VAL A O 1
ATOM 2597 N N . GLN A 1 346 ? 4.199 17.278 -5.734 1.00 89.12 346 GLN A N 1
ATOM 2598 C CA . GLN A 1 346 ? 3.068 17.632 -6.583 1.00 89.12 346 GLN A CA 1
ATOM 2599 C C . GLN A 1 346 ? 3.425 17.473 -8.067 1.00 89.12 346 GLN A C 1
ATOM 2601 O O . GLN A 1 346 ? 4.069 18.344 -8.653 1.00 89.12 346 GLN A O 1
ATOM 2606 N N . ILE A 1 347 ? 2.896 16.435 -8.713 1.00 86.62 347 ILE A N 1
ATOM 2607 C CA . ILE A 1 347 ? 2.996 16.236 -10.162 1.00 86.62 347 ILE A CA 1
ATOM 2608 C C . ILE A 1 347 ? 2.302 17.401 -10.891 1.00 86.62 347 ILE A C 1
ATOM 2610 O O . ILE A 1 347 ? 1.141 17.737 -10.632 1.00 86.62 347 ILE A O 1
ATOM 2614 N N . LYS A 1 348 ? 2.993 18.071 -11.813 1.00 76.62 348 LYS A N 1
ATOM 2615 C CA . LYS A 1 348 ? 2.477 19.192 -12.618 1.00 76.62 348 LYS A CA 1
ATOM 2616 C C . LYS A 1 348 ? 2.570 18.832 -14.103 1.00 76.62 348 LYS A C 1
ATOM 2618 O O . LYS A 1 348 ? 3.647 18.738 -14.671 1.00 76.62 348 LYS A O 1
ATOM 2623 N N . ASN A 1 349 ? 1.418 18.718 -14.756 1.00 64.56 349 ASN A N 1
ATOM 2624 C CA . ASN A 1 349 ? 1.324 18.256 -16.147 1.00 64.56 349 ASN A CA 1
ATOM 2625 C C . ASN A 1 349 ? 1.240 19.398 -17.175 1.00 64.56 349 ASN A C 1
ATOM 2627 O O . ASN A 1 349 ? 0.832 19.179 -18.313 1.00 64.56 349 ASN A O 1
ATOM 2631 N N . THR A 1 350 ? 1.593 20.628 -16.786 1.00 52.66 350 THR A N 1
ATOM 2632 C CA . THR A 1 350 ? 1.453 21.827 -17.628 1.00 52.66 350 THR A CA 1
ATOM 2633 C C . THR A 1 350 ? 2.736 22.645 -17.683 1.00 52.66 350 THR A C 1
ATOM 2635 O O . THR A 1 350 ? 3.315 22.970 -16.646 1.00 52.66 350 THR A O 1
ATOM 2638 N N . TYR A 1 351 ? 3.114 23.065 -18.892 1.00 50.97 351 TYR A N 1
ATOM 2639 C CA . TYR A 1 351 ? 4.100 24.119 -19.122 1.00 50.97 351 TYR A CA 1
ATOM 2640 C C . TYR A 1 351 ? 3.577 25.457 -18.582 1.00 50.97 351 TYR A C 1
ATOM 2642 O O . TYR A 1 351 ? 2.523 25.926 -19.007 1.00 50.97 351 TYR A O 1
ATOM 2650 N N . VAL A 1 352 ? 4.329 26.106 -17.691 1.00 40.53 352 VAL A N 1
ATOM 2651 C CA . VAL A 1 352 ? 4.163 27.539 -17.405 1.00 40.53 352 VAL A CA 1
ATOM 2652 C C . VAL A 1 352 ? 5.424 28.249 -17.902 1.00 40.53 352 VAL A C 1
ATOM 2654 O O . VAL A 1 352 ? 6.421 28.348 -17.193 1.00 40.53 352 VAL A O 1
ATOM 2657 N N . GLY A 1 353 ? 5.403 28.708 -19.157 1.00 49.75 353 GLY A N 1
ATOM 2658 C CA . GLY A 1 353 ? 6.552 29.360 -19.806 1.00 49.75 353 GLY A CA 1
ATOM 2659 C C . GLY A 1 353 ? 7.723 28.416 -20.136 1.00 49.75 353 GLY A C 1
ATOM 2660 O O . GLY A 1 353 ? 7.540 27.209 -20.265 1.00 49.75 353 GLY A O 1
ATOM 2661 N N . ASN A 1 354 ? 8.933 28.979 -20.277 1.00 43.72 354 ASN A N 1
ATOM 2662 C CA . ASN A 1 354 ? 10.170 28.254 -20.633 1.00 43.72 354 ASN A CA 1
ATOM 2663 C C . ASN A 1 354 ? 10.881 27.580 -19.439 1.00 43.72 354 ASN A C 1
ATOM 2665 O O . ASN A 1 354 ? 11.921 26.954 -19.631 1.00 43.72 354 ASN A O 1
ATOM 2669 N N . ASN A 1 355 ? 10.348 27.695 -18.219 1.00 42.47 355 ASN A N 1
ATOM 2670 C CA . ASN A 1 355 ? 10.960 27.125 -17.018 1.00 42.47 355 ASN A CA 1
ATOM 2671 C C . ASN A 1 355 ? 10.143 25.918 -16.546 1.00 42.47 355 ASN A C 1
ATOM 2673 O O . ASN A 1 355 ? 9.211 26.040 -15.752 1.00 42.47 355 ASN A O 1
ATOM 2677 N N . TYR A 1 356 ? 10.493 24.740 -17.057 1.00 48.81 356 TYR A N 1
ATOM 2678 C CA . TYR A 1 356 ? 9.980 23.470 -16.556 1.00 48.81 356 TYR A CA 1
ATOM 2679 C C . TYR A 1 356 ? 10.660 23.144 -15.217 1.00 48.81 356 TYR A C 1
ATOM 2681 O O . TYR A 1 356 ? 11.869 22.933 -15.172 1.00 48.81 356 TYR A O 1
ATOM 2689 N N . HIS A 1 357 ? 9.897 23.085 -14.126 1.00 51.50 357 HIS A N 1
ATOM 2690 C CA . HIS A 1 357 ? 10.338 22.455 -12.881 1.00 51.50 357 HIS A CA 1
ATOM 2691 C C . HIS A 1 357 ? 9.610 21.123 -12.755 1.00 51.50 357 HIS A C 1
ATOM 2693 O O . HIS A 1 357 ? 8.461 21.112 -12.318 1.00 51.50 357 HIS A O 1
ATOM 2699 N N . GLN A 1 358 ? 10.245 20.034 -13.186 1.00 53.75 358 GLN A N 1
ATOM 2700 C CA . GLN A 1 358 ? 9.915 18.673 -12.735 1.00 53.75 358 GLN A CA 1
ATOM 2701 C C . GLN A 1 358 ? 10.991 17.659 -13.101 1.00 53.75 358 GLN A C 1
ATOM 2703 O O . GLN A 1 358 ? 10.733 16.510 -13.420 1.00 53.75 358 GLN A O 1
ATOM 2708 N N . ASP A 1 359 ? 12.229 18.118 -13.014 1.00 55.25 359 ASP A N 1
ATOM 2709 C CA . ASP A 1 359 ? 13.355 17.248 -12.739 1.00 55.25 359 ASP A CA 1
ATOM 2710 C C . ASP A 1 359 ? 13.547 17.268 -11.219 1.00 55.25 359 ASP A C 1
ATOM 2712 O O . ASP A 1 359 ? 14.557 17.795 -10.738 1.00 55.25 359 ASP A O 1
ATOM 2716 N N . GLU A 1 360 ? 12.520 16.843 -10.470 1.00 68.44 360 GLU A N 1
ATOM 2717 C CA . GLU A 1 360 ? 12.640 16.761 -9.017 1.00 68.44 360 GLU A CA 1
ATOM 2718 C C . GLU A 1 360 ? 13.671 15.685 -8.712 1.00 68.44 360 GLU A C 1
ATOM 2720 O O . GLU A 1 360 ? 13.513 14.496 -9.001 1.00 68.44 360 GLU A O 1
ATOM 2725 N N . GLN A 1 361 ? 14.806 16.201 -8.268 1.00 76.88 361 GLN A N 1
ATOM 2726 C CA . GLN A 1 361 ? 15.949 15.453 -7.828 1.00 76.88 361 GLN A CA 1
ATOM 2727 C C . GLN A 1 361 ? 15.760 15.293 -6.327 1.00 76.88 361 GLN A C 1
ATOM 2729 O O . GLN A 1 361 ? 15.923 16.258 -5.581 1.00 76.88 361 GLN A O 1
ATOM 2734 N N . PHE A 1 362 ? 15.356 14.095 -5.939 1.00 86.38 362 PHE A N 1
ATOM 2735 C CA . PHE A 1 362 ? 15.462 13.587 -4.584 1.00 8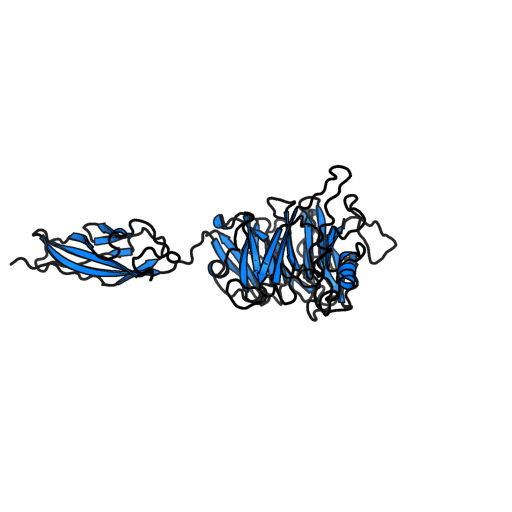6.38 362 PHE A CA 1
ATOM 2736 C C . PHE A 1 362 ? 16.934 13.351 -4.265 1.00 86.38 362 PHE A C 1
ATOM 2738 O O . PHE A 1 362 ? 17.803 13.386 -5.151 1.00 86.38 362 PHE A O 1
ATOM 2745 N N . ASP A 1 363 ? 17.236 13.195 -2.988 1.00 84.75 363 ASP A N 1
ATOM 2746 C CA . ASP A 1 363 ? 18.599 13.415 -2.536 1.00 84.75 363 ASP A CA 1
ATOM 2747 C C . ASP A 1 363 ? 19.445 12.144 -2.495 1.00 84.75 363 ASP A C 1
ATOM 2749 O O . ASP A 1 363 ? 20.661 12.271 -2.373 1.00 84.75 363 ASP A O 1
ATOM 2753 N N . TRP A 1 364 ? 18.893 10.940 -2.689 1.00 87.19 364 TRP A N 1
ATOM 2754 C CA . TRP A 1 364 ? 19.712 9.725 -2.715 1.00 87.19 364 TRP A CA 1
ATOM 2755 C C . TRP A 1 364 ? 20.678 9.715 -3.920 1.00 87.19 364 TRP A C 1
ATOM 2757 O O . TRP A 1 364 ? 20.292 10.106 -5.026 1.00 87.19 364 TRP A O 1
ATOM 2767 N N . PRO A 1 365 ? 21.948 9.284 -3.769 1.00 84.94 365 PRO A N 1
ATOM 2768 C CA . PRO A 1 365 ? 22.613 8.862 -2.532 1.00 84.94 365 PRO A CA 1
ATOM 2769 C C . PRO A 1 365 ? 23.405 9.990 -1.843 1.00 84.94 365 PRO A C 1
ATOM 2771 O O . PRO A 1 365 ? 24.314 9.713 -1.073 1.00 84.94 365 PRO A O 1
ATOM 2774 N N . LEU A 1 366 ? 23.163 11.267 -2.156 1.00 84.31 366 LEU A N 1
ATOM 2775 C CA . LEU A 1 366 ? 23.824 12.388 -1.469 1.00 84.31 366 LEU A CA 1
ATOM 2776 C C . LEU A 1 366 ? 23.339 12.524 -0.024 1.00 84.31 366 LEU A C 1
ATOM 2778 O O . LEU A 1 366 ? 24.168 12.719 0.870 1.00 84.31 366 LEU A O 1
ATOM 2782 N N . LEU A 1 367 ? 22.029 12.394 0.191 1.00 86.12 367 LEU A N 1
ATOM 2783 C CA . LEU A 1 367 ? 21.415 12.253 1.506 1.00 86.12 367 LEU A CA 1
ATOM 2784 C C . LEU A 1 367 ? 20.714 10.900 1.630 1.00 86.12 367 LEU A C 1
ATOM 2786 O O . LEU A 1 367 ? 20.222 10.349 0.648 1.00 86.12 367 LEU A O 1
ATOM 2790 N N . GLU A 1 368 ? 20.661 10.409 2.861 1.00 88.69 368 GLU A N 1
ATOM 2791 C CA . GLU A 1 368 ? 19.768 9.346 3.303 1.00 88.69 368 GLU A CA 1
ATOM 2792 C C . GLU A 1 368 ? 18.772 9.972 4.284 1.00 88.69 368 GLU A C 1
ATOM 2794 O O . GLU A 1 368 ? 19.132 10.277 5.427 1.00 88.69 368 GLU A O 1
ATOM 2799 N N . GLY A 1 369 ? 17.561 10.273 3.811 1.00 88.50 369 GLY A N 1
ATOM 2800 C CA . GLY A 1 369 ? 16.672 11.193 4.513 1.00 88.50 369 GLY A CA 1
ATOM 2801 C C . GLY A 1 369 ? 17.299 12.586 4.634 1.00 88.50 369 GLY A C 1
ATOM 2802 O O . GLY A 1 369 ? 17.649 13.231 3.646 1.00 88.50 369 GLY A O 1
ATOM 2803 N N . ASP A 1 370 ? 17.481 13.046 5.869 1.00 88.19 370 ASP A N 1
ATOM 2804 C CA . ASP A 1 370 ? 18.127 14.317 6.212 1.00 88.19 370 ASP A CA 1
ATOM 2805 C C . ASP A 1 370 ? 19.619 14.155 6.559 1.00 88.19 370 ASP A C 1
ATOM 2807 O O . ASP A 1 370 ? 20.308 15.130 6.880 1.00 88.19 370 ASP A O 1
ATOM 2811 N N . VAL A 1 371 ? 20.143 12.925 6.523 1.00 88.12 371 VAL A N 1
ATOM 2812 C CA . VAL A 1 371 ? 21.529 12.626 6.894 1.00 88.12 371 VAL A CA 1
ATOM 2813 C C . VAL A 1 371 ? 22.430 12.705 5.670 1.00 88.12 371 VAL A C 1
ATOM 2815 O O . VAL A 1 371 ? 22.195 12.053 4.657 1.00 88.12 371 VAL A O 1
ATOM 2818 N N . VAL A 1 372 ? 23.517 13.474 5.778 1.00 86.25 372 VAL A N 1
ATOM 2819 C CA . VAL A 1 372 ? 24.555 13.536 4.740 1.00 86.25 372 VAL A CA 1
ATOM 2820 C C . VAL A 1 372 ? 25.197 12.163 4.572 1.00 86.25 372 VAL A C 1
ATOM 2822 O O . VAL A 1 372 ? 25.879 11.679 5.476 1.00 86.25 372 VAL A O 1
ATOM 2825 N N . HIS A 1 373 ? 25.011 11.567 3.396 1.00 78.12 373 HIS A N 1
ATOM 2826 C CA . HIS A 1 373 ? 25.570 10.265 3.045 1.00 78.12 373 HIS A CA 1
ATOM 2827 C C . HIS A 1 373 ? 26.875 10.406 2.238 1.00 78.12 373 HIS A C 1
ATOM 2829 O O . HIS A 1 373 ? 27.817 9.636 2.430 1.00 78.12 373 HIS A O 1
ATOM 2835 N N . VAL A 1 374 ? 27.001 11.465 1.425 1.00 76.38 374 VAL A N 1
ATOM 2836 C CA . VAL A 1 374 ? 28.230 11.820 0.686 1.00 76.38 374 VAL A CA 1
ATOM 2837 C C . VAL A 1 374 ? 28.768 13.169 1.160 1.00 76.38 374 VAL A C 1
ATOM 2839 O O . VAL A 1 374 ? 28.040 14.153 1.206 1.00 76.38 374 VAL A O 1
ATOM 2842 N N . SER A 1 375 ? 30.068 13.244 1.470 1.00 68.81 375 SER A N 1
ATOM 2843 C CA . SER A 1 375 ? 30.720 14.404 2.113 1.00 68.81 375 SER A CA 1
ATOM 2844 C C . SER A 1 375 ? 30.765 15.705 1.292 1.00 68.81 375 SER A C 1
ATOM 2846 O O . SER A 1 375 ? 31.304 16.704 1.768 1.00 68.81 375 SER A O 1
ATOM 2848 N N . ASP A 1 376 ? 30.190 15.720 0.088 1.00 68.06 376 ASP A N 1
ATOM 2849 C CA . ASP A 1 376 ? 30.049 16.898 -0.763 1.00 68.06 376 ASP A CA 1
ATOM 2850 C C . ASP A 1 376 ? 28.597 17.033 -1.242 1.00 68.06 376 ASP A C 1
ATOM 2852 O O . ASP A 1 376 ? 28.133 16.304 -2.119 1.00 68.06 376 ASP A O 1
ATOM 2856 N N . ILE A 1 377 ? 27.894 17.999 -0.651 1.00 65.31 377 ILE A N 1
ATOM 2857 C CA . ILE A 1 377 ? 26.487 18.311 -0.922 1.00 65.31 377 ILE A CA 1
ATOM 2858 C C . ILE A 1 377 ? 26.309 19.479 -1.904 1.00 65.31 377 ILE A C 1
ATOM 2860 O O . ILE A 1 377 ? 25.202 19.992 -2.059 1.00 65.31 377 ILE A O 1
ATOM 2864 N N . SER A 1 378 ? 27.370 19.918 -2.591 1.00 66.62 378 SER A N 1
ATOM 2865 C CA . SER A 1 378 ? 27.296 21.020 -3.569 1.00 66.62 378 SER A CA 1
ATOM 2866 C C . SER A 1 378 ? 26.339 20.748 -4.741 1.00 66.62 378 SER A C 1
ATOM 2868 O O . SER A 1 378 ? 25.953 21.675 -5.454 1.00 66.62 378 SER A O 1
ATOM 2870 N N . TYR A 1 379 ? 25.936 19.487 -4.922 1.00 63.94 379 TYR A N 1
ATOM 2871 C CA . TYR A 1 379 ? 24.988 19.032 -5.937 1.00 63.94 379 TYR A CA 1
ATOM 2872 C C . TYR A 1 379 ? 23.523 19.003 -5.463 1.00 63.94 379 TYR A C 1
ATOM 2874 O O . TYR A 1 379 ? 22.632 18.783 -6.286 1.00 63.94 379 TYR A O 1
ATOM 2882 N N . LEU A 1 380 ? 23.241 19.250 -4.175 1.00 67.31 380 LEU A N 1
ATOM 2883 C CA . LEU A 1 380 ? 21.860 19.330 -3.696 1.00 67.31 380 LEU A CA 1
ATOM 2884 C C . LEU A 1 380 ? 21.121 20.466 -4.404 1.00 67.31 380 LEU A C 1
ATOM 2886 O O . LEU A 1 380 ? 21.613 21.590 -4.537 1.00 67.31 380 LEU A O 1
ATOM 2890 N N . ARG A 1 381 ? 19.913 20.166 -4.871 1.00 64.06 381 ARG A N 1
ATOM 2891 C CA . ARG A 1 381 ? 19.017 21.142 -5.493 1.00 64.06 381 ARG A CA 1
ATOM 2892 C C . ARG A 1 381 ? 17.904 21.447 -4.500 1.00 64.06 381 ARG A C 1
ATOM 2894 O O . ARG A 1 381 ? 17.466 20.559 -3.786 1.00 64.06 381 ARG A O 1
ATOM 2901 N N . GLY A 1 382 ? 17.451 22.701 -4.445 1.00 58.41 382 GLY A N 1
ATOM 2902 C CA . GLY A 1 382 ? 16.327 23.071 -3.580 1.00 58.41 382 GLY A CA 1
ATOM 2903 C C . GLY A 1 382 ? 15.114 22.176 -3.857 1.00 58.41 382 GLY A C 1
ATOM 2904 O O . GLY A 1 382 ? 14.701 22.055 -5.014 1.00 58.41 382 GLY A O 1
ATOM 2905 N N . ALA A 1 383 ? 14.588 21.542 -2.808 1.00 63.97 383 ALA A N 1
ATOM 2906 C CA . ALA A 1 383 ? 13.531 20.546 -2.909 1.00 63.97 383 ALA A CA 1
ATOM 2907 C C . ALA A 1 383 ? 12.197 21.184 -3.335 1.00 63.97 383 ALA A C 1
ATOM 2909 O O . ALA A 1 383 ? 11.731 22.158 -2.742 1.00 63.97 383 ALA A O 1
ATOM 2910 N N . GLY A 1 384 ? 11.588 20.630 -4.388 1.00 76.75 384 GLY A N 1
ATOM 2911 C CA . GLY A 1 384 ? 10.206 20.915 -4.802 1.00 76.75 384 GLY A CA 1
ATOM 2912 C C . GLY A 1 384 ? 9.163 20.039 -4.096 1.00 76.75 384 GLY A C 1
ATOM 2913 O O . GLY A 1 384 ? 7.974 20.160 -4.388 1.00 76.75 384 GLY A O 1
ATOM 2914 N N . TYR A 1 385 ? 9.620 19.192 -3.174 1.00 85.44 385 TYR A N 1
ATOM 2915 C CA . TYR A 1 385 ? 8.865 18.184 -2.440 1.00 85.44 385 TYR A CA 1
ATOM 2916 C C . TYR A 1 385 ? 8.968 18.424 -0.928 1.00 85.44 385 TYR A C 1
ATOM 2918 O O . TYR A 1 385 ? 9.789 19.213 -0.458 1.00 85.44 385 TYR A O 1
ATOM 2926 N N . SER A 1 386 ? 8.104 17.760 -0.166 1.00 87.88 386 SER A N 1
ATOM 2927 C CA . SER A 1 386 ? 8.201 17.663 1.295 1.00 87.88 386 SER A CA 1
ATOM 2928 C C . SER A 1 386 ? 8.694 16.275 1.671 1.00 87.88 386 SER A C 1
ATOM 2930 O O . SER A 1 386 ? 8.175 15.300 1.140 1.00 87.88 386 SER A O 1
ATOM 2932 N N . ARG A 1 387 ? 9.652 16.198 2.592 1.00 88.75 387 ARG A N 1
ATOM 2933 C CA . ARG A 1 387 ? 10.217 14.948 3.103 1.00 88.75 387 ARG A CA 1
ATOM 2934 C C . ARG A 1 387 ? 9.805 14.744 4.555 1.00 88.75 387 ARG A C 1
ATOM 2936 O O . ARG A 1 387 ? 9.760 15.700 5.330 1.00 88.75 387 ARG A O 1
ATOM 2943 N N . PHE A 1 388 ? 9.551 13.496 4.918 1.00 90.56 388 PHE A N 1
ATOM 2944 C CA . PHE A 1 388 ? 9.303 13.054 6.284 1.00 90.56 388 PHE A CA 1
ATOM 2945 C C . PHE A 1 388 ? 10.243 11.894 6.601 1.00 90.56 388 PHE A C 1
ATOM 2947 O O . PHE A 1 388 ? 10.273 10.928 5.843 1.00 90.56 388 PHE A O 1
ATOM 2954 N N . THR A 1 389 ? 11.007 11.991 7.691 1.00 92.25 389 THR A N 1
ATOM 2955 C CA . THR A 1 389 ? 12.083 11.043 8.013 1.00 92.25 389 THR A CA 1
ATOM 2956 C C . THR A 1 389 ? 11.914 10.386 9.377 1.00 92.25 389 THR A C 1
ATOM 2958 O O . THR A 1 389 ? 11.354 10.964 10.314 1.00 92.25 389 THR A O 1
ATOM 2961 N N . TRP A 1 390 ? 12.453 9.172 9.503 1.00 92.31 390 TRP A N 1
ATOM 2962 C CA . TRP A 1 390 ? 12.571 8.445 10.766 1.00 92.31 390 TRP A CA 1
ATOM 2963 C C . TRP A 1 390 ? 13.981 7.892 10.918 1.00 92.31 390 TRP A C 1
ATOM 2965 O O . TRP A 1 390 ? 14.488 7.213 10.032 1.00 92.31 390 TRP A O 1
ATOM 2975 N N . ASN A 1 391 ? 14.605 8.128 12.072 1.00 94.00 391 ASN A N 1
ATOM 2976 C CA . ASN A 1 391 ? 15.890 7.505 12.388 1.00 94.00 391 ASN A CA 1
ATOM 2977 C C . ASN A 1 391 ? 15.738 5.993 12.558 1.00 94.00 391 ASN A C 1
ATOM 2979 O O . ASN A 1 391 ? 14.793 5.544 13.216 1.00 94.00 391 ASN A O 1
ATOM 2983 N N . HIS A 1 392 ? 16.729 5.240 12.083 1.00 94.62 392 HIS A N 1
ATOM 2984 C CA . HIS A 1 392 ? 16.860 3.815 12.384 1.00 94.62 392 HIS A CA 1
ATOM 2985 C C . HIS A 1 392 ? 16.954 3.562 13.888 1.00 94.62 392 HIS A C 1
ATOM 2987 O O . HIS A 1 392 ? 17.555 4.339 14.638 1.00 94.62 392 HIS A O 1
ATOM 2993 N N . GLY A 1 393 ? 16.340 2.473 14.347 1.00 93.06 393 GLY A N 1
ATOM 2994 C CA . GLY A 1 393 ? 16.357 2.088 15.752 1.00 93.06 393 GLY A CA 1
ATOM 2995 C C . GLY A 1 393 ? 15.097 1.377 16.230 1.00 93.06 393 GLY A C 1
ATOM 2996 O O . GLY A 1 393 ? 14.197 1.026 15.471 1.00 93.06 393 GLY A O 1
ATOM 2997 N N . ASN A 1 394 ? 15.034 1.183 17.547 1.00 90.50 394 ASN A N 1
ATOM 2998 C CA . ASN A 1 394 ? 14.009 0.360 18.192 1.00 90.50 394 ASN A CA 1
ATOM 2999 C C . ASN A 1 394 ? 13.020 1.155 19.050 1.00 90.50 394 ASN A C 1
ATOM 3001 O O . ASN A 1 394 ? 12.125 0.543 19.628 1.00 90.50 394 ASN A O 1
ATOM 3005 N N . GLY A 1 395 ? 13.177 2.475 19.175 1.00 83.81 395 GLY A N 1
ATOM 3006 C CA . GLY A 1 395 ? 12.245 3.318 19.920 1.00 83.81 395 GLY A CA 1
ATOM 3007 C C . GLY A 1 395 ? 10.936 3.556 19.167 1.00 83.81 395 GLY A C 1
ATOM 3008 O O . GLY A 1 395 ? 10.836 3.316 17.968 1.00 83.81 395 GLY A O 1
ATOM 3009 N N . ASP A 1 396 ? 9.934 4.086 19.864 1.00 78.50 396 ASP A N 1
ATOM 3010 C CA . ASP A 1 396 ? 8.595 4.327 19.295 1.00 78.50 396 ASP A CA 1
ATOM 3011 C C . ASP A 1 396 ? 8.559 5.405 18.200 1.00 78.50 396 ASP A C 1
ATOM 3013 O O . ASP A 1 396 ? 7.565 5.533 17.489 1.00 78.50 396 ASP A O 1
ATOM 3017 N N . TYR A 1 397 ? 9.637 6.181 18.074 1.00 79.88 397 TYR A N 1
ATOM 3018 C CA . TYR A 1 397 ? 9.833 7.207 17.045 1.00 79.88 397 TYR A CA 1
ATOM 3019 C C . TYR A 1 397 ? 10.784 6.748 15.930 1.00 79.88 397 TYR A C 1
ATOM 3021 O O . TYR A 1 397 ? 11.151 7.544 15.068 1.00 79.88 397 TYR A O 1
ATOM 3029 N N . ASN A 1 398 ? 11.226 5.490 15.972 1.00 89.75 398 ASN A N 1
ATOM 3030 C CA . ASN A 1 398 ? 12.152 4.914 15.009 1.00 89.75 398 ASN A CA 1
ATOM 3031 C C . ASN A 1 398 ? 11.434 3.966 14.043 1.00 89.75 398 ASN A C 1
ATOM 3033 O O . ASN A 1 398 ? 10.426 3.347 14.388 1.00 89.75 398 ASN A O 1
ATOM 3037 N N . ALA A 1 399 ? 12.014 3.815 12.858 1.00 94.06 399 ALA A N 1
ATOM 3038 C CA . ALA A 1 399 ? 11.609 2.857 11.835 1.00 94.06 399 ALA A CA 1
ATOM 3039 C C . ALA A 1 399 ? 12.858 2.281 11.160 1.00 94.06 399 ALA A C 1
ATOM 3041 O O . ALA A 1 399 ? 13.926 2.869 11.284 1.00 94.06 399 ALA A O 1
ATOM 3042 N N . ASN A 1 400 ? 12.748 1.139 10.483 1.00 95.69 400 ASN A N 1
ATOM 3043 C CA . ASN A 1 400 ? 13.901 0.466 9.865 1.00 95.69 400 ASN A CA 1
ATOM 3044 C C . ASN A 1 400 ? 13.634 -0.027 8.429 1.00 95.69 400 ASN A C 1
ATOM 3046 O O . ASN A 1 400 ? 14.530 -0.598 7.817 1.00 95.69 400 ASN A O 1
ATOM 3050 N N . ALA A 1 401 ? 12.398 0.100 7.939 1.00 96.81 401 ALA A N 1
ATOM 3051 C CA . ALA A 1 401 ? 11.957 -0.171 6.574 1.00 96.81 401 ALA A CA 1
ATOM 3052 C C . ALA A 1 401 ? 10.537 0.407 6.362 1.00 96.81 401 ALA A C 1
ATOM 3054 O O . ALA A 1 401 ? 9.551 -0.338 6.384 1.00 96.81 401 ALA A O 1
ATOM 3055 N N . ILE A 1 402 ? 10.402 1.727 6.178 1.00 97.19 402 ILE A N 1
ATOM 3056 C CA . ILE A 1 402 ? 9.100 2.357 5.908 1.00 97.19 402 ILE A CA 1
ATOM 3057 C C . ILE A 1 402 ? 8.659 1.999 4.492 1.00 97.19 402 ILE A C 1
ATOM 3059 O O . ILE A 1 402 ? 9.234 2.439 3.501 1.00 97.19 402 ILE A O 1
ATOM 3063 N N . VAL A 1 403 ? 7.581 1.224 4.381 1.00 97.38 403 VAL A N 1
ATOM 3064 C CA . VAL A 1 403 ? 7.111 0.732 3.080 1.00 97.38 403 VAL A CA 1
ATOM 3065 C C . VAL A 1 403 ? 6.339 1.776 2.275 1.00 97.38 403 VAL A C 1
ATOM 3067 O O . VAL A 1 403 ? 6.084 1.542 1.100 1.00 97.38 403 VAL A O 1
ATOM 3070 N N . GLY A 1 404 ? 5.958 2.906 2.877 1.00 96.88 404 GLY A N 1
ATOM 3071 C CA . GLY A 1 404 ? 5.008 3.876 2.320 1.00 96.88 404 GLY A CA 1
ATOM 3072 C C . GLY A 1 404 ? 3.550 3.550 2.680 1.00 96.88 404 GLY A C 1
ATOM 3073 O O . GLY A 1 404 ? 3.285 2.737 3.565 1.00 96.88 404 GLY A O 1
ATOM 3074 N N . GLY A 1 405 ? 2.589 4.198 2.015 1.00 97.38 405 GLY A N 1
ATOM 3075 C CA . GLY A 1 405 ? 1.163 3.994 2.274 1.00 97.38 405 GLY A CA 1
ATOM 3076 C C . GLY A 1 405 ? 0.246 4.977 1.540 1.00 97.38 405 GLY A C 1
ATOM 3077 O O . GLY A 1 405 ? 0.488 5.278 0.370 1.00 97.38 405 GLY A O 1
ATOM 3078 N N . TYR A 1 406 ? -0.841 5.420 2.183 1.00 98.25 406 TYR A N 1
ATOM 3079 C CA . TYR A 1 406 ? -1.934 6.168 1.536 1.00 98.25 406 TYR A CA 1
ATOM 3080 C C . TYR A 1 406 ? -2.443 7.321 2.393 1.00 98.25 406 TYR A C 1
ATOM 3082 O O . TYR A 1 406 ? -2.505 7.225 3.618 1.00 98.25 406 TYR A O 1
ATOM 3090 N N . VAL A 1 407 ? -2.889 8.396 1.735 1.00 97.31 407 VAL A N 1
ATOM 3091 C CA . VAL A 1 407 ? -3.727 9.408 2.388 1.00 97.31 407 VAL A CA 1
ATOM 3092 C C . VAL A 1 407 ? -5.106 8.815 2.612 1.00 97.31 407 VAL A C 1
ATOM 3094 O O . VAL A 1 407 ? -5.812 8.536 1.649 1.00 97.31 407 VAL A O 1
ATOM 3097 N N . TYR A 1 408 ? -5.513 8.669 3.870 1.00 97.00 408 TYR A N 1
ATOM 3098 C CA . TYR A 1 408 ? -6.802 8.082 4.195 1.00 97.00 408 TYR A CA 1
ATOM 3099 C C . TYR A 1 408 ? -7.950 8.982 3.717 1.00 97.00 408 TYR A C 1
ATOM 3101 O O . TYR A 1 408 ? -8.091 10.138 4.138 1.00 97.00 408 TYR A O 1
ATOM 3109 N N . ARG A 1 409 ? -8.784 8.428 2.831 1.00 93.94 409 ARG A N 1
ATOM 3110 C CA . ARG A 1 409 ? -9.997 9.053 2.270 1.00 93.94 409 ARG A CA 1
ATOM 3111 C C . ARG A 1 409 ? -11.234 8.154 2.418 1.00 93.94 409 ARG A C 1
ATOM 3113 O O . ARG A 1 409 ? -12.180 8.275 1.644 1.00 93.94 409 ARG A O 1
ATOM 3120 N N . GLY A 1 410 ? -11.194 7.227 3.376 1.00 92.69 410 GLY A N 1
ATOM 3121 C CA . GLY A 1 410 ? -12.252 6.252 3.651 1.00 92.69 410 GLY A CA 1
ATOM 3122 C C . GLY A 1 410 ? -13.367 6.782 4.554 1.00 92.69 410 GLY A C 1
ATOM 3123 O O . GLY A 1 410 ? -13.505 7.987 4.720 1.00 92.69 410 GLY A O 1
ATOM 3124 N N . PRO A 1 411 ? -14.188 5.910 5.152 1.00 87.94 411 PRO A N 1
ATOM 3125 C CA . PRO A 1 411 ? -15.315 6.316 5.996 1.00 87.94 411 PRO A CA 1
ATOM 3126 C C . PRO A 1 411 ? -14.946 6.728 7.432 1.00 87.94 411 PRO A C 1
ATOM 3128 O O . PRO A 1 411 ? -15.752 7.390 8.078 1.00 87.94 411 PRO A O 1
ATOM 3131 N N . ALA A 1 412 ? -13.775 6.361 7.963 1.00 87.88 412 ALA A N 1
ATOM 3132 C CA . ALA A 1 412 ? -13.369 6.784 9.305 1.00 87.88 412 ALA A CA 1
ATOM 3133 C C . ALA A 1 412 ? -13.039 8.284 9.331 1.00 87.88 412 ALA A C 1
ATOM 3135 O O . ALA A 1 412 ? -12.038 8.731 8.763 1.00 87.88 412 ALA A O 1
ATOM 3136 N N . GLU A 1 413 ? -13.877 9.076 9.998 1.00 86.19 413 GLU A N 1
ATOM 3137 C CA . GLU A 1 413 ? -13.772 10.539 9.966 1.00 86.19 413 GLU A CA 1
ATOM 3138 C C . GLU A 1 413 ? -12.485 11.066 10.617 1.00 86.19 413 GLU A C 1
ATOM 3140 O O . GLU A 1 413 ? -11.854 11.977 10.083 1.00 86.19 413 GLU A O 1
ATOM 3145 N N . SER A 1 414 ? -12.036 10.473 11.727 1.00 86.56 414 SER A N 1
ATOM 3146 C CA . SER A 1 414 ? -10.823 10.941 12.424 1.00 86.56 414 SER A CA 1
ATOM 3147 C C . SER A 1 414 ? -9.524 10.729 11.646 1.00 86.56 414 SER A C 1
ATOM 3149 O O . SER A 1 414 ? -8.519 11.365 11.964 1.00 86.56 414 SER A O 1
ATOM 3151 N N . LEU A 1 415 ? -9.531 9.856 10.634 1.00 92.00 415 LEU A N 1
ATOM 3152 C CA . LEU A 1 415 ? -8.359 9.577 9.810 1.00 92.00 415 LEU A CA 1
ATOM 3153 C C . LEU A 1 415 ? -8.293 10.446 8.550 1.00 92.00 415 LEU A C 1
ATOM 3155 O O . LEU A 1 415 ? -7.280 10.424 7.853 1.00 92.00 415 LEU A O 1
ATOM 3159 N N . GLN A 1 416 ? -9.334 11.230 8.247 1.00 90.94 416 GLN A N 1
ATOM 3160 C CA . GLN A 1 416 ? -9.410 11.989 6.999 1.00 90.94 416 GLN A CA 1
ATOM 3161 C C . GLN A 1 416 ? -8.180 12.863 6.747 1.00 90.94 416 GLN A C 1
ATOM 3163 O O . GLN A 1 416 ? -7.841 13.750 7.529 1.00 90.94 416 GLN A O 1
ATOM 3168 N N . GLY A 1 417 ? -7.551 12.654 5.589 1.00 91.94 417 GLY A N 1
ATOM 3169 C CA . GLY A 1 417 ? -6.427 13.467 5.126 1.00 91.94 417 GLY A CA 1
ATOM 3170 C C . GLY A 1 417 ? -5.090 13.178 5.807 1.00 91.94 417 GLY A C 1
ATOM 3171 O O . GLY A 1 417 ? -4.115 13.863 5.502 1.00 91.94 417 GLY A O 1
ATOM 3172 N N . ILE A 1 418 ? -5.023 12.177 6.685 1.00 93.75 418 ILE A N 1
ATOM 3173 C CA . ILE A 1 418 ? -3.770 11.696 7.268 1.00 93.75 418 ILE A CA 1
ATOM 3174 C C . ILE A 1 418 ? -3.135 10.715 6.282 1.00 93.75 418 ILE A C 1
ATOM 3176 O O . ILE A 1 418 ? -3.790 9.767 5.852 1.00 93.75 418 ILE A O 1
ATOM 3180 N N . TYR A 1 419 ? -1.867 10.924 5.925 1.00 96.31 419 TYR A N 1
ATOM 3181 C CA . TYR A 1 419 ? -1.088 9.910 5.215 1.00 96.31 419 TYR A CA 1
ATOM 3182 C C . TYR A 1 419 ? -0.616 8.850 6.202 1.00 96.31 419 TYR A C 1
ATOM 3184 O O . TYR A 1 419 ? 0.078 9.173 7.161 1.00 96.31 419 TYR A O 1
ATOM 3192 N N . ILE A 1 420 ? -1.018 7.605 5.992 1.00 97.31 420 ILE A N 1
ATOM 3193 C CA . ILE A 1 420 ? -0.745 6.486 6.889 1.00 97.31 420 ILE A CA 1
ATOM 3194 C C . ILE A 1 420 ? 0.300 5.600 6.229 1.00 97.31 420 ILE A C 1
ATOM 3196 O O . ILE A 1 420 ? 0.102 5.170 5.095 1.00 97.31 420 ILE A O 1
ATOM 3200 N N . ALA A 1 421 ? 1.392 5.342 6.942 1.00 96.81 421 ALA A N 1
ATOM 3201 C CA . ALA A 1 421 ? 2.511 4.520 6.500 1.00 96.81 421 ALA A CA 1
ATOM 3202 C C . ALA A 1 421 ? 2.886 3.500 7.576 1.00 96.81 421 ALA A C 1
ATOM 3204 O O . ALA A 1 421 ? 2.530 3.652 8.746 1.00 96.81 421 ALA A O 1
ATOM 3205 N N . GLY A 1 422 ? 3.618 2.464 7.181 1.00 97.00 422 GLY A N 1
ATOM 3206 C CA . GLY A 1 422 ? 3.998 1.367 8.063 1.00 97.00 422 GLY A CA 1
ATOM 3207 C C . GLY A 1 422 ? 5.460 0.992 7.917 1.00 97.00 422 GLY A C 1
ATOM 3208 O O . GLY A 1 422 ? 6.062 1.207 6.866 1.00 97.00 422 GLY A O 1
ATOM 3209 N N . ASP A 1 423 ? 6.009 0.432 8.985 1.00 97.81 423 ASP A N 1
ATOM 3210 C CA . ASP A 1 423 ? 7.354 -0.123 9.038 1.00 97.81 423 ASP A CA 1
ATOM 3211 C C . ASP A 1 423 ? 7.295 -1.646 8.895 1.00 97.81 423 ASP A C 1
ATOM 3213 O O . ASP A 1 423 ? 6.689 -2.325 9.726 1.00 97.81 423 ASP A O 1
ATOM 3217 N N . TYR A 1 424 ? 7.950 -2.189 7.869 1.00 98.12 424 TYR A N 1
ATOM 3218 C CA . TYR A 1 424 ? 8.017 -3.636 7.652 1.00 98.12 424 TYR A CA 1
ATOM 3219 C C . TYR A 1 424 ? 8.713 -4.357 8.810 1.00 98.12 424 TYR A C 1
ATOM 3221 O O . TYR A 1 424 ? 8.335 -5.466 9.162 1.00 98.12 424 TYR A O 1
ATOM 3229 N N . SER A 1 425 ? 9.733 -3.738 9.407 1.00 96.62 425 SER A N 1
ATOM 3230 C CA . SER A 1 425 ? 10.605 -4.402 10.382 1.00 96.62 425 SER A CA 1
ATOM 3231 C C . SER A 1 425 ? 10.007 -4.518 11.787 1.00 96.62 425 SER A C 1
ATOM 3233 O O . SER A 1 425 ? 10.474 -5.340 12.572 1.00 96.62 425 SER A O 1
ATOM 3235 N N . SER A 1 426 ? 9.034 -3.673 12.142 1.00 94.81 426 SER A N 1
ATOM 3236 C CA . SER A 1 426 ? 8.475 -3.613 13.501 1.00 94.81 426 SER A CA 1
ATOM 3237 C C . SER A 1 426 ? 6.950 -3.621 13.580 1.00 94.81 426 SER A C 1
ATOM 3239 O O . SER A 1 426 ? 6.416 -3.559 14.687 1.00 94.81 426 SER A O 1
ATOM 3241 N N . GLY A 1 427 ? 6.244 -3.613 12.446 1.00 96.38 427 GLY A N 1
ATOM 3242 C CA . GLY A 1 427 ? 4.780 -3.526 12.412 1.00 96.38 427 GLY A CA 1
ATOM 3243 C C . GLY A 1 427 ? 4.228 -2.173 12.882 1.00 96.38 427 GLY A C 1
ATOM 3244 O O . GLY A 1 427 ? 3.020 -2.006 13.052 1.00 96.38 427 GLY A O 1
ATOM 3245 N N . ARG A 1 428 ? 5.094 -1.176 13.114 1.00 95.12 428 ARG A N 1
ATOM 3246 C CA . ARG A 1 428 ? 4.670 0.158 13.555 1.00 95.12 428 ARG A CA 1
ATOM 3247 C C . ARG A 1 428 ? 3.939 0.894 12.446 1.00 95.12 428 ARG A C 1
ATOM 3249 O O . ARG A 1 428 ? 4.323 0.823 11.282 1.00 95.12 428 ARG A O 1
ATOM 3256 N N . ILE A 1 429 ? 2.922 1.656 12.839 1.00 96.50 429 ILE A N 1
ATOM 3257 C CA . ILE A 1 429 ? 2.109 2.472 11.941 1.00 96.50 429 ILE A CA 1
ATOM 3258 C C . ILE A 1 429 ? 2.238 3.933 12.354 1.00 96.50 429 ILE A C 1
ATOM 3260 O O . ILE A 1 429 ? 2.026 4.303 13.515 1.00 96.50 429 ILE A O 1
ATOM 3264 N N . PHE A 1 430 ? 2.559 4.763 11.370 1.00 93.94 430 PHE A N 1
ATOM 3265 C CA . PHE A 1 430 ? 2.751 6.196 11.509 1.00 93.94 430 PHE A CA 1
ATOM 3266 C C . PHE A 1 430 ? 1.713 6.955 10.687 1.00 93.94 430 PHE A C 1
ATOM 3268 O O . PHE A 1 430 ? 1.232 6.474 9.662 1.00 93.94 430 PHE A O 1
ATOM 3275 N N . GLY A 1 431 ? 1.376 8.161 11.135 1.00 92.44 431 GLY A N 1
ATOM 3276 C CA . GLY A 1 431 ? 0.535 9.094 10.391 1.00 92.44 431 GLY A CA 1
ATOM 3277 C C . GLY A 1 431 ? 1.265 10.401 10.109 1.00 92.44 431 GLY A C 1
ATOM 3278 O O . GLY A 1 431 ? 2.018 10.885 10.942 1.00 92.44 431 GLY A O 1
ATOM 3279 N N . ILE A 1 432 ? 1.015 11.023 8.968 1.00 90.31 432 ILE A N 1
ATOM 3280 C CA . ILE A 1 432 ? 1.566 12.327 8.608 1.00 90.31 432 ILE A CA 1
ATOM 3281 C C . ILE A 1 432 ? 0.393 13.245 8.305 1.00 90.31 432 ILE A C 1
ATOM 3283 O O . ILE A 1 432 ? -0.439 12.957 7.441 1.00 90.31 432 ILE A O 1
ATOM 3287 N N . ARG A 1 433 ? 0.314 14.363 9.025 1.00 83.19 433 A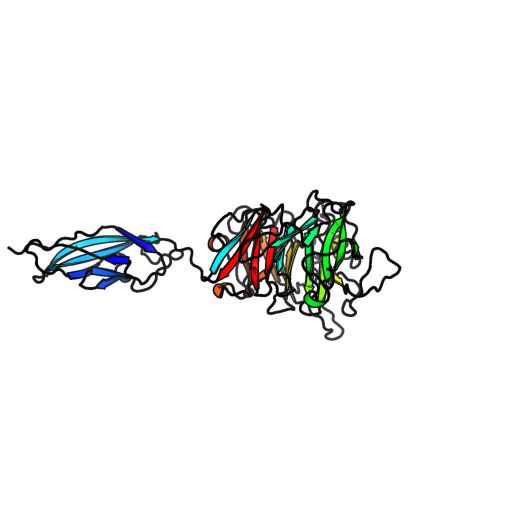RG A N 1
ATOM 3288 C CA . ARG A 1 433 ? -0.585 15.454 8.654 1.00 83.19 433 ARG A CA 1
ATOM 3289 C C . ARG A 1 433 ? 0.149 16.336 7.660 1.00 83.19 433 ARG A C 1
ATOM 3291 O O . ARG A 1 433 ? 1.274 16.752 7.917 1.00 83.19 433 ARG A O 1
ATOM 3298 N N . ASN A 1 434 ? -0.494 16.650 6.542 1.00 69.69 434 ASN A N 1
ATOM 3299 C CA . ASN A 1 434 ? 0.041 17.610 5.579 1.00 69.69 434 ASN A CA 1
ATOM 3300 C C . ASN A 1 434 ? -0.188 19.056 6.068 1.00 69.69 434 ASN A C 1
ATOM 3302 O O . ASN A 1 434 ? -0.850 19.854 5.407 1.00 69.69 434 ASN A O 1
ATOM 3306 N N . ASP A 1 435 ? 0.283 19.353 7.281 1.00 64.31 435 ASP A N 1
ATOM 3307 C CA . ASP A 1 435 ? 0.209 20.666 7.931 1.00 64.31 435 ASP A CA 1
ATOM 3308 C C . ASP A 1 435 ? 1.574 21.373 7.995 1.00 64.31 435 ASP A C 1
ATOM 3310 O O . ASP A 1 435 ? 1.652 22.524 8.420 1.00 64.31 435 ASP A O 1
ATOM 3314 N N . GLY A 1 436 ? 2.637 20.700 7.539 1.00 50.84 436 GLY A N 1
ATOM 3315 C CA . GLY A 1 436 ? 3.995 21.236 7.454 1.00 50.84 436 GLY A CA 1
ATOM 3316 C C . GLY A 1 436 ? 4.733 21.358 8.792 1.00 50.84 436 GLY A C 1
ATOM 3317 O O . GLY A 1 436 ? 5.801 21.965 8.811 1.00 50.84 436 GLY A O 1
ATOM 3318 N N . VAL A 1 437 ? 4.187 20.834 9.901 1.00 46.75 437 VAL A N 1
ATOM 3319 C CA . VAL A 1 437 ? 4.761 21.024 11.253 1.00 46.75 437 VAL A CA 1
ATOM 3320 C C . VAL A 1 437 ? 4.716 19.757 12.125 1.00 46.75 437 VAL A C 1
ATOM 3322 O O . VAL A 1 437 ? 5.509 19.629 13.057 1.00 46.75 437 VAL A O 1
ATOM 3325 N N . SER A 1 438 ? 3.809 18.811 11.870 1.00 51.50 438 SER A N 1
ATOM 3326 C CA . SER A 1 438 ? 3.591 17.671 12.771 1.00 51.50 438 SER A CA 1
ATOM 3327 C C . SER A 1 438 ? 4.740 16.644 12.770 1.00 51.50 438 SER A C 1
ATOM 3329 O O . SER A 1 438 ? 5.088 16.097 11.729 1.00 51.50 438 SER A O 1
ATOM 3331 N N . ALA A 1 439 ? 5.244 16.292 13.963 1.00 53.56 439 ALA A N 1
ATOM 3332 C CA . ALA A 1 439 ? 6.315 15.308 14.220 1.00 53.56 439 ALA A CA 1
ATOM 3333 C C . ALA A 1 439 ? 5.940 13.826 13.949 1.00 53.56 439 ALA A C 1
ATOM 3335 O O . ALA A 1 439 ? 6.495 12.920 14.566 1.00 53.56 439 ALA A O 1
ATOM 3336 N N . GLY A 1 440 ? 4.988 13.571 13.049 1.00 70.12 440 GLY A N 1
ATOM 3337 C CA . GLY A 1 440 ? 4.399 12.251 12.824 1.00 70.12 440 GLY A CA 1
ATOM 3338 C C . GLY A 1 440 ? 3.466 11.805 13.963 1.00 70.12 440 GLY A C 1
ATOM 3339 O O . GLY A 1 440 ? 3.731 11.985 15.150 1.00 70.12 440 GLY A O 1
ATOM 3340 N N . LEU A 1 441 ? 2.325 11.224 13.609 1.00 83.00 441 LEU A N 1
ATOM 3341 C CA . LEU A 1 441 ? 1.399 10.556 14.520 1.00 83.00 441 LEU A CA 1
ATOM 3342 C C . LEU A 1 441 ? 1.861 9.125 14.758 1.00 83.00 441 LEU A C 1
ATOM 3344 O O . LEU A 1 441 ? 2.324 8.457 13.836 1.00 83.00 441 LEU A O 1
ATOM 3348 N N . ARG A 1 442 ? 1.664 8.636 15.981 1.00 87.69 442 ARG A N 1
ATOM 3349 C CA . ARG A 1 442 ? 1.891 7.236 16.348 1.00 87.69 442 ARG A CA 1
ATOM 3350 C C . ARG A 1 442 ? 0.540 6.542 16.363 1.00 87.69 442 ARG A C 1
ATOM 3352 O O . ARG A 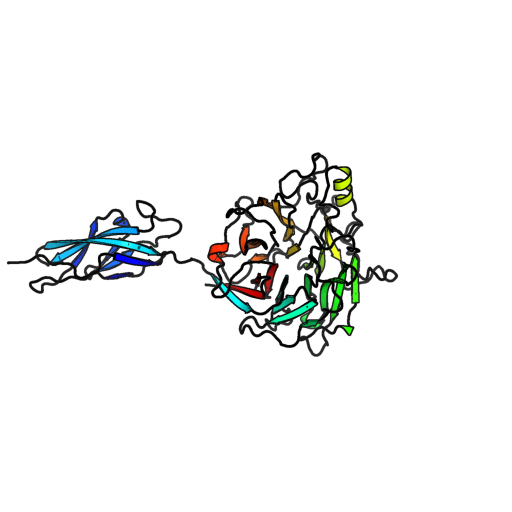1 442 ? -0.275 6.825 17.234 1.00 87.69 442 ARG A O 1
ATOM 3359 N N . LEU A 1 443 ? 0.299 5.687 15.377 1.00 91.38 443 LEU A N 1
ATOM 3360 C CA . LEU A 1 443 ? -1.000 5.049 15.165 1.00 91.38 443 LEU A CA 1
ATOM 3361 C C . LEU A 1 443 ? -0.990 3.557 15.520 1.00 91.38 443 LEU A C 1
ATOM 3363 O O . LEU A 1 443 ? -2.047 2.947 15.579 1.00 91.38 443 LEU A O 1
ATOM 3367 N N . THR A 1 444 ? 0.172 2.963 15.815 1.00 91.44 444 THR A N 1
ATOM 3368 C CA . THR A 1 444 ? 0.299 1.523 16.110 1.00 91.44 444 THR A CA 1
ATOM 3369 C C . THR A 1 444 ? -0.694 1.024 17.165 1.00 91.44 444 THR A C 1
ATOM 3371 O O . THR A 1 444 ? -1.308 -0.021 16.985 1.00 91.44 444 THR A O 1
ATOM 3374 N N . ALA A 1 445 ? -0.880 1.764 18.264 1.00 89.25 445 ALA A N 1
ATOM 3375 C CA . ALA A 1 445 ? -1.788 1.352 19.336 1.00 89.25 445 ALA A CA 1
ATOM 3376 C C . ALA A 1 445 ? -3.264 1.389 18.907 1.00 89.25 445 ALA A C 1
ATOM 3378 O O . ALA A 1 445 ? -4.008 0.462 19.218 1.00 89.25 445 ALA A O 1
ATOM 3379 N N . SER A 1 446 ? -3.672 2.416 18.155 1.00 88.38 446 SER A N 1
ATOM 3380 C CA . SER A 1 446 ? -5.050 2.578 17.676 1.00 88.38 446 SER A CA 1
ATOM 3381 C C . SER A 1 446 ? -5.370 1.713 16.451 1.00 88.38 446 SER A C 1
ATOM 3383 O O . SER A 1 446 ? -6.532 1.549 16.097 1.00 88.38 446 SER A O 1
ATOM 3385 N N . PHE A 1 447 ? -4.352 1.131 15.811 1.00 93.69 447 PHE A N 1
ATOM 3386 C CA . PHE A 1 447 ? -4.482 0.206 14.683 1.00 93.69 447 PHE A CA 1
ATOM 3387 C C . PHE A 1 447 ? -4.439 -1.275 15.090 1.00 93.69 447 PHE A C 1
ATOM 3389 O O . PHE A 1 447 ? -4.315 -2.151 14.232 1.00 93.69 447 PHE A O 1
ATOM 3396 N N . ARG A 1 448 ? -4.546 -1.580 16.387 1.00 91.69 448 ARG A N 1
ATOM 3397 C CA . ARG A 1 448 ? -4.610 -2.967 16.862 1.00 91.69 448 ARG A CA 1
ATOM 3398 C C . ARG A 1 448 ? -5.797 -3.702 16.218 1.00 91.69 448 ARG A C 1
ATOM 3400 O O . ARG A 1 448 ? -6.923 -3.209 16.321 1.00 91.69 448 ARG A O 1
ATOM 3407 N N . PRO A 1 449 ? -5.567 -4.857 15.564 1.00 92.75 449 PRO A N 1
ATOM 3408 C CA . PRO A 1 449 ? -6.637 -5.602 14.922 1.00 92.75 449 PRO A CA 1
ATOM 3409 C C . PRO A 1 449 ? -7.511 -6.337 15.946 1.00 92.75 449 PRO A C 1
ATOM 3411 O O . PRO A 1 449 ? -7.061 -6.692 17.037 1.00 92.75 449 PRO A O 1
ATOM 3414 N N . ASP A 1 450 ? -8.757 -6.612 15.567 1.00 87.88 450 ASP A N 1
ATOM 3415 C CA . ASP A 1 450 ? -9.704 -7.423 16.343 1.00 87.88 450 ASP A CA 1
ATOM 3416 C C . ASP A 1 450 ? -9.309 -8.910 16.454 1.00 87.88 450 ASP A C 1
ATOM 3418 O O . ASP A 1 450 ? -9.725 -9.603 17.386 1.00 87.88 450 ASP A O 1
ATOM 3422 N N . ALA A 1 451 ? -8.495 -9.406 15.522 1.00 86.88 451 ALA A N 1
ATOM 3423 C CA . ALA A 1 451 ? -7.926 -10.746 15.516 1.00 86.88 451 ALA A CA 1
ATOM 3424 C C . ALA A 1 451 ? -6.625 -10.783 14.703 1.00 86.88 451 ALA A C 1
ATOM 3426 O O . ALA A 1 451 ? -6.513 -10.068 13.719 1.00 86.88 451 ALA A O 1
ATOM 3427 N N . GLY A 1 452 ? -5.689 -11.674 15.044 1.00 92.56 452 GLY A N 1
ATOM 3428 C CA . GLY A 1 452 ? -4.378 -11.741 14.376 1.00 92.56 452 GLY A CA 1
ATOM 3429 C C . GLY A 1 452 ? -3.399 -10.688 14.897 1.00 92.56 452 GLY A C 1
ATOM 3430 O O . GLY A 1 452 ? -3.653 -10.070 15.935 1.00 92.56 452 GLY A O 1
ATOM 3431 N N . SER A 1 453 ? -2.283 -10.507 14.197 1.00 93.31 453 SER A N 1
ATOM 3432 C CA . SER A 1 453 ? -1.267 -9.497 14.517 1.00 93.31 453 SER A CA 1
ATOM 3433 C C . SER A 1 453 ? -0.771 -8.794 13.255 1.00 93.31 453 SER A C 1
ATOM 3435 O O . SER A 1 453 ? -0.862 -9.312 12.149 1.00 93.31 453 SER A O 1
ATOM 3437 N N . ILE A 1 454 ? -0.305 -7.556 13.418 1.00 97.69 454 ILE A N 1
ATOM 3438 C CA . ILE A 1 454 ? 0.309 -6.773 12.344 1.00 97.69 454 ILE A CA 1
ATOM 3439 C C . ILE A 1 454 ? 1.785 -6.658 12.709 1.00 97.69 454 ILE A C 1
ATOM 3441 O O . ILE A 1 454 ? 2.149 -5.795 13.508 1.00 97.69 454 ILE A O 1
ATOM 3445 N N . ASP A 1 455 ? 2.603 -7.553 12.160 1.00 96.00 455 ASP A N 1
ATOM 3446 C CA . ASP A 1 455 ? 3.994 -7.733 12.586 1.00 96.00 455 ASP A CA 1
ATOM 3447 C C . ASP A 1 455 ? 4.983 -7.319 11.487 1.00 96.00 455 ASP A C 1
ATOM 3449 O O . ASP A 1 455 ? 5.961 -6.624 11.769 1.00 96.00 455 ASP A O 1
ATOM 3453 N N . HIS A 1 456 ? 4.694 -7.657 10.225 1.00 98.38 456 HIS A N 1
ATOM 3454 C CA . HIS A 1 456 ? 5.531 -7.346 9.067 1.00 98.38 456 HIS A CA 1
ATOM 3455 C C . HIS A 1 456 ? 4.718 -6.658 7.968 1.00 98.38 456 HIS A C 1
ATOM 3457 O O . HIS A 1 456 ? 4.322 -7.265 6.969 1.00 98.38 456 HIS A O 1
ATOM 3463 N N . ILE A 1 457 ? 4.484 -5.351 8.116 1.00 98.75 457 ILE A N 1
ATOM 3464 C CA . ILE A 1 457 ? 3.694 -4.581 7.147 1.00 98.75 457 ILE A CA 1
ATOM 3465 C C . ILE A 1 457 ? 4.432 -4.516 5.807 1.00 98.75 457 ILE A C 1
ATOM 3467 O O . ILE A 1 457 ? 5.368 -3.745 5.619 1.00 98.75 457 ILE A O 1
ATOM 3471 N N . SER A 1 458 ? 3.980 -5.315 4.846 1.00 98.44 458 SER A N 1
ATOM 3472 C CA . SER A 1 458 ? 4.558 -5.397 3.502 1.00 98.44 458 SER A CA 1
ATOM 3473 C C . SER A 1 458 ? 3.989 -4.375 2.532 1.00 98.44 458 SER A C 1
ATOM 3475 O O . SER A 1 458 ? 4.588 -4.150 1.485 1.00 98.44 458 SER A O 1
ATOM 3477 N N . SER A 1 459 ? 2.805 -3.824 2.812 1.00 98.62 459 SER A N 1
ATOM 3478 C CA . SER A 1 459 ? 2.139 -2.805 2.002 1.00 98.62 459 SER A CA 1
ATOM 3479 C C . SER A 1 459 ? 0.866 -2.322 2.686 1.00 98.62 459 SER A C 1
ATOM 3481 O O . SER A 1 459 ? 0.343 -2.940 3.610 1.00 98.62 459 SER A O 1
ATOM 3483 N N . PHE A 1 460 ? 0.303 -1.266 2.117 1.00 98.62 460 PHE A N 1
ATOM 3484 C CA . PHE A 1 460 ? -1.102 -0.914 2.257 1.00 98.62 460 PHE A CA 1
ATOM 3485 C C . PHE A 1 460 ? -1.811 -1.058 0.905 1.00 98.62 460 PHE A C 1
ATOM 3487 O O . PHE A 1 460 ? -1.164 -1.220 -0.139 1.00 98.62 460 PHE A O 1
ATOM 3494 N N . GLY A 1 461 ? -3.134 -0.967 0.916 1.00 98.06 461 GLY A N 1
ATOM 3495 C CA . GLY A 1 461 ? -3.983 -0.927 -0.269 1.00 98.06 461 GLY A CA 1
ATOM 3496 C C . GLY A 1 461 ? -5.273 -0.169 0.004 1.00 98.06 461 GLY A C 1
ATOM 3497 O O . GLY A 1 461 ? -5.621 0.059 1.157 1.00 98.06 461 GLY A O 1
ATOM 3498 N N . GLU A 1 462 ? -6.010 0.185 -1.041 1.00 97.44 462 GLU A N 1
ATOM 3499 C CA . GLU A 1 462 ? -7.341 0.780 -0.902 1.00 97.44 462 GLU A CA 1
ATOM 3500 C C . GLU A 1 462 ? -8.348 0.081 -1.811 1.00 97.44 462 GLU A C 1
ATOM 3502 O O . GLU A 1 462 ? -7.995 -0.429 -2.881 1.00 97.44 462 GLU A O 1
ATOM 3507 N N . ASP A 1 463 ? -9.616 0.094 -1.403 1.00 95.62 463 ASP A N 1
ATOM 3508 C CA . ASP A 1 463 ? -10.729 -0.255 -2.283 1.00 95.62 463 ASP A CA 1
ATOM 3509 C C . ASP A 1 463 ? -11.348 0.977 -2.972 1.00 95.62 463 ASP A C 1
ATOM 3511 O O . ASP A 1 463 ? -10.922 2.126 -2.815 1.00 95.62 463 ASP A O 1
ATOM 3515 N N . GLN A 1 464 ? -12.389 0.751 -3.777 1.00 90.31 464 GLN A N 1
ATOM 3516 C CA . GLN A 1 464 ? -13.071 1.832 -4.492 1.00 90.31 464 GLN A CA 1
ATOM 3517 C C . GLN A 1 464 ? -13.789 2.826 -3.564 1.00 90.31 464 GLN A C 1
ATOM 3519 O O . GLN A 1 464 ? -14.048 3.953 -3.989 1.00 90.31 464 GLN A O 1
ATOM 3524 N N . ARG A 1 465 ? -14.078 2.439 -2.314 1.00 89.38 465 ARG A N 1
ATOM 3525 C CA . ARG A 1 465 ? -14.722 3.276 -1.290 1.00 89.38 465 ARG A CA 1
ATOM 3526 C C . ARG A 1 465 ? -13.705 4.065 -0.459 1.00 89.38 465 ARG A C 1
ATOM 3528 O O . ARG A 1 465 ? -14.116 4.880 0.360 1.00 89.38 465 ARG A O 1
ATOM 3535 N N . GLY A 1 466 ? -12.407 3.845 -0.680 1.00 92.00 466 GLY A N 1
ATOM 3536 C CA . GLY A 1 466 ? -11.331 4.465 0.089 1.00 92.00 466 GLY A CA 1
ATOM 3537 C C . GLY A 1 466 ? -11.081 3.792 1.438 1.00 92.00 466 GLY A C 1
ATOM 3538 O O . GLY A 1 466 ? -10.399 4.379 2.273 1.00 92.00 466 GLY A O 1
ATOM 3539 N N . ASN A 1 467 ? -11.626 2.591 1.687 1.00 96.06 467 ASN A N 1
ATOM 3540 C CA . ASN A 1 467 ? -11.235 1.843 2.881 1.00 96.06 467 ASN A CA 1
ATOM 3541 C C . ASN A 1 467 ? -9.755 1.478 2.764 1.00 96.06 467 ASN A C 1
ATOM 3543 O O . ASN A 1 467 ? -9.321 0.991 1.718 1.00 96.06 467 ASN A O 1
ATOM 3547 N N . LEU A 1 468 ? -9.003 1.698 3.840 1.00 98.56 468 LEU A N 1
ATOM 3548 C CA . LEU A 1 468 ? -7.583 1.380 3.904 1.00 98.56 468 LEU A CA 1
ATOM 3549 C C . LEU A 1 468 ? -7.398 -0.071 4.346 1.00 98.56 468 LEU A C 1
ATOM 3551 O O . LEU A 1 468 ? -7.940 -0.482 5.371 1.00 98.56 468 LEU A O 1
ATOM 3555 N N . TYR A 1 469 ? -6.596 -0.813 3.593 1.00 98.81 469 TYR A N 1
ATOM 3556 C CA . TYR A 1 469 ? -6.194 -2.180 3.888 1.00 98.81 469 TYR A CA 1
ATOM 3557 C C . TYR A 1 469 ? -4.717 -2.233 4.259 1.00 98.81 469 TYR A C 1
ATOM 3559 O O . TYR A 1 469 ? -3.899 -1.505 3.693 1.00 98.81 469 TYR A O 1
ATOM 3567 N N . ILE A 1 470 ? -4.382 -3.131 5.180 1.00 98.88 470 ILE A N 1
ATOM 3568 C CA . ILE A 1 470 ? -3.022 -3.365 5.671 1.00 98.88 470 ILE A CA 1
ATOM 3569 C C . ILE A 1 470 ? -2.638 -4.780 5.263 1.00 98.88 470 ILE A C 1
ATOM 3571 O O . ILE A 1 470 ? -3.382 -5.725 5.536 1.00 98.88 470 ILE A O 1
ATOM 3575 N N . VAL A 1 471 ? -1.511 -4.909 4.569 1.00 98.88 471 VAL A N 1
ATOM 3576 C CA . VAL A 1 471 ? -1.016 -6.180 4.040 1.00 98.88 471 VAL A CA 1
ATOM 3577 C C . VAL A 1 471 ? 0.139 -6.642 4.910 1.00 98.88 471 VAL A C 1
ATOM 3579 O O . VAL A 1 471 ? 1.238 -6.088 4.841 1.00 98.88 471 VAL A O 1
ATOM 3582 N N . ASP A 1 472 ? -0.106 -7.668 5.708 1.00 98.69 472 ASP A N 1
ATOM 3583 C CA . ASP A 1 472 ? 0.901 -8.251 6.579 1.00 98.69 472 ASP A CA 1
ATOM 3584 C C . ASP A 1 472 ? 1.586 -9.437 5.885 1.00 98.69 472 ASP A C 1
ATOM 3586 O O . ASP A 1 472 ? 0.935 -10.355 5.377 1.00 98.69 472 ASP A O 1
ATOM 3590 N N . TYR A 1 473 ? 2.917 -9.392 5.814 1.00 98.62 473 TYR A N 1
ATOM 3591 C CA . TYR A 1 473 ? 3.735 -10.350 5.070 1.00 98.62 473 TYR A CA 1
ATOM 3592 C C . TYR A 1 473 ? 3.600 -11.786 5.598 1.00 98.62 473 TYR A C 1
ATOM 3594 O O . TYR A 1 473 ? 3.840 -12.737 4.845 1.00 98.62 473 TYR A O 1
ATOM 3602 N N . ASP A 1 474 ? 3.167 -11.955 6.851 1.00 98.38 474 ASP A N 1
ATOM 3603 C CA . ASP A 1 474 ? 2.960 -13.264 7.476 1.00 98.38 474 ASP A CA 1
ATOM 3604 C C . ASP A 1 474 ? 1.633 -13.920 7.064 1.00 98.38 474 ASP A C 1
ATOM 3606 O O . ASP A 1 474 ? 1.347 -15.064 7.429 1.00 98.38 474 ASP A O 1
ATOM 3610 N N . GLY A 1 475 ? 0.871 -13.261 6.187 1.00 98.44 475 GLY A N 1
ATOM 3611 C CA . GLY A 1 475 ? -0.224 -13.877 5.446 1.00 98.44 475 GLY A CA 1
ATOM 3612 C C . GLY A 1 475 ? -1.609 -13.385 5.833 1.00 98.44 475 GLY A C 1
ATOM 3613 O O . GLY A 1 475 ? -2.592 -14.044 5.476 1.00 98.44 475 GLY A O 1
ATOM 3614 N N . GLU A 1 476 ? -1.699 -12.255 6.532 1.00 98.56 476 GLU A N 1
ATOM 3615 C CA . GLU A 1 476 ? -2.953 -11.636 6.953 1.00 98.56 476 GLU A CA 1
ATOM 3616 C C . GLU A 1 476 ? -3.260 -10.358 6.149 1.00 98.56 476 GLU A C 1
ATOM 3618 O O . GLU A 1 476 ? -2.379 -9.620 5.702 1.00 98.56 476 GLU A O 1
ATOM 3623 N N . LEU A 1 477 ? -4.552 -10.109 5.931 1.00 98.88 477 LEU A N 1
ATOM 3624 C CA . LEU A 1 477 ? -5.069 -8.871 5.352 1.00 98.88 477 LEU A CA 1
ATOM 3625 C C . LEU A 1 477 ? -6.036 -8.243 6.353 1.00 98.88 477 LEU A C 1
ATOM 3627 O O . LEU A 1 477 ? -6.966 -8.907 6.816 1.00 98.88 477 LEU A O 1
ATOM 3631 N N . PHE A 1 478 ? -5.858 -6.957 6.631 1.00 98.88 478 PHE A N 1
ATOM 3632 C CA . PHE A 1 478 ? -6.709 -6.188 7.539 1.00 98.88 478 PHE A CA 1
ATOM 3633 C C . PHE A 1 478 ? -7.361 -5.018 6.815 1.00 98.88 478 PHE A C 1
ATOM 3635 O O . PHE A 1 478 ? -6.864 -4.578 5.779 1.00 98.88 478 PHE A O 1
ATOM 3642 N N . VAL A 1 479 ? -8.451 -4.499 7.374 1.00 98.44 479 VAL A N 1
ATOM 3643 C CA . VAL A 1 479 ? -9.153 -3.310 6.883 1.00 98.44 479 VAL A CA 1
ATOM 3644 C C . VAL A 1 479 ? -9.485 -2.368 8.036 1.00 98.44 479 VAL A C 1
ATOM 3646 O O . VAL A 1 479 ? -9.906 -2.801 9.109 1.00 98.44 479 VAL A O 1
ATOM 3649 N N . VAL A 1 480 ? -9.307 -1.069 7.809 1.00 97.12 480 VAL A N 1
ATOM 3650 C CA . VAL A 1 480 ? -9.716 -0.011 8.736 1.00 97.12 480 VAL A CA 1
ATOM 3651 C C . VAL A 1 480 ? -11.189 0.313 8.505 1.00 97.12 480 VAL A C 1
ATOM 3653 O O . VAL A 1 480 ? -11.571 0.806 7.442 1.00 97.12 480 VAL A O 1
ATOM 3656 N N . MET A 1 481 ? -12.009 0.056 9.515 1.00 88.44 481 MET A N 1
ATOM 3657 C CA . MET A 1 481 ? -13.459 0.222 9.507 1.00 88.44 481 MET A CA 1
ATOM 3658 C C . MET A 1 481 ? -13.861 1.428 10.356 1.00 88.44 481 MET A C 1
ATOM 3660 O O . MET A 1 481 ? -13.194 1.691 11.348 1.00 88.44 481 MET A O 1
ATOM 3664 N N . PRO A 1 482 ? -14.950 2.146 10.035 1.00 82.75 482 PRO A N 1
ATOM 3665 C CA . PRO A 1 482 ? -15.476 3.176 10.927 1.00 82.75 482 PRO A CA 1
ATOM 3666 C C . PRO A 1 482 ? -15.962 2.558 12.254 1.00 82.75 482 PRO A C 1
ATOM 3668 O O . PRO A 1 482 ? -16.270 1.364 12.311 1.00 82.75 482 PRO A O 1
ATOM 3671 N N . GLY A 1 483 ? -15.953 3.367 13.313 1.00 69.25 483 GLY A N 1
ATOM 3672 C CA . GLY A 1 483 ? -16.270 2.975 14.693 1.00 69.25 483 GLY A CA 1
ATOM 3673 C C . GLY A 1 483 ? -17.755 2.865 14.989 1.00 69.25 483 GLY A C 1
ATOM 3674 O O . GLY A 1 483 ? -18.566 3.405 14.201 1.00 69.25 483 GLY A O 1
#

pLDDT: mean 89.88, std 11.93, range [40.53, 98.94]

Mean predicted aligned error: 11.49 Å